Protein 8AZB (pdb70)

CATH classification: 3.10.105.10

Sequence (501 aa):
EKVLYVNNENEPTSFDPPIGFNNVSWQPLNNIMEGLTRLGKDHEPEPAMAEKWSSVSKKDNKTYTFTIRENAKWTNGDPVTAGDFEYAWKRMLDPKKGASSAFLGYFIEGGEAYNSGKGKKDDVKVTAKDDRTLEVTLEAPQKYFLSVVSNPAYFPVNEKVDKDNPKWFAESSDTFVGNGPFKLTEWKHDDSITMEEKSDTYWDKKDTVKLDKVKWAMVSDRRNTDYQMFQSGELDTAYVPAELSDQLLDQDNVNIVDQAGLYFYRFNVNMEPFQNENIRKAFAMAVDQEEIVKYVTKNNEKPAHAFVSPGFTQPDGKDFREAGGDLIKPNESKAKQLLEKGMKEENYNKLPAITLTYSTKPEHKKIAEAIQQKLKNNSSLGVDVKLANMEWNVFLEDQKALKFQFSQSSSFLPDYADPISSFLEAFQTGNSMNRTGWANKEEYDQLIKQAKNEADEKTRFSLMHQAEELLINEAPIIPVYFYNQVHLQNEQVKGIVRRHPVGYIDLKWADKN

Radius of gyration: 23.97 Å; Cα contacts (8 Å, |Δi|>4): 1134; chains: 1; bounding box: 58×62×58 Å

InterPro domains:
  IPR000914 Solute-binding protein family 5 domain [PF00496] (86-465)
  IPR023765 Solute-binding protein family 5, conserved site [PS01040] (92-114)
  IPR030678 Peptide/nickel binding protein, MppA-type [PIRSF002741] (2-537)
  IPR039424 Solute-binding protein family 5 [PTHR30290] (1-540)

B-factor: mean 18.81, std 9.26, range [7.1, 93.64]

Secondary structure (DSSP, 8-state):
--EEEEE--S--S--STTT--SHHHHHHHHHH---SEEE-TTS-EEESSEEEEEE-TTS-EEEEEEPTT-B-TTSPBP-HHHHHHHHHHHH-TTT--TTGGGGGGBTTHHHHHHTSS-GGGSSEEEEETTEEEEEBSS--TTHHHHTTSGGG----HHHHHH-TTGGGSGGG----SSEEEEEEETTTEEEEEE-TT-TTGGG---SEEEEE----HHHHHHHHHHTS-SEEPPPSTTHHHHTTSTTEEEEEEEEEEEEEE-TTSTTTTSHHHHHHHHHH--HHHHIIIII-S-PEEPSSSSPS--B-TTS-BHHHHH--SS---HHHHHHHHHHHHHHHT-SSPPPEEEEEES-HHHHHHHHHHHHHHHHHH---EEEEEE-HHHHHHHHHTT--SEEEEEE--SSSSTHHHHGGGSTT-TTT-S----HHHHHHHHHHHT---HHHHHHHHHHHHHHHHHH-SEEEEEEEEEEEEE-TTEE--B--SSS--B-TT-EE-

Solvent-accessible surface area: 21642 Å² total; per-residue (Å²): 163,72,11,0,78,11,25,13,55,78,48,5,92,17,1,5,1,3,52,8,74,53,88,32,0,1,45,0,0,8,0,1,0,1,1,0,1,14,12,0,131,98,65,84,32,78,63,1,1,0,74,119,64,71,63,43,208,85,77,65,30,9,46,0,27,1,38,141,95,2,84,0,23,68,36,32,85,6,23,0,21,13,0,40,44,3,0,16,32,0,0,43,51,195,60,63,10,69,0,6,60,1,0,63,34,0,50,14,0,97,44,23,34,78,57,92,27,102,108,119,76,1,83,0,53,29,124,83,100,87,30,0,56,0,22,0,85,40,69,25,149,32,0,28,16,4,0,15,24,0,1,0,4,0,1,6,53,130,17,11,135,125,47,87,138,2,23,36,81,16,142,53,17,17,2,4,1,1,1,92,6,51,91,23,48,71,98,98,34,0,12,0,66,73,2,119,37,6,72,26,78,116,44,1,108,0,55,37,0,70,9,22,22,36,77,78,95,88,53,2,31,93,27,32,119,71,50,103,4,3,8,4,77,8,5,75,127,61,3,117,139,16,26,119,7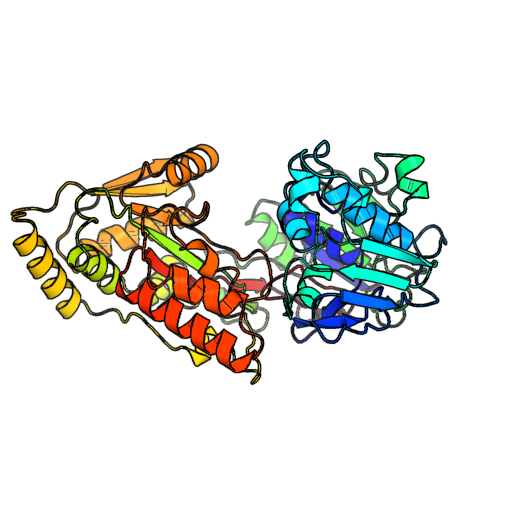6,158,46,23,45,70,51,46,51,1,0,0,1,1,0,4,1,8,17,117,67,98,0,0,70,10,77,21,0,14,47,0,0,4,21,3,1,34,2,77,69,7,17,100,150,38,27,75,34,84,17,101,36,0,13,0,0,0,0,15,17,5,76,22,68,94,53,109,41,0,18,120,41,29,32,106,45,22,65,47,62,86,72,93,0,94,108,11,12,126,120,0,34,175,101,56,141,36,155,162,18,39,91,4,44,0,6,11,4,86,74,108,71,23,102,66,0,0,68,24,0,54,104,45,0,91,106,1,19,52,10,102,8,145,42,33,78,50,87,118,102,67,2,43,98,36,7,100,44,78,131,23,24,0,2,3,2,49,14,98,16,58,16,34,6,1,2,6,0,0,39,2,2,42,74,71,47,89,59,3,35,0,28,9,67,20,182,110,0,36,85,20,0,131,78,1,87,114,53,99,74,37,84,60,17,12,50,18,0,44,81,0,1,92,29,0,7,66,43,4,0,1,0,1,0,7,8,41,31,27,8,29,2,24,36,86,85,8,106,38,24,14,21,6,22,21,35,42,16,3,0,10,44,0,36,36,100

Foldseek 3Di:
DFEAEAALQWFQPFLLQLARLDFSRFQVSLFFAFFQWAQDQLRHTDGFQFPDWDADPQQFKIKTFGDPQQAKLVRHHQFLVLQLVLLLVSLALVVPRPNQVLSLQFQQSVCNNVVRGDSVRRAWDRPDRGITMTGGPAHDVQVSQSRRGSSRTGDDVVLCVVPVRLRVFLVSPMHRHQWHWDHDDHGAKTKTAGRPSHPPSVLFAGGMYIYGNNNPLVVQVVCVVVVVHQKHDDPPVCLVPPVPDPQKDKFFAKKFKWKFAQCPDPPNVQLLLLLLLQQLDDLVCCCVPQVSNPFAWAQFQTDFAAAAPVRDTLDVVLDRQHHRDLVSSQVSNVVSCVVVVNPAGDAAEEEEEDDVSGVRSVVVSQVSCCVRHVHHHHYYYYHDVVLVVCLLVLVHRMYIDMDHFPGRDSLSRLVLCDQPRSNNSRNDHDPVLNVLSVCLSNPPDRVVSSVSSSVSRSVPVSSNSMRTRGGDMDMMRGNPQKDDWRDHNHHHIDNRNIHGD

Structure (mmCIF, N/CA/C/O backbone):
data_8AZB
#
_entry.id   8AZB
#
_cell.length_a   54.530
_cell.length_b   91.080
_cell.length_c   106.740
_cell.angle_alpha   90.000
_cell.angle_beta   90.000
_cell.angle_gamma   90.000
#
_symmetry.space_group_name_H-M   'P 21 21 21'
#
loop_
_entity.id
_entity.type
_entity.pdbx_description
1 polymer 'Dipeptide-binding protein DppE'
2 water water
#
loop_
_atom_site.group_PDB
_atom_site.id
_atom_site.type_symbol
_atom_site.label_atom_id
_atom_site.label_alt_id
_atom_site.label_comp_id
_atom_site.label_asym_id
_atom_site.label_entity_id
_atom_site.label_seq_id
_atom_site.pdbx_PDB_ins_code
_atom_site.Cartn_x
_atom_site.Cartn_y
_atom_site.Cartn_z
_atom_site.occupancy
_atom_site.B_iso_or_equiv
_atom_site.auth_seq_id
_atom_site.auth_comp_id
_atom_site.auth_asym_id
_atom_site.auth_atom_id
_atom_site.pdbx_PDB_model_num
ATOM 1 N N . GLU A 1 21 ? -15.425 22.575 -21.642 1.000 36.144 21 GLU A N 1
ATOM 2 C CA . GLU A 1 21 ? -15.191 21.664 -20.487 1.000 37.300 21 GLU A CA 1
ATOM 3 C C . GLU A 1 21 ? -13.995 20.756 -20.787 1.000 32.222 21 GLU A C 1
ATOM 4 O O . GLU A 1 21 ? -13.980 20.071 -21.805 1.000 35.411 21 GLU A O 1
ATOM 16 N N . LYS A 1 22 ? -12.985 20.780 -19.903 1.000 27.678 22 LYS A N 1
ATOM 17 C CA . LYS A 1 22 ? -11.769 19.988 -20.035 1.000 24.995 22 LYS A CA 1
ATOM 18 C C . LYS A 1 22 ? -11.964 18.725 -19.209 1.000 22.051 22 LYS A C 1
ATOM 19 O O . LYS A 1 22 ? -12.036 18.784 -17.975 1.000 20.692 22 LYS A O 1
ATOM 38 N N . VAL A 1 23 ? -12.087 17.625 -19.940 1.000 19.563 23 VAL A N 1
ATOM 39 C CA . VAL A 1 23 ? -12.324 16.321 -19.354 1.000 20.991 23 VAL A CA 1
ATOM 40 C C . VAL A 1 23 ? -11.142 15.449 -19.747 1.000 20.415 23 VAL A C 1
ATOM 41 O O . VAL A 1 23 ? -10.865 15.271 -20.945 1.000 21.852 23 VAL A O 1
ATOM 54 N N . LEU A 1 24 ? -10.460 14.866 -18.736 1.000 16.376 24 LEU A N 1
ATOM 55 C CA . LEU A 1 24 ? -9.421 13.881 -18.983 1.000 18.110 24 LEU A CA 1
ATOM 56 C C . LEU A 1 24 ? -10.008 12.482 -18.940 1.000 15.673 24 LEU A C 1
ATOM 57 O O . LEU A 1 24 ? -10.672 12.132 -17.967 1.000 16.542 24 LEU A O 1
ATOM 73 N N . TYR A 1 25 ? -9.824 11.702 -20.023 1.000 15.303 25 TYR A N 1
ATOM 74 C CA . TYR A 1 25 ? -10.348 10.371 -20.162 1.000 16.509 25 TYR A CA 1
ATOM 75 C C . TYR A 1 25 ? -9.228 9.352 -19.989 1.000 17.355 25 TYR A C 1
ATOM 76 O O . TYR A 1 25 ? -8.295 9.236 -20.798 1.000 15.529 25 TYR A O 1
ATOM 94 N N . VAL A 1 26 ? -9.336 8.580 -18.907 1.000 16.225 26 VAL A N 1
ATOM 95 C CA . VAL A 1 26 ? -8.358 7.552 -18.573 1.000 15.047 26 VAL A CA 1
ATOM 96 C C . VAL A 1 26 ? -9.072 6.225 -18.376 1.000 15.890 26 VAL A C 1
ATOM 97 O O . VAL A 1 26 ? -10.304 6.171 -18.331 1.000 16.816 26 VAL A O 1
ATOM 110 N N . ASN A 1 27 ? -8.264 5.157 -18.262 1.000 16.660 27 ASN A N 1
ATOM 111 C CA . ASN A 1 27 ? -8.784 3.805 -18.095 1.000 18.284 27 ASN A CA 1
ATOM 112 C C . ASN A 1 27 ? -8.253 3.222 -16.784 1.000 17.554 27 ASN A C 1
ATOM 113 O O . ASN A 1 27 ? -7.067 3.007 -16.670 1.000 19.536 27 ASN A O 1
ATOM 124 N N . ASN A 1 28 ? -9.156 2.924 -15.837 1.000 17.403 28 ASN A N 1
ATOM 125 C CA . ASN A 1 28 ? -8.805 2.246 -14.597 1.000 17.972 28 ASN A CA 1
ATOM 126 C C . ASN A 1 28 ? -8.727 0.721 -14.750 1.000 19.834 28 ASN A C 1
ATOM 127 O O . ASN A 1 28 ? -8.255 0.051 -13.831 1.000 19.900 28 ASN A O 1
ATOM 138 N N . GLU A 1 29 ? -9.274 0.228 -15.892 1.000 23.049 29 GLU A N 1
ATOM 139 C CA . GLU A 1 29 ? -9.222 -1.173 -16.343 1.000 25.200 29 GLU A CA 1
ATOM 140 C C . GLU A 1 29 ? -10.267 -2.037 -15.630 1.000 24.755 29 GLU A C 1
ATOM 141 O O . GLU A 1 29 ? -10.914 -2.887 -16.262 1.000 24.987 29 GLU A O 1
ATOM 153 N N . ASN A 1 30 ? -10.434 -1.854 -14.316 1.000 20.545 30 ASN A N 1
ATOM 154 C CA . ASN A 1 30 ? -11.300 -2.683 -13.507 1.000 20.055 30 ASN A CA 1
ATOM 155 C C . ASN A 1 30 ? -11.876 -1.867 -12.360 1.000 18.197 30 ASN A C 1
ATOM 156 O O . ASN A 1 30 ? -11.459 -0.703 -12.141 1.000 17.935 30 ASN A O 1
ATOM 167 N N . GLU A 1 31 ? -12.869 -2.463 -11.690 1.000 17.720 31 GLU A N 1
ATOM 168 C CA . GLU A 1 31 ? -13.543 -1.898 -10.536 1.000 18.057 31 GLU A CA 1
ATOM 169 C C . GLU A 1 31 ? -12.578 -1.763 -9.355 1.000 16.702 31 GLU A C 1
ATOM 170 O O . GLU A 1 31 ? -11.890 -2.698 -8.995 1.000 17.453 31 GLU A O 1
ATOM 182 N N . PRO A 1 32 ? -12.512 -0.582 -8.686 1.000 15.452 32 PRO A N 1
ATOM 183 C CA . PRO A 1 32 ? -11.724 -0.459 -7.456 1.000 17.032 32 PRO A CA 1
ATOM 184 C C . PRO A 1 32 ? -12.152 -1.522 -6.458 1.000 15.897 32 PRO A C 1
ATOM 185 O O . PRO A 1 32 ? -13.355 -1.741 -6.308 1.000 19.344 32 PRO A O 1
ATOM 196 N N . THR A 1 33 ? -11.189 -2.165 -5.807 1.000 14.537 33 THR A N 1
ATOM 197 C CA . THR A 1 33 ? -11.461 -3.095 -4.748 1.000 14.785 33 THR A CA 1
ATOM 198 C C . THR A 1 33 ? -12.233 -2.419 -3.636 1.000 14.095 33 THR A C 1
ATOM 199 O O . THR A 1 33 ? -13.205 -2.950 -3.088 1.000 16.595 33 THR A O 1
ATOM 210 N N . SER A 1 34 ? -11.742 -1.240 -3.230 1.000 14.468 34 SER A N 1
ATOM 211 C CA . SER A 1 34 ? -12.330 -0.525 -2.105 1.000 15.396 34 SER A CA 1
ATOM 212 C C . SER A 1 34 ? -11.840 0.920 -2.092 1.000 13.845 34 SER A C 1
ATOM 213 O O . SER A 1 34 ? -10.666 1.154 -2.402 1.000 13.340 34 SER A O 1
ATOM 221 N N . PHE A 1 35 ? -12.724 1.861 -1.735 1.000 13.522 35 PHE A N 1
ATOM 222 C CA . PHE A 1 35 ? -12.320 3.251 -1.455 1.000 12.399 35 PHE A CA 1
ATOM 223 C C . PHE A 1 35 ? -12.232 3.512 0.034 1.000 12.011 35 PHE A C 1
ATOM 224 O O . PHE A 1 35 ? -12.026 4.661 0.416 1.000 13.216 35 PHE A O 1
ATOM 241 N N . ASP A 1 36 ? -12.386 2.514 0.897 1.000 12.305 36 ASP A N 1
ATOM 242 C CA . ASP A 1 36 ? -12.055 2.643 2.308 1.000 12.215 36 ASP A CA 1
ATOM 243 C C . ASP A 1 36 ? -10.526 2.741 2.346 1.000 12.775 36 ASP A C 1
ATOM 244 O O . ASP A 1 36 ? -9.848 1.782 1.929 1.000 12.661 36 ASP A O 1
ATOM 253 N N . PRO A 1 37 ? -9.883 3.896 2.706 1.000 12.410 37 PRO A N 1
ATOM 254 C CA . PRO A 1 37 ? -8.490 4.148 2.274 1.000 12.111 37 PRO A CA 1
ATOM 255 C C . PRO A 1 37 ? -7.482 3.024 2.582 1.000 12.320 37 PRO A C 1
ATOM 256 O O . PRO A 1 37 ? -6.674 2.720 1.737 1.000 13.727 37 PRO A O 1
ATOM 267 N N . PRO A 1 38 ? -7.437 2.427 3.778 1.000 12.478 38 PRO A N 1
ATOM 268 C CA . PRO A 1 38 ? -6.431 1.391 4.031 1.000 14.309 38 PRO A CA 1
ATOM 269 C C . PRO A 1 38 ? -6.667 0.031 3.387 1.000 13.587 38 PRO A C 1
ATOM 270 O O . PRO A 1 38 ? -5.768 -0.831 3.450 1.000 14.184 38 PRO A O 1
ATOM 281 N N . ILE A 1 39 ? -7.829 -0.170 2.754 1.000 13.532 39 ILE A N 1
ATOM 282 C CA . ILE A 1 39 ? -8.224 -1.520 2.362 1.000 13.321 39 ILE A CA 1
ATOM 283 C C . ILE A 1 39 ? -7.730 -1.935 0.982 1.000 14.149 39 ILE A C 1
ATOM 284 O O . ILE A 1 39 ? -7.289 -3.062 0.826 1.000 16.042 39 ILE A O 1
ATOM 300 N N . GLY A 1 40 ? -7.793 -1.074 -0.012 1.000 13.192 40 GLY A N 1
ATOM 301 C CA . GLY A 1 40 ? -7.570 -1.515 -1.377 1.000 15.375 40 GLY A CA 1
ATOM 302 C C . GLY A 1 40 ? -6.134 -1.993 -1.599 1.000 15.954 40 GLY A C 1
ATOM 303 O O . GLY A 1 40 ? -5.871 -3.044 -2.201 1.000 16.066 40 GLY A O 1
ATOM 307 N N . PHE A 1 41 ? -5.148 -1.141 -1.257 1.000 14.332 41 PHE A N 1
ATOM 308 C CA . PHE A 1 41 ? -3.734 -1.544 -1.251 1.000 14.741 41 PHE A CA 1
ATOM 309 C C . PHE A 1 41 ? -3.334 -2.036 -2.644 1.000 15.423 41 PHE A C 1
ATOM 310 O O . PHE A 1 41 ? -2.596 -3.020 -2.767 1.000 16.276 41 PHE A O 1
ATOM 327 N N . ASN A 1 42 ? -3.768 -1.346 -3.692 1.000 14.560 42 ASN A N 1
ATOM 328 C CA . ASN A 1 42 ? -3.496 -1.742 -5.069 1.000 14.358 42 ASN A CA 1
ATOM 329 C C . ASN A 1 42 ? -3.808 -0.590 -6.013 1.000 14.898 42 ASN A C 1
ATOM 330 O O . ASN A 1 42 ? -4.394 0.442 -5.629 1.000 13.294 42 ASN A O 1
ATOM 341 N N . ASN A 1 43 ? -3.353 -0.694 -7.245 1.000 14.310 43 ASN A N 1
ATOM 342 C CA . ASN A 1 43 ? -3.518 0.356 -8.211 1.000 14.475 43 ASN A CA 1
ATOM 343 C C . ASN A 1 43 ? -4.970 0.626 -8.555 1.000 14.742 43 ASN A C 1
ATOM 344 O O . ASN A 1 43 ? -5.392 1.772 -8.713 1.000 14.746 43 ASN A O 1
ATOM 355 N N . VAL A 1 44 ? -5.769 -0.448 -8.734 1.000 14.943 44 VAL A N 1
ATOM 356 C CA . VAL A 1 44 ? -7.133 -0.317 -9.174 1.000 14.989 44 VAL A CA 1
ATOM 357 C C . VAL A 1 44 ? -7.944 0.521 -8.161 1.000 13.617 44 VAL A C 1
ATOM 358 O O . VAL A 1 44 ? -8.823 1.274 -8.573 1.000 14.331 44 VAL A O 1
ATOM 371 N N . SER A 1 45 ? -7.582 0.452 -6.853 1.000 13.022 45 SER A N 1
ATOM 372 C CA . SER A 1 45 ? -8.221 1.245 -5.803 1.000 12.214 45 SER A CA 1
ATOM 373 C C . SER A 1 45 ? -7.566 2.626 -5.647 1.000 12.207 45 SER A C 1
ATOM 374 O O . SER A 1 45 ? -8.247 3.641 -5.578 1.000 12.662 45 SER A O 1
ATOM 382 N N . TRP A 1 46 ? -6.246 2.666 -5.629 1.000 12.038 46 TRP A N 1
ATOM 383 C CA . TRP A 1 46 ? -5.532 3.806 -5.079 1.000 11.105 46 TRP A CA 1
ATOM 384 C C . TRP A 1 46 ? -5.180 4.821 -6.143 1.000 11.530 46 TRP A C 1
ATOM 385 O O . TRP A 1 46 ? -4.926 5.992 -5.796 1.000 11.909 46 TRP A O 1
ATOM 406 N N . GLN A 1 47 ? -5.106 4.468 -7.420 1.000 12.414 47 GLN A N 1
ATOM 407 C CA . GLN A 1 47 ? -4.902 5.452 -8.467 1.000 12.522 47 GLN A CA 1
ATOM 408 C C . GLN A 1 47 ? -6.051 6.476 -8.457 1.000 12.040 47 GLN A C 1
ATOM 409 O O . GLN A 1 47 ? -5.795 7.686 -8.316 1.000 12.325 47 GLN A O 1
ATOM 423 N N . PRO A 1 48 ? -7.348 6.103 -8.535 1.000 11.557 48 PRO A N 1
ATOM 424 C CA . PRO A 1 48 ? -8.398 7.094 -8.400 1.000 11.697 48 PRO A CA 1
ATOM 425 C C . PRO A 1 48 ? -8.490 7.670 -7.002 1.000 11.277 48 PRO A C 1
ATOM 426 O O . PRO A 1 48 ? -8.761 8.869 -6.816 1.000 11.860 48 PRO A O 1
ATOM 437 N N . LEU A 1 49 ? -8.309 6.857 -5.954 1.000 11.082 49 LEU A N 1
ATOM 438 C CA . LEU A 1 49 ? -8.507 7.354 -4.601 1.000 10.712 49 LEU A CA 1
ATOM 439 C C . LEU A 1 49 ? -7.548 8.515 -4.294 1.000 10.528 49 LEU A C 1
ATOM 440 O O . LEU A 1 49 ? -7.886 9.476 -3.569 1.000 10.103 49 LEU A O 1
ATOM 456 N N . ASN A 1 50 ? -6.325 8.442 -4.835 1.000 10.105 50 ASN A N 1
ATOM 457 C CA . ASN A 1 50 ? -5.331 9.468 -4.638 1.000 10.077 50 ASN A CA 1
ATOM 458 C C . ASN A 1 50 ? -5.787 10.829 -5.144 1.000 10.973 50 ASN A C 1
ATOM 459 O O . ASN A 1 50 ? -5.165 11.835 -4.796 1.000 9.900 50 ASN A O 1
ATOM 470 N N . ASN A 1 51 ? -6.807 10.906 -6.000 1.000 10.764 51 ASN A N 1
ATOM 471 C CA . ASN A 1 51 ? -7.248 12.152 -6.592 1.000 10.032 51 ASN A CA 1
ATOM 472 C C . ASN A 1 51 ? -8.553 12.651 -5.982 1.000 9.838 51 ASN A C 1
ATOM 473 O O . ASN A 1 51 ? -8.910 13.807 -6.323 1.000 10.716 51 ASN A O 1
ATOM 484 N N . ILE A 1 52 ? -9.166 11.907 -5.055 1.000 10.024 52 ILE A N 1
ATOM 485 C CA . ILE A 1 52 ? -10.364 12.358 -4.351 1.000 10.206 52 ILE A CA 1
ATOM 486 C C . ILE A 1 52 ? -10.127 12.509 -2.858 1.000 9.906 52 ILE A C 1
ATOM 487 O O . ILE A 1 52 ? -10.953 12.987 -2.098 1.000 10.809 52 ILE A O 1
ATOM 503 N N . MET A 1 53 ? -8.931 12.067 -2.381 1.000 10.395 53 MET A N 1
ATOM 504 C CA . MET A 1 53 ? -8.515 12.172 -0.996 1.000 9.734 53 MET A CA 1
ATOM 505 C C . MET A 1 53 ? -7.112 12.800 -0.968 1.000 9.285 53 MET A C 1
ATOM 506 O O . MET A 1 53 ? -6.470 12.956 -2.001 1.000 10.316 53 MET A O 1
ATOM 520 N N . GLU A 1 54 ? -6.719 13.188 0.249 1.000 9.026 54 GLU A N 1
ATOM 521 C CA . GLU A 1 54 ? -5.428 13.889 0.426 1.000 9.777 54 GLU A CA 1
ATOM 522 C C . GLU A 1 54 ? -4.916 13.644 1.836 1.000 9.284 54 GLU A C 1
ATOM 523 O O . GLU A 1 54 ? -5.628 13.739 2.815 1.000 9.739 54 GLU A O 1
ATOM 535 N N . GLY A 1 55 ? -3.591 13.343 1.918 1.000 9.024 55 GLY A N 1
ATOM 536 C CA . GLY A 1 55 ? -2.920 13.148 3.193 1.000 9.045 55 GLY A CA 1
ATOM 537 C C . GLY A 1 55 ? -2.248 14.429 3.726 1.000 8.337 55 GLY A C 1
ATOM 538 O O . GLY A 1 55 ? -2.407 15.503 3.143 1.000 8.851 55 GLY A O 1
ATOM 542 N N . LEU A 1 56 ? -1.442 14.250 4.772 1.000 8.250 56 LEU A N 1
ATOM 543 C CA . LEU A 1 56 ? -0.679 15.366 5.303 1.000 8.395 56 LEU A CA 1
ATOM 544 C C . LEU A 1 56 ? 0.251 15.990 4.273 1.000 8.508 56 LEU A C 1
ATOM 545 O O . LEU A 1 56 ? 0.454 17.211 4.234 1.000 8.525 56 LEU A O 1
ATOM 561 N N . THR A 1 57 ? 0.865 15.127 3.447 1.000 7.100 57 THR A N 1
ATOM 562 C CA . THR A 1 57 ? 1.684 15.559 2.317 1.000 7.623 57 THR A CA 1
ATOM 563 C C . THR A 1 57 ? 1.177 14.914 1.034 1.000 7.569 57 THR A C 1
ATOM 564 O O . THR A 1 57 ? 0.358 13.993 1.099 1.000 7.855 57 THR A O 1
ATOM 575 N N . ARG A 1 58 ? 1.625 15.438 -0.088 1.000 8.256 58 ARG A N 1
ATOM 576 C CA . ARG A 1 58 ? 1.406 14.878 -1.390 1.000 7.968 58 ARG A CA 1
ATOM 577 C C . ARG A 1 58 ? 2.739 14.930 -2.133 1.000 9.201 58 ARG A C 1
ATOM 578 O O . ARG A 1 58 ? 3.463 15.919 -2.011 1.000 9.743 58 ARG A O 1
ATOM 599 N N . LEU A 1 59 ? 3.069 13.894 -2.890 1.000 8.894 59 LEU A N 1
ATOM 600 C CA . LEU A 1 59 ? 4.290 13.933 -3.667 1.000 10.880 59 LEU A CA 1
ATOM 601 C C . LEU A 1 59 ? 4.115 14.930 -4.804 1.000 11.287 59 LEU A C 1
ATOM 602 O O . LEU A 1 59 ? 3.113 14.841 -5.537 1.000 12.226 59 LEU A O 1
ATOM 618 N N . GLY A 1 60 ? 5.097 15.838 -4.975 1.000 11.758 60 GLY A N 1
ATOM 619 C CA . GLY A 1 60 ? 5.001 16.873 -6.011 1.000 12.466 60 GLY A CA 1
ATOM 620 C C . GLY A 1 60 ? 5.556 16.421 -7.361 1.000 15.026 60 GLY A C 1
ATOM 621 O O . GLY A 1 60 ? 5.809 15.258 -7.621 1.000 13.178 60 GLY A O 1
ATOM 625 N N . LYS A 1 61 ? 5.707 17.386 -8.252 1.000 15.476 61 LYS A N 1
ATOM 626 C CA . LYS A 1 61 ? 6.124 17.112 -9.622 1.000 17.832 61 LYS A CA 1
ATOM 627 C C . LYS A 1 61 ? 7.550 16.554 -9.660 1.000 17.729 61 LYS A C 1
ATOM 628 O O . LYS A 1 61 ? 7.834 15.799 -10.587 1.000 19.619 61 LYS A O 1
ATOM 647 N N . ASP A 1 62 ? 8.378 16.812 -8.630 1.000 15.988 62 ASP A N 1
ATOM 648 C CA . ASP A 1 62 ? 9.719 16.258 -8.502 1.000 16.261 62 ASP A CA 1
ATOM 649 C C . ASP A 1 62 ? 9.743 15.020 -7.578 1.000 15.948 62 ASP A C 1
ATOM 650 O O . ASP A 1 62 ? 10.796 14.529 -7.232 1.000 16.580 62 ASP A O 1
ATOM 659 N N . HIS A 1 63 ? 8.563 14.535 -7.137 1.000 13.987 63 HIS A N 1
ATOM 660 C CA . HIS A 1 63 ? 8.345 13.352 -6.325 1.000 13.473 63 HIS A CA 1
ATOM 661 C C . HIS A 1 63 ? 8.691 13.542 -4.858 1.000 12.872 63 HIS A C 1
ATOM 662 O O . HIS A 1 63 ? 8.680 12.543 -4.159 1.000 15.589 63 HIS A O 1
ATOM 677 N N . GLU A 1 64 ? 9.052 14.737 -4.427 1.000 13.871 64 GLU A N 1
ATOM 678 C CA . GLU A 1 64 ? 9.352 15.006 -3.036 1.000 13.835 64 GLU A CA 1
ATOM 679 C C . GLU A 1 64 ? 8.048 15.348 -2.348 1.000 12.489 64 GLU A C 1
ATOM 680 O O . GLU A 1 64 ? 7.162 15.997 -2.928 1.000 12.408 64 GLU A O 1
ATOM 692 N N . PRO A 1 65 ? 7.884 14.958 -1.079 1.000 11.070 65 PRO A N 1
ATOM 693 C CA . PRO A 1 65 ? 6.673 15.323 -0.358 1.000 11.696 65 PRO A CA 1
ATOM 694 C C . PRO A 1 65 ? 6.606 16.825 -0.159 1.000 11.642 65 PRO A C 1
ATOM 695 O O . PRO A 1 65 ? 7.605 17.465 0.163 1.000 13.757 65 PRO A O 1
ATOM 706 N N . GLU A 1 66 ? 5.413 17.362 -0.350 1.000 10.578 66 GLU A N 1
ATOM 707 C CA . GLU A 1 66 ? 5.108 18.757 -0.172 1.000 11.250 66 GLU A CA 1
ATOM 708 C C . GLU A 1 66 ? 3.908 18.915 0.741 1.000 10.937 66 GLU A C 1
ATOM 709 O O . GLU A 1 66 ? 3.037 18.038 0.856 1.000 9.670 66 GLU A O 1
ATOM 721 N N . PRO A 1 67 ? 3.739 20.077 1.378 1.000 11.226 67 PRO A N 1
ATOM 722 C CA . PRO A 1 67 ? 2.582 20.314 2.243 1.000 12.094 67 PRO A CA 1
ATOM 723 C C . PRO A 1 67 ? 1.269 20.097 1.491 1.000 11.370 67 PRO A C 1
ATOM 724 O O . PRO A 1 67 ? 1.074 20.585 0.398 1.000 12.146 67 PRO A O 1
ATOM 735 N N . ALA A 1 68 ? 0.352 19.363 2.107 1.000 10.209 68 ALA A N 1
ATOM 736 C CA . ALA A 1 68 ? -0.956 19.025 1.552 1.000 9.429 68 ALA A CA 1
ATOM 737 C C . ALA A 1 68 ? -1.996 19.348 2.626 1.000 10.647 68 ALA A C 1
ATOM 738 O O . ALA A 1 68 ? -2.264 20.538 2.890 1.000 11.005 68 ALA A O 1
ATOM 745 N N . MET A 1 69 ? -2.528 18.425 3.377 1.000 9.050 69 MET A N 1
ATOM 746 C CA . MET A 1 69 ? -3.367 18.755 4.503 1.000 9.666 69 MET A CA 1
ATOM 747 C C . MET A 1 69 ? -2.559 19.433 5.595 1.000 10.509 69 MET A C 1
ATOM 748 O O . MET A 1 69 ? -3.129 20.232 6.369 1.000 12.098 69 MET A O 1
ATOM 762 N N . ALA A 1 70 ? -1.301 19.074 5.776 1.000 9.927 70 ALA A N 1
ATOM 763 C CA . ALA A 1 70 ? -0.394 19.793 6.687 1.000 10.215 70 ALA A CA 1
ATOM 764 C C . ALA A 1 70 ? 0.228 20.969 5.958 1.000 11.303 70 ALA A C 1
ATOM 765 O O . ALA A 1 70 ? 0.834 20.785 4.938 1.000 12.214 70 ALA A O 1
ATOM 772 N N . GLU A 1 71 ? 0.063 22.172 6.520 1.000 11.051 71 GLU A N 1
ATOM 773 C CA . GLU A 1 71 ? 0.753 23.376 6.095 1.000 12.465 71 GLU A CA 1
ATOM 774 C C . GLU A 1 71 ? 2.259 23.277 6.330 1.000 11.298 71 GLU A C 1
ATOM 775 O O . GLU A 1 71 ? 3.058 23.752 5.538 1.000 12.766 71 GLU A O 1
ATOM 787 N N . LYS A 1 72 ? 2.625 22.683 7.459 1.000 10.855 72 LYS A N 1
ATOM 788 C CA . LYS A 1 72 ? 4.019 22.641 7.912 1.000 11.300 72 LYS A CA 1
ATOM 789 C C . LYS A 1 72 ? 4.175 21.589 9.009 1.000 10.991 72 LYS A C 1
ATOM 790 O O . LYS A 1 72 ? 3.155 21.082 9.543 1.000 11.706 72 LYS A O 1
ATOM 809 N N . TRP A 1 73 ? 5.425 21.285 9.370 1.000 10.785 73 TRP A N 1
ATOM 810 C CA . TRP A 1 73 ? 5.739 20.308 10.392 1.000 11.868 73 TRP A CA 1
ATOM 811 C C . TRP A 1 73 ? 7.065 20.704 11.042 1.000 12.751 73 TRP A C 1
ATOM 812 O O . TRP A 1 73 ? 7.917 21.235 10.355 1.000 15.639 73 TRP A O 1
ATOM 833 N N . SER A 1 74 ? 7.196 20.295 12.294 1.000 12.221 74 SER A N 1
ATOM 834 C CA A SER A 1 74 ? 8.471 20.372 12.983 0.500 13.627 74 SER A CA 1
ATOM 835 C CA B SER A 1 74 ? 8.420 20.397 13.077 0.500 13.583 74 SER A CA 1
ATOM 836 C C . SER A 1 74 ? 8.801 18.987 13.503 1.000 14.257 74 SER A C 1
ATOM 837 O O . SER A 1 74 ? 7.918 18.193 13.777 1.000 14.648 74 SER A O 1
ATOM 851 N N . VAL A 1 75 ? 10.090 18.674 13.594 1.000 13.801 75 VAL A N 1
ATOM 852 C CA . VAL A 1 75 ? 10.596 17.401 14.053 1.000 14.280 75 VAL A CA 1
ATOM 853 C C . VAL A 1 75 ? 11.460 17.615 15.304 1.000 14.967 75 VAL A C 1
ATOM 854 O O . VAL A 1 75 ? 12.273 18.521 15.362 1.000 16.646 75 VAL A O 1
ATOM 867 N N . SER A 1 76 ? 11.281 16.774 16.313 1.000 13.920 76 SER A N 1
ATOM 868 C CA . SER A 1 76 ? 11.992 16.847 17.596 1.000 13.519 76 SER A CA 1
ATOM 869 C C . SER A 1 76 ? 13.469 16.571 17.378 1.000 14.355 76 SER A C 1
ATOM 870 O O . SER A 1 76 ? 13.899 15.976 16.374 1.000 14.404 76 SER A O 1
ATOM 878 N N . LYS A 1 77 ? 14.251 16.930 18.427 1.000 16.275 77 LYS A N 1
ATOM 879 C CA A LYS A 1 77 ? 15.706 16.790 18.347 0.500 17.825 77 LYS A CA 1
ATOM 880 C CA B LYS A 1 77 ? 15.704 16.768 18.480 0.500 17.646 77 LYS A CA 1
ATOM 881 C C . LYS A 1 77 ? 16.132 15.339 18.129 1.000 14.996 77 LYS A C 1
ATOM 882 O O . LYS A 1 77 ? 17.117 15.085 17.457 1.000 18.556 77 LYS A O 1
ATOM 918 N N . ASP A 1 78 ? 15.417 14.353 18.704 1.000 14.624 78 ASP A N 1
ATOM 919 C CA . ASP A 1 78 ? 15.692 12.944 18.488 1.000 14.296 78 ASP A CA 1
ATOM 920 C C . ASP A 1 78 ? 15.153 12.364 17.182 1.000 14.304 78 ASP A C 1
ATOM 921 O O . ASP A 1 78 ? 15.310 11.172 16.941 1.000 15.471 78 ASP A O 1
ATOM 930 N N . ASN A 1 79 ? 14.537 13.231 16.378 1.000 12.988 79 ASN A N 1
ATOM 931 C CA . ASN A 1 79 ? 14.076 12.831 15.043 1.000 13.261 79 ASN A CA 1
ATOM 932 C C . ASN A 1 79 ? 12.929 11.809 15.087 1.000 13.169 79 ASN A C 1
ATOM 933 O O . ASN A 1 79 ? 12.632 11.205 14.061 1.000 14.934 79 ASN A O 1
ATOM 944 N N . LYS A 1 80 ? 12.251 11.631 16.215 1.000 12.402 80 LYS A N 1
ATOM 945 C CA . LYS A 1 80 ? 11.170 10.659 16.329 1.000 12.923 80 LYS A CA 1
ATOM 946 C C . LYS A 1 80 ? 9.805 11.342 16.321 1.000 11.758 80 LYS A C 1
ATOM 947 O O . LYS A 1 80 ? 8.839 10.669 16.006 1.000 11.926 80 LYS A O 1
ATOM 966 N N . THR A 1 81 ? 9.664 12.563 16.794 1.000 11.350 81 THR A N 1
ATOM 967 C CA . THR A 1 81 ? 8.351 13.156 17.050 1.000 10.980 81 THR A CA 1
ATOM 968 C C . THR A 1 81 ? 8.092 14.301 16.107 1.000 11.958 81 THR A C 1
ATOM 969 O O . THR A 1 81 ? 8.787 15.294 16.077 1.000 12.857 81 THR A O 1
ATOM 980 N N . TYR A 1 82 ? 7.077 14.155 15.290 1.000 11.405 82 TYR A N 1
ATOM 981 C CA . TYR A 1 82 ? 6.627 15.112 14.295 1.000 11.298 82 TYR A CA 1
ATOM 982 C C . TYR A 1 82 ? 5.422 15.858 14.843 1.000 11.451 82 TYR A C 1
ATOM 983 O O . TYR A 1 82 ? 4.491 15.223 15.345 1.000 12.598 82 TYR A O 1
ATOM 1001 N N . THR A 1 83 ? 5.388 17.187 14.687 1.000 10.862 83 THR A N 1
ATOM 1002 C CA . THR A 1 83 ? 4.228 18.007 15.007 1.000 10.577 83 THR A CA 1
ATOM 1003 C C . THR A 1 83 ? 3.747 18.643 13.720 1.000 10.237 83 THR A C 1
ATOM 1004 O O . THR A 1 83 ? 4.451 19.496 13.199 1.000 11.401 83 THR A O 1
ATOM 1015 N N . PHE A 1 84 ? 2.621 18.164 13.167 1.000 9.817 84 PHE A N 1
ATOM 1016 C CA . PHE A 1 84 ? 2.038 18.679 11.951 1.000 9.681 84 PHE A CA 1
ATOM 1017 C C . PHE A 1 84 ? 1.044 19.758 12.299 1.000 10.850 84 PHE A C 1
ATOM 1018 O O . PHE A 1 84 ? 0.191 19.493 13.150 1.000 11.328 84 PHE A O 1
ATOM 1035 N N . THR A 1 85 ? 1.071 20.880 11.570 1.000 10.824 85 THR A N 1
ATOM 1036 C CA . THR A 1 85 ? 0.023 21.894 11.657 1.000 11.243 85 THR A CA 1
ATOM 1037 C C . THR A 1 85 ? -0.888 21.704 10.457 1.000 11.791 85 THR A C 1
ATOM 1038 O O . THR A 1 85 ? -0.439 21.809 9.330 1.000 11.661 85 THR A O 1
ATOM 1049 N N . ILE A 1 86 ? -2.190 21.448 10.706 1.000 11.735 86 ILE A N 1
ATOM 1050 C CA . ILE A 1 86 ? -3.172 21.310 9.641 1.000 11.662 86 ILE A CA 1
ATOM 1051 C C . ILE A 1 86 ? -3.516 22.661 9.044 1.000 12.829 86 ILE A C 1
ATOM 1052 O O . ILE A 1 86 ? -3.710 23.629 9.800 1.000 13.276 86 ILE A O 1
ATOM 1068 N N . ARG A 1 87 ? -3.591 22.759 7.729 1.000 13.066 87 ARG A N 1
ATOM 1069 C CA . ARG A 1 87 ? -4.005 23.933 7.002 1.000 15.108 87 ARG A CA 1
ATOM 1070 C C . ARG A 1 87 ? -5.319 24.482 7.563 1.000 15.808 87 ARG A C 1
ATOM 1071 O O . ARG A 1 87 ? -6.295 23.769 7.684 1.000 14.747 87 ARG A O 1
ATOM 1092 N N . GLU A 1 88 ? -5.377 25.791 7.756 1.000 16.790 88 GLU A N 1
ATOM 1093 C CA . GLU A 1 88 ? -6.485 26.432 8.416 1.000 17.290 88 GLU A CA 1
ATOM 1094 C C . GLU A 1 88 ? -7.813 26.299 7.657 1.000 16.415 88 GLU A C 1
ATOM 1095 O O . GLU A 1 88 ? -8.860 26.145 8.282 1.000 19.282 88 GLU A O 1
ATOM 1107 N N . ASN A 1 89 ? -7.743 26.236 6.342 1.000 14.275 89 ASN A N 1
ATOM 1108 C CA . ASN A 1 89 ? -8.952 26.225 5.542 1.000 15.560 89 ASN A CA 1
ATOM 1109 C C . ASN A 1 89 ? -9.149 24.903 4.804 1.000 15.700 89 ASN A C 1
ATOM 1110 O O . ASN A 1 89 ? -9.822 24.875 3.775 1.000 17.492 89 ASN A O 1
ATOM 1121 N N . ALA A 1 90 ? -8.516 23.825 5.287 1.000 12.826 90 ALA A N 1
ATOM 1122 C CA . ALA A 1 90 ? -8.767 22.501 4.696 1.000 13.235 90 ALA A CA 1
ATOM 1123 C C . ALA A 1 90 ? -10.148 21.979 5.063 1.000 12.511 90 ALA A C 1
ATOM 1124 O O . ALA A 1 90 ? -10.496 21.970 6.231 1.000 14.887 90 ALA A O 1
ATOM 1131 N N . LYS A 1 91 ? -10.929 21.572 4.040 1.000 12.699 91 LYS A N 1
ATOM 1132 C CA . LYS A 1 91 ? -12.297 21.119 4.222 1.000 13.449 91 LYS A CA 1
ATOM 1133 C C . LYS A 1 91 ? -12.561 19.797 3.519 1.000 11.302 91 LYS A C 1
ATOM 1134 O O . LYS A 1 91 ? -11.963 19.471 2.488 1.000 12.230 91 LYS A O 1
ATOM 1153 N N . TRP A 1 92 ? -13.578 19.120 4.050 1.000 12.263 92 TRP A N 1
ATOM 1154 C CA . TRP A 1 92 ? -14.205 17.968 3.422 1.000 12.941 92 TRP A CA 1
ATOM 1155 C C . TRP A 1 92 ? -15.266 18.450 2.432 1.000 13.619 92 TRP A C 1
ATOM 1156 O O . TRP A 1 92 ? -15.740 19.583 2.557 1.000 14.166 92 TRP A O 1
ATOM 1177 N N . THR A 1 93 ? -15.723 17.561 1.530 1.000 12.815 93 THR A N 1
ATOM 1178 C CA . THR A 1 93 ? -16.716 17.939 0.522 1.000 14.344 93 THR A CA 1
ATOM 1179 C C . THR A 1 93 ? -18.068 18.274 1.158 1.000 17.583 93 THR A C 1
ATOM 1180 O O . THR A 1 93 ? -18.844 18.977 0.506 1.000 18.244 93 THR A O 1
ATOM 1191 N N . ASN A 1 94 ? -18.318 17.868 2.390 1.000 13.777 94 ASN A N 1
ATOM 1192 C CA . ASN A 1 94 ? -19.575 18.205 3.057 1.000 15.796 94 ASN A CA 1
ATOM 1193 C C . ASN A 1 94 ? -19.455 19.508 3.833 1.000 17.761 94 ASN A C 1
ATOM 1194 O O . ASN A 1 94 ? -20.416 19.860 4.547 1.000 20.707 94 ASN A O 1
ATOM 1205 N N . GLY A 1 95 ? -18.348 20.256 3.699 1.000 16.962 95 GLY A N 1
ATOM 1206 C CA . GLY A 1 95 ? -18.145 21.559 4.351 1.000 16.286 95 GLY A CA 1
ATOM 1207 C C . GLY A 1 95 ? -17.473 21.467 5.722 1.000 16.481 95 GLY A C 1
ATOM 1208 O O . GLY A 1 95 ? -17.039 22.474 6.312 1.000 18.470 95 GLY A O 1
ATOM 1212 N N . ASP A 1 96 ? -17.337 20.264 6.267 1.000 15.979 96 ASP A N 1
ATOM 1213 C CA . ASP A 1 96 ? -16.713 20.096 7.561 1.000 15.959 96 ASP A CA 1
ATOM 1214 C C . ASP A 1 96 ? -15.207 20.384 7.487 1.000 17.281 96 ASP A C 1
ATOM 1215 O O . ASP A 1 96 ? -14.565 20.143 6.469 1.000 14.735 96 ASP A O 1
ATOM 1224 N N . PRO A 1 97 ? -14.567 20.973 8.515 1.000 15.209 97 PRO A N 1
ATOM 1225 C CA . PRO A 1 97 ? -13.117 21.181 8.460 1.000 15.514 97 PRO A CA 1
ATOM 1226 C C . PRO A 1 97 ? -12.398 19.839 8.525 1.000 14.314 97 PRO A C 1
ATOM 1227 O O . PRO A 1 97 ? -12.880 18.909 9.148 1.000 14.467 97 PRO A O 1
ATOM 1238 N N . VAL A 1 98 ? -11.227 19.749 7.891 1.000 12.378 98 VAL A N 1
ATOM 1239 C CA . VAL A 1 98 ? -10.355 18.600 8.085 1.000 13.886 98 VAL A CA 1
ATOM 1240 C C . VAL A 1 98 ? -9.520 18.849 9.335 1.000 12.617 98 VAL A C 1
ATOM 1241 O O . VAL A 1 98 ? -8.895 19.881 9.470 1.000 17.036 98 VAL A O 1
ATOM 1254 N N . THR A 1 99 ? -9.646 17.962 10.303 1.000 13.380 99 THR A N 1
ATOM 1255 C CA . THR A 1 99 ? -9.039 18.187 11.602 1.000 13.559 99 THR A CA 1
ATOM 1256 C C . THR A 1 99 ? -7.931 17.192 11.898 1.000 12.904 99 THR A C 1
ATOM 1257 O O . THR A 1 99 ? -7.872 16.090 11.317 1.000 12.481 99 THR A O 1
ATOM 1268 N N . ALA A 1 100 ? -7.110 17.508 12.894 1.000 12.298 100 ALA A N 1
ATOM 1269 C CA . ALA A 1 100 ? -6.118 16.539 13.349 1.000 11.829 100 ALA A CA 1
ATOM 1270 C C . ALA A 1 100 ? -6.796 15.292 13.887 1.000 12.404 100 ALA A C 1
ATOM 1271 O O . ALA A 1 100 ? -6.265 14.174 13.751 1.000 13.368 100 ALA A O 1
ATOM 1278 N N . GLY A 1 101 ? -7.965 15.422 14.490 1.000 13.211 101 GLY A N 1
ATOM 1279 C CA . GLY A 1 101 ? -8.707 14.261 14.957 1.000 13.100 101 GLY A CA 1
ATOM 1280 C C . GLY A 1 101 ? -9.087 13.315 13.850 1.000 11.952 101 GLY A C 1
ATOM 1281 O O . GLY A 1 101 ? -9.184 12.107 14.110 1.000 13.369 101 GLY A O 1
ATOM 1285 N N . ASP A 1 102 ? -9.361 13.831 12.644 1.000 12.781 102 ASP A N 1
ATOM 1286 C CA . ASP A 1 102 ? -9.711 12.938 11.543 1.000 11.860 102 ASP A CA 1
ATOM 1287 C C . ASP A 1 102 ? -8.519 12.044 11.171 1.000 12.687 102 ASP A C 1
ATOM 1288 O O . ASP A 1 102 ? -8.677 10.890 10.715 1.000 13.074 102 ASP A O 1
ATOM 1297 N N . PHE A 1 103 ? -7.292 12.565 11.358 1.000 11.750 103 PHE A N 1
ATOM 1298 C CA . PHE A 1 103 ? -6.080 11.798 11.117 1.000 11.325 103 PHE A CA 1
ATOM 1299 C C . PHE A 1 103 ? -5.832 10.799 12.231 1.000 11.783 103 PHE A C 1
ATOM 1300 O O . PHE A 1 103 ? -5.530 9.623 11.936 1.000 11.920 103 PHE A O 1
ATOM 1317 N N . GLU A 1 104 ? -5.893 11.225 13.514 1.000 12.042 104 GLU A N 1
ATOM 1318 C CA . GLU A 1 104 ? -5.781 10.286 14.638 1.000 12.804 104 GLU A CA 1
ATOM 1319 C C . GLU A 1 104 ? -6.775 9.141 14.451 1.000 12.380 104 GLU A C 1
ATOM 1320 O O . GLU A 1 104 ? -6.410 7.953 14.602 1.000 12.767 104 GLU A O 1
ATOM 1332 N N . TYR A 1 105 ? -8.030 9.467 14.139 1.000 12.868 105 TYR A N 1
ATOM 1333 C CA . TYR A 1 105 ? -9.069 8.462 13.971 1.000 12.058 105 TYR A CA 1
ATOM 1334 C C . TYR A 1 105 ? -8.668 7.477 12.883 1.000 12.881 105 TYR A C 1
ATOM 1335 O O . TYR A 1 105 ? -8.724 6.264 13.040 1.000 12.321 105 TYR A O 1
ATOM 1353 N N . ALA A 1 106 ? -8.305 7.997 11.727 1.000 11.347 106 ALA A N 1
ATOM 1354 C CA . ALA A 1 106 ? -8.015 7.203 10.568 1.000 10.586 106 ALA A CA 1
ATOM 1355 C C . ALA A 1 106 ? -6.836 6.268 10.815 1.000 11.089 106 ALA A C 1
ATOM 1356 O O . ALA A 1 106 ? -6.872 5.116 10.384 1.000 10.999 106 ALA A O 1
ATOM 1363 N N . TRP A 1 107 ? -5.741 6.768 11.403 1.000 11.074 107 TRP A N 1
ATOM 1364 C CA . TRP A 1 107 ? -4.557 5.971 11.524 1.000 10.145 107 TRP A CA 1
ATOM 1365 C C . TRP A 1 107 ? -4.779 4.861 12.541 1.000 11.051 107 TRP A C 1
ATOM 1366 O O . TRP A 1 107 ? -4.332 3.736 12.352 1.000 12.256 107 TRP A O 1
ATOM 1387 N N . LYS A 1 108 ? -5.508 5.129 13.627 1.000 12.423 108 LYS A N 1
ATOM 1388 C CA . LYS A 1 108 ? -5.839 4.071 14.588 1.000 12.424 108 LYS A CA 1
ATOM 1389 C C . LYS A 1 108 ? -6.798 3.094 13.970 1.000 13.219 108 LYS A C 1
ATOM 1390 O O . LYS A 1 108 ? -6.624 1.893 14.228 1.000 14.799 108 LYS A O 1
ATOM 1409 N N . ARG A 1 109 ? -7.688 3.530 13.089 1.000 13.518 109 ARG A N 1
ATOM 1410 C CA . ARG A 1 109 ? -8.593 2.622 12.412 1.000 14.405 109 ARG A CA 1
ATOM 1411 C C . ARG A 1 109 ? -7.816 1.702 11.465 1.000 14.995 109 ARG A C 1
ATOM 1412 O O . ARG A 1 109 ? -8.114 0.524 11.305 1.000 15.271 109 ARG A O 1
ATOM 1433 N N . MET A 1 110 ? -6.806 2.229 10.772 1.000 13.448 110 MET A N 1
ATOM 1434 C CA . MET A 1 110 ? -6.027 1.500 9.799 1.000 13.823 110 MET A CA 1
ATOM 1435 C C . MET A 1 110 ? -5.292 0.364 10.521 1.000 12.970 110 MET A C 1
ATOM 1436 O O . MET A 1 110 ? -5.130 -0.697 9.946 1.000 13.557 110 MET A O 1
ATOM 1450 N N . LEU A 1 111 ? -4.842 0.607 11.764 1.000 12.253 111 LEU A N 1
ATOM 1451 C CA . LEU A 1 111 ? -4.093 -0.346 12.560 1.000 11.981 111 LEU A CA 1
ATOM 1452 C C . LEU A 1 111 ? -4.991 -1.302 13.337 1.000 12.927 111 LEU A C 1
ATOM 1453 O O . LEU A 1 111 ? -4.441 -2.242 13.888 1.000 13.769 111 LEU A O 1
ATOM 1469 N N . ASP A 1 112 ? -6.290 -1.029 13.395 1.000 13.537 112 ASP A N 1
ATOM 1470 C CA . ASP A 1 112 ? -7.180 -1.856 14.231 1.000 15.943 112 ASP A CA 1
ATOM 1471 C C . ASP A 1 112 ? -7.035 -3.337 13.931 1.000 15.332 112 ASP A C 1
ATOM 1472 O O . ASP A 1 112 ? -7.250 -3.756 12.784 1.000 16.775 112 ASP A O 1
ATOM 1481 N N . PRO A 1 113 ? -6.701 -4.143 14.982 1.000 17.317 113 PRO A N 1
ATOM 1482 C CA . PRO A 1 113 ? -6.480 -5.584 14.839 1.000 20.535 113 PRO A CA 1
ATOM 1483 C C . PRO A 1 113 ? -7.677 -6.275 14.197 1.000 22.433 113 PRO A C 1
ATOM 1484 O O . PRO A 1 113 ? -7.472 -7.229 13.457 1.000 29.064 113 PRO A O 1
ATOM 1495 N N . LYS A 1 114 ? -8.903 -5.772 14.442 1.000 21.016 114 LYS A N 1
ATOM 1496 C CA . LYS A 1 114 ? -10.144 -6.395 13.963 1.000 22.581 114 LYS A CA 1
ATOM 1497 C C . LYS A 1 114 ? -10.471 -6.057 12.511 1.000 24.089 114 LYS A C 1
ATOM 1498 O O . LYS A 1 114 ? -11.245 -6.743 11.868 1.000 28.063 114 LYS A O 1
ATOM 1517 N N . LYS A 1 115 ? -9.851 -5.025 11.921 1.000 20.316 115 LYS A N 1
ATOM 1518 C CA . LYS A 1 115 ? -10.226 -4.575 10.601 1.000 22.257 115 LYS A CA 1
ATOM 1519 C C . LYS A 1 115 ? -9.466 -5.342 9.521 1.000 21.726 115 LYS A C 1
ATOM 1520 O O . LYS A 1 115 ? -9.944 -5.427 8.390 1.000 29.565 115 LYS A O 1
ATOM 1539 N N . GLY A 1 116 ? -8.299 -5.879 9.847 1.000 22.238 116 GLY A N 1
ATOM 1540 C CA . GLY A 1 116 ? -7.580 -6.696 8.882 1.000 24.050 116 GLY A CA 1
ATOM 1541 C C . GLY A 1 116 ? -7.214 -5.929 7.606 1.000 21.746 116 GLY A C 1
ATOM 1542 O O . GLY A 1 116 ? -7.164 -6.513 6.514 1.000 23.268 116 GLY A O 1
ATOM 1546 N N . ALA A 1 117 ? -6.834 -4.635 7.740 1.000 18.846 117 ALA A N 1
ATOM 1547 C CA . ALA A 1 117 ? -6.371 -3.902 6.565 1.000 17.708 117 ALA A CA 1
ATOM 1548 C C . ALA A 1 117 ? -5.039 -4.452 6.069 1.000 15.655 117 ALA A C 1
ATOM 1549 O O . ALA A 1 117 ? -4.079 -4.613 6.831 1.000 17.866 117 ALA A O 1
ATOM 1556 N N . SER A 1 118 ? -4.959 -4.677 4.742 1.000 16.547 118 SER A N 1
ATOM 1557 C CA . SER A 1 118 ? -3.741 -5.217 4.146 1.000 17.253 118 SER A CA 1
ATOM 1558 C C . SER A 1 118 ? -2.559 -4.241 4.207 1.000 16.179 118 SER A C 1
ATOM 1559 O O . SER A 1 118 ? -1.409 -4.624 4.150 1.000 17.185 118 SER A O 1
ATOM 1567 N N . SER A 1 119 ? -2.861 -2.927 4.357 1.000 14.453 119 SER A N 1
ATOM 1568 C CA . SER A 1 119 ? -1.841 -1.886 4.441 1.000 13.943 119 SER A CA 1
ATOM 1569 C C . SER A 1 119 ? -1.428 -1.576 5.884 1.000 13.373 119 SER A C 1
ATOM 1570 O O . SER A 1 119 ? -0.598 -0.685 6.086 1.000 13.999 119 SER A O 1
ATOM 1578 N N . ALA A 1 120 ? -1.934 -2.287 6.895 1.000 14.332 120 ALA A N 1
ATOM 1579 C CA . ALA A 1 120 ? -1.702 -1.931 8.295 1.000 14.594 120 ALA A CA 1
ATOM 1580 C C . ALA A 1 120 ? -0.213 -1.915 8.627 1.000 12.872 120 ALA A C 1
ATOM 1581 O O . ALA A 1 120 ? 0.220 -1.131 9.490 1.000 13.745 120 ALA A O 1
ATOM 1588 N N . PHE A 1 121 ? 0.600 -2.782 7.993 1.000 12.973 121 PHE A N 1
ATOM 1589 C CA . PHE A 1 121 ? 2.023 -2.818 8.246 1.000 12.550 121 PHE A CA 1
ATOM 1590 C C . PHE A 1 121 ? 2.669 -1.443 8.050 1.000 11.974 121 PHE A C 1
ATOM 1591 O O . PHE A 1 121 ? 3.684 -1.120 8.650 1.000 13.725 121 PHE A O 1
ATOM 1608 N N . LEU A 1 122 ? 2.106 -0.590 7.145 1.000 12.485 122 LEU A N 1
ATOM 1609 C CA . LEU A 1 122 ? 2.719 0.722 6.968 1.000 11.585 122 LEU A CA 1
ATOM 1610 C C . LEU A 1 122 ? 2.520 1.599 8.205 1.000 11.458 122 LEU A C 1
ATOM 1611 O O . LEU A 1 122 ? 3.305 2.513 8.456 1.000 12.156 122 LEU A O 1
ATOM 1627 N N . GLY A 1 123 ? 1.472 1.313 8.968 1.000 11.487 123 GLY A N 1
ATOM 1628 C CA . GLY A 1 123 ? 1.214 1.944 10.262 1.000 10.271 123 GLY A CA 1
ATOM 1629 C C . GLY A 1 123 ? 2.186 1.546 11.364 1.000 10.674 123 GLY A C 1
ATOM 1630 O O . GLY A 1 123 ? 2.225 2.198 12.412 1.000 11.656 123 GLY A O 1
ATOM 1634 N N . TYR A 1 124 ? 2.944 0.470 11.152 1.000 10.762 124 TYR A N 1
ATOM 1635 C CA . TYR A 1 124 ? 3.882 0.010 12.170 1.000 11.741 124 TYR A CA 1
ATOM 1636 C C . TYR A 1 124 ? 4.984 1.042 12.416 1.000 12.552 124 TYR A C 1
ATOM 1637 O O . TYR A 1 124 ? 5.672 0.993 13.442 1.000 13.214 124 TYR A O 1
ATOM 1655 N N . PHE A 1 125 ? 5.197 1.985 11.495 1.000 11.122 125 PHE A N 1
ATOM 1656 C CA . PHE A 1 125 ? 6.205 3.006 11.737 1.000 11.581 125 PHE A CA 1
ATOM 1657 C C . PHE A 1 125 ? 5.842 3.852 12.952 1.000 11.008 125 PHE A C 1
ATOM 1658 O O . PHE A 1 125 ? 6.728 4.425 13.580 1.000 11.213 125 PHE A O 1
ATOM 1675 N N . ILE A 1 126 ? 4.560 4.012 13.253 1.000 10.269 126 ILE A N 1
ATOM 1676 C CA . ILE A 1 126 ? 4.120 4.776 14.411 1.000 10.518 126 ILE A CA 1
ATOM 1677 C C . ILE A 1 126 ? 4.430 3.965 15.670 1.000 11.156 126 ILE A C 1
ATOM 1678 O O . ILE A 1 126 ? 4.090 2.790 15.767 1.000 11.025 126 ILE A O 1
ATOM 1694 N N . GLU A 1 127 ? 4.993 4.619 16.701 1.000 10.148 127 GLU A N 1
ATOM 1695 C CA . GLU A 1 127 ? 5.281 3.934 17.940 1.000 11.247 127 GLU A CA 1
ATOM 1696 C C . GLU A 1 127 ? 4.001 3.363 18.527 1.000 11.064 127 GLU A C 1
ATOM 1697 O O . GLU A 1 127 ? 2.991 4.036 18.630 1.000 10.795 127 GLU A O 1
ATOM 1709 N N . GLY A 1 128 ? 4.049 2.067 18.920 1.000 11.246 128 GLY A N 1
ATOM 1710 C CA . GLY A 1 128 ? 2.912 1.363 19.428 1.000 10.846 128 GLY A CA 1
ATOM 1711 C C . GLY A 1 128 ? 2.015 0.729 18.400 1.000 12.592 128 GLY A C 1
ATOM 1712 O O . GLY A 1 128 ? 1.069 0.026 18.758 1.000 12.802 128 GLY A O 1
ATOM 1716 N N . GLY A 1 129 ? 2.197 1.043 17.115 1.000 12.320 129 GLY A N 1
ATOM 1717 C CA . GLY A 1 129 ? 1.269 0.604 16.097 1.000 12.691 129 GLY A CA 1
ATOM 1718 C C . GLY A 1 129 ? 1.271 -0.912 15.868 1.000 11.421 129 GLY A C 1
ATOM 1719 O O . GLY A 1 129 ? 0.195 -1.497 15.749 1.000 13.059 129 GLY A O 1
ATOM 1723 N N . GLU A 1 130 ? 2.445 -1.504 15.749 1.000 12.411 130 GLU A N 1
ATOM 1724 C CA . GLU A 1 130 ? 2.561 -2.950 15.536 1.000 13.621 130 GLU A CA 1
ATOM 1725 C C . GLU A 1 130 ? 1.972 -3.711 16.733 1.000 14.556 130 GLU A C 1
ATOM 1726 O O . GLU A 1 130 ? 1.210 -4.655 16.536 1.000 14.297 130 GLU A O 1
ATOM 1738 N N . ALA A 1 131 ? 2.209 -3.206 17.952 1.000 13.357 131 ALA A N 1
ATOM 1739 C CA . ALA A 1 131 ? 1.688 -3.894 19.141 1.000 15.183 131 ALA A CA 1
ATOM 1740 C C . ALA A 1 131 ? 0.170 -3.817 19.155 1.000 14.210 131 ALA A C 1
ATOM 1741 O O . ALA A 1 131 ? -0.506 -4.810 19.471 1.000 15.609 131 ALA A O 1
ATOM 1748 N N . TYR A 1 132 ? -0.416 -2.671 18.873 1.000 13.074 132 TYR A N 1
ATOM 1749 C CA . TYR A 1 132 ? -1.854 -2.546 18.782 1.000 13.327 132 TYR A CA 1
ATOM 1750 C C . TYR A 1 132 ? -2.423 -3.467 17.714 1.000 14.151 132 TYR A C 1
ATOM 1751 O O . TYR A 1 132 ? -3.389 -4.210 17.941 1.000 14.657 132 TYR A O 1
ATOM 1769 N N . ASN A 1 133 ? -1.816 -3.460 16.526 1.000 13.741 133 ASN A N 1
ATOM 1770 C CA . ASN A 1 133 ? -2.268 -4.285 15.419 1.000 14.433 133 ASN A CA 1
ATOM 1771 C C . ASN A 1 133 ? -2.167 -5.780 15.706 1.000 15.859 133 ASN A C 1
ATOM 1772 O O . ASN A 1 133 ? -2.953 -6.544 15.141 1.000 15.663 133 ASN A O 1
ATOM 1783 N N . SER A 1 134 ? -1.230 -6.167 16.558 1.000 17.020 134 SER A N 1
ATOM 1784 C CA . SER A 1 134 ? -1.035 -7.579 16.904 1.000 17.284 134 SER A CA 1
ATOM 1785 C C . SER A 1 134 ? -2.066 -8.078 17.907 1.000 20.627 134 SER A C 1
ATOM 1786 O O . SER A 1 134 ? -2.167 -9.289 18.115 1.000 21.610 134 SER A O 1
ATOM 1794 N N . GLY A 1 135 ? -2.796 -7.199 18.548 1.000 17.882 135 GLY A N 1
ATOM 1795 C CA . GLY A 1 135 ? -3.742 -7.572 19.595 1.000 21.382 135 GLY A CA 1
ATOM 1796 C C . GLY A 1 135 ? -3.087 -7.463 20.964 1.000 22.096 135 GLY A C 1
ATOM 1797 O O . GLY A 1 135 ? -3.792 -7.656 21.947 1.000 36.895 135 GLY A O 1
ATOM 1801 N N . LYS A 1 136 ? -1.773 -7.206 21.041 1.000 23.346 136 LYS A N 1
ATOM 1802 C CA . LYS A 1 136 ? -0.984 -7.172 22.275 1.000 24.658 136 LYS A CA 1
ATOM 1803 C C . LYS A 1 136 ? -1.146 -5.834 23.006 1.000 28.469 136 LYS A C 1
ATOM 1804 O O . LYS A 1 136 ? -1.425 -5.827 24.212 1.000 32.844 136 LYS A O 1
ATOM 1810 N N . GLY A 1 137 ? -1.080 -4.702 22.279 1.000 18.460 137 GLY A N 1
ATOM 1811 C CA . GLY A 1 137 ? -0.913 -3.384 22.872 1.000 18.984 137 GLY A CA 1
ATOM 1812 C C . GLY A 1 137 ? -2.207 -2.587 22.811 1.000 15.853 137 GLY A C 1
ATOM 1813 O O . GLY A 1 137 ? -3.131 -2.918 22.085 1.000 18.765 137 GLY A O 1
ATOM 1817 N N . LYS A 1 138 ? -2.266 -1.488 23.558 1.000 15.947 138 LYS A N 1
ATOM 1818 C CA . LYS A 1 138 ? -3.464 -0.677 23.621 1.000 16.850 138 LYS A CA 1
ATOM 1819 C C . LYS A 1 138 ? -3.522 0.367 22.497 1.000 15.279 138 LYS A C 1
ATOM 1820 O O . LYS A 1 138 ? -2.470 0.902 22.117 1.000 16.219 138 LYS A O 1
ATOM 1832 N N . LYS A 1 139 ? -4.727 0.638 22.025 1.000 16.778 139 LYS A N 1
ATOM 1833 C CA . LYS A 1 139 ? -5.024 1.682 21.054 1.000 17.045 139 LYS A CA 1
ATOM 1834 C C . LYS A 1 139 ? -4.441 3.017 21.528 1.000 17.974 139 LYS A C 1
ATOM 1835 O O . LYS A 1 139 ? -3.880 3.762 20.719 1.000 17.244 139 LYS A O 1
ATOM 1854 N N . ASP A 1 140 ? -4.572 3.312 22.833 1.000 19.148 140 ASP A N 1
ATOM 1855 C CA . ASP A 1 140 ? -4.212 4.618 23.359 1.000 22.407 140 ASP A CA 1
ATOM 1856 C C . ASP A 1 140 ? -2.706 4.803 23.371 1.000 20.546 140 ASP A C 1
ATOM 1857 O O . ASP A 1 140 ? -2.235 5.924 23.543 1.000 21.347 140 ASP A O 1
ATOM 1866 N N . ASP A 1 141 ? -1.952 3.706 23.291 1.000 17.521 141 ASP A N 1
ATOM 1867 C CA . ASP A 1 141 ? -0.498 3.740 23.298 1.000 16.951 141 ASP A CA 1
ATOM 1868 C C . ASP A 1 141 ? 0.057 3.853 21.872 1.000 13.563 141 ASP A C 1
ATOM 1869 O O . ASP A 1 141 ? 1.268 3.900 21.723 1.000 15.774 141 ASP A O 1
ATOM 1878 N N . VAL A 1 142 ? -0.793 3.935 20.861 1.000 13.703 142 VAL A N 1
ATOM 1879 C CA . VAL A 1 142 ? -0.310 4.267 19.527 1.000 13.216 142 VAL A CA 1
ATOM 1880 C C . VAL A 1 142 ? -0.095 5.784 19.476 1.000 13.056 142 VAL A C 1
ATOM 1881 O O . VAL A 1 142 ? -1.038 6.556 19.708 1.000 13.477 142 VAL A O 1
ATOM 1894 N N . LYS A 1 143 ? 1.128 6.228 19.114 1.000 12.044 143 LYS A N 1
ATOM 1895 C CA . LYS A 1 143 ? 1.535 7.621 19.316 1.000 12.927 143 LYS A CA 1
ATOM 1896 C C . LYS A 1 143 ? 1.188 8.440 18.076 1.000 13.116 143 LYS A C 1
ATOM 1897 O O . LYS A 1 143 ? 2.051 8.945 17.360 1.000 12.575 143 LYS A O 1
ATOM 1916 N N . VAL A 1 144 ? -0.113 8.549 17.800 1.000 11.965 144 VAL A N 1
ATOM 1917 C CA . VAL A 1 144 ? -0.672 9.602 16.959 1.000 12.165 144 VAL A CA 1
ATOM 1918 C C . VAL A 1 144 ? -1.775 10.283 17.794 1.000 13.521 144 VAL A C 1
ATOM 1919 O O . VAL A 1 144 ? -2.670 9.604 18.329 1.000 13.780 144 VAL A O 1
ATOM 1932 N N . THR A 1 145 ? -1.634 11.578 18.037 1.000 12.472 145 THR A N 1
ATOM 1933 C CA . THR A 1 145 ? -2.492 12.323 18.933 1.000 14.205 145 THR A CA 1
ATOM 1934 C C . THR A 1 145 ? -2.853 13.674 18.339 1.000 12.334 145 THR A C 1
ATOM 1935 O O . THR A 1 145 ? -1.964 14.442 18.017 1.000 13.591 145 THR A O 1
ATOM 1946 N N . ALA A 1 146 ? -4.144 13.983 18.304 1.000 13.593 146 ALA A N 1
ATOM 1947 C CA . ALA A 1 146 ? -4.640 15.315 17.989 1.000 12.966 146 ALA A CA 1
ATOM 1948 C C . ALA A 1 146 ? -4.552 16.171 19.235 1.000 16.022 146 ALA A C 1
ATOM 1949 O O . ALA A 1 146 ? -5.390 16.038 20.121 1.000 19.550 146 ALA A O 1
ATOM 1956 N N . LYS A 1 147 ? -3.547 17.025 19.321 1.000 15.023 147 LYS A N 1
ATOM 1957 C CA . LYS A 1 147 ? -3.373 17.927 20.451 1.000 17.394 147 LYS A CA 1
ATOM 1958 C C . LYS A 1 147 ? -4.450 19.005 20.462 1.000 18.624 147 LYS A C 1
ATOM 1959 O O . LYS A 1 147 ? -4.897 19.391 21.551 1.000 22.186 147 LYS A O 1
ATOM 1978 N N . ASP A 1 148 ? -4.852 19.504 19.296 1.000 16.514 148 ASP A N 1
ATOM 1979 C CA . ASP A 1 148 ? -6.049 20.319 19.104 1.000 16.890 148 ASP A CA 1
ATOM 1980 C C . ASP A 1 148 ? -6.512 20.111 17.660 1.000 17.536 148 ASP A C 1
ATOM 1981 O O . ASP A 1 148 ? -5.909 19.286 16.951 1.000 16.298 148 ASP A O 1
ATOM 1990 N N . ASP A 1 149 ? -7.540 20.795 17.152 1.000 16.141 149 ASP A N 1
ATOM 1991 C CA . ASP A 1 149 ? -8.054 20.538 15.815 1.000 17.795 149 ASP A CA 1
ATOM 1992 C C . ASP A 1 149 ? -7.000 20.819 14.753 1.000 15.275 149 ASP A C 1
ATOM 1993 O O . ASP A 1 149 ? -7.140 20.294 13.635 1.000 15.034 149 ASP A O 1
ATOM 2002 N N . ARG A 1 150 ? -5.985 21.651 15.030 1.000 14.331 150 ARG A N 1
ATOM 2003 C CA . ARG A 1 150 ? -4.971 22.008 14.028 1.000 16.271 150 ARG A CA 1
ATOM 2004 C C . ARG A 1 150 ? -3.601 21.361 14.232 1.000 14.152 150 ARG A C 1
ATOM 2005 O O . ARG A 1 150 ? -2.700 21.666 13.469 1.000 15.387 150 ARG A O 1
ATOM 2026 N N . THR A 1 151 ? -3.432 20.522 15.263 1.000 12.362 151 THR A N 1
ATOM 2027 C CA . THR A 1 151 ? -2.120 20.030 15.635 1.000 13.705 151 THR A CA 1
ATOM 2028 C C . THR A 1 151 ? -2.141 18.520 15.816 1.000 13.752 151 THR A C 1
ATOM 2029 O O . THR A 1 151 ? -2.799 17.986 16.705 1.000 14.147 151 THR A O 1
ATOM 2040 N N . LEU A 1 152 ? -1.364 17.806 14.998 1.000 11.663 152 LEU A N 1
ATOM 2041 C CA . LEU A 1 152 ? -1.202 16.363 15.077 1.000 10.574 152 LEU A CA 1
ATOM 2042 C C . LEU A 1 152 ? 0.220 16.001 15.451 1.000 10.865 152 LEU A C 1
ATOM 2043 O O . LEU A 1 152 ? 1.176 16.334 14.758 1.000 11.558 152 LEU A O 1
ATOM 2059 N N . GLU A 1 153 ? 0.371 15.348 16.590 1.000 10.814 153 GLU A N 1
ATOM 2060 C CA . GLU A 1 153 ? 1.660 14.880 17.062 1.000 11.467 153 GLU A CA 1
ATOM 2061 C C . GLU A 1 153 ? 1.795 13.376 16.825 1.000 11.535 153 GLU A C 1
ATOM 2062 O O . GLU A 1 153 ? 0.941 12.571 17.214 1.000 11.629 153 GLU A O 1
ATOM 2074 N N . VAL A 1 154 ? 2.906 12.957 16.232 1.000 10.366 154 VAL A N 1
ATOM 2075 C CA . VAL A 1 154 ? 3.179 11.591 15.849 1.000 10.911 154 VAL A CA 1
ATOM 2076 C C . VAL A 1 154 ? 4.574 11.221 16.314 1.000 9.822 154 VAL A C 1
ATOM 2077 O O . VAL A 1 154 ? 5.520 11.922 15.941 1.000 10.839 154 VAL A O 1
ATOM 2090 N N . THR A 1 155 ? 4.723 10.151 17.070 1.000 10.088 155 THR A N 1
ATOM 2091 C CA . THR A 1 155 ? 6.032 9.631 17.435 1.000 9.987 155 THR A CA 1
ATOM 2092 C C . THR A 1 155 ? 6.295 8.309 16.738 1.000 10.529 155 THR A C 1
ATOM 2093 O O . THR A 1 155 ? 5.458 7.415 16.790 1.000 11.182 155 THR A O 1
ATOM 2104 N N . LEU A 1 156 ? 7.458 8.201 16.065 1.000 10.364 156 LEU A N 1
ATOM 2105 C CA . LEU A 1 156 ? 7.853 6.985 15.369 1.000 10.531 156 LEU A CA 1
ATOM 2106 C C . LEU A 1 156 ? 8.579 6.007 16.279 1.000 11.018 156 LEU A C 1
ATOM 2107 O O . LEU A 1 156 ? 9.197 6.453 17.238 1.000 12.027 156 LEU A O 1
ATOM 2123 N N . GLU A 1 157 ? 8.551 4.725 15.905 1.000 12.379 157 GLU A N 1
ATOM 2124 C CA . GLU A 1 157 ? 9.384 3.741 16.566 1.000 11.856 157 GLU A CA 1
ATOM 2125 C C . GLU A 1 157 ? 10.854 4.087 16.437 1.000 13.635 157 GLU A C 1
ATOM 2126 O O . GLU A 1 157 ? 11.624 3.915 17.391 1.000 15.719 157 GLU A O 1
ATOM 2138 N N . ALA A 1 158 ? 11.260 4.588 15.259 1.000 13.366 158 ALA A N 1
ATOM 2139 C CA . ALA A 1 158 ? 12.648 4.917 15.015 1.000 12.967 158 ALA A CA 1
ATOM 2140 C C . ALA A 1 158 ? 12.696 6.029 13.992 1.000 12.587 158 ALA A C 1
ATOM 2141 O O . ALA A 1 158 ? 11.770 6.177 13.171 1.000 13.887 158 ALA A O 1
ATOM 2148 N N . PRO A 1 159 ? 13.722 6.859 13.972 1.000 13.199 159 PRO A N 1
ATOM 2149 C CA . PRO A 1 159 ? 13.800 7.940 12.988 1.000 12.382 159 PRO A CA 1
ATOM 2150 C C . PRO A 1 159 ? 13.818 7.382 11.571 1.000 12.127 159 PRO A C 1
ATOM 2151 O O . PRO A 1 159 ? 14.473 6.387 11.276 1.000 14.185 159 PRO A O 1
ATOM 2162 N N . GLN A 1 160 ? 12.999 7.996 10.729 1.000 11.527 160 GLN A N 1
ATOM 2163 C CA . GLN A 1 160 ? 12.901 7.654 9.310 1.000 11.039 160 GLN A CA 1
ATOM 2164 C C . GLN A 1 160 ? 12.682 8.939 8.525 1.000 11.930 160 GLN A C 1
ATOM 2165 O O . GLN A 1 160 ? 11.570 9.495 8.561 1.000 12.275 160 GLN A O 1
ATOM 2179 N N . LYS A 1 161 ? 13.685 9.440 7.792 1.000 12.919 161 LYS A N 1
ATOM 2180 C CA . LYS A 1 161 ? 13.526 10.739 7.149 1.000 14.831 161 LYS A CA 1
ATOM 2181 C C . LYS A 1 161 ? 12.451 10.695 6.047 1.000 13.954 161 LYS A C 1
ATOM 2182 O O . LYS A 1 161 ? 11.717 11.680 5.846 1.000 17.143 161 LYS A O 1
ATOM 2201 N N . TYR A 1 162 ? 12.194 9.518 5.510 1.000 10.597 162 TYR A N 1
ATOM 2202 C CA . TYR A 1 162 ? 11.213 9.270 4.461 1.000 10.479 162 TYR A CA 1
ATOM 2203 C C . TYR A 1 162 ? 9.799 9.100 4.996 1.000 11.046 162 TYR A C 1
ATOM 2204 O O . TYR A 1 162 ? 8.868 8.830 4.234 1.000 9.678 162 TYR A O 1
ATOM 2222 N N . PHE A 1 163 ? 9.613 9.288 6.302 1.000 9.692 163 PHE A N 1
ATOM 2223 C CA . PHE A 1 163 ? 8.234 9.324 6.813 1.000 8.390 163 PHE A CA 1
ATOM 2224 C C . PHE A 1 163 ? 7.385 10.367 6.115 1.000 9.148 163 PHE A C 1
ATOM 2225 O O . PHE A 1 163 ? 6.167 10.132 6.003 1.000 9.138 163 PHE A O 1
ATOM 2242 N N . LEU A 1 164 ? 7.946 11.478 5.706 1.000 9.240 164 LEU A N 1
ATOM 2243 C CA . LEU A 1 164 ? 7.157 12.501 5.040 1.000 9.148 164 LEU A CA 1
ATOM 2244 C C . LEU A 1 164 ? 6.606 12.001 3.702 1.000 9.017 164 LEU A C 1
ATOM 2245 O O . LEU A 1 164 ? 5.568 12.499 3.250 1.000 9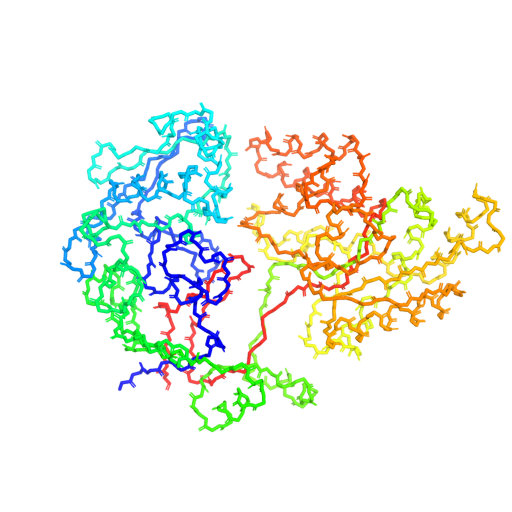.834 164 LEU A O 1
ATOM 2261 N N . SER A 1 165 ? 7.269 11.047 3.045 1.000 8.378 165 SER A N 1
ATOM 2262 C CA . SER A 1 165 ? 6.674 10.377 1.879 1.000 9.038 165 SER A CA 1
ATOM 2263 C C . SER A 1 165 ? 5.632 9.356 2.286 1.000 9.127 165 SER A C 1
ATOM 2264 O O . SER A 1 165 ? 4.591 9.221 1.625 1.000 9.519 165 SER A O 1
ATOM 2272 N N . VAL A 1 166 ? 5.859 8.609 3.357 1.000 7.888 166 VAL A N 1
ATOM 2273 C CA . VAL A 1 166 ? 4.917 7.602 3.842 1.000 8.814 166 VAL A CA 1
ATOM 2274 C C . VAL A 1 166 ? 3.548 8.230 4.082 1.000 8.929 166 VAL A C 1
ATOM 2275 O O . VAL A 1 166 ? 2.504 7.612 3.780 1.000 9.048 166 VAL A O 1
ATOM 2288 N N . VAL A 1 167 ? 3.483 9.435 4.679 1.000 8.240 167 VAL A N 1
ATOM 2289 C CA . VAL A 1 167 ? 2.173 10.023 5.015 1.000 9.466 167 VAL A CA 1
ATOM 2290 C C . VAL A 1 167 ? 1.472 10.574 3.769 1.000 9.135 167 VAL A C 1
ATOM 2291 O O . VAL A 1 167 ? 0.325 11.051 3.911 1.000 10.734 167 VAL A O 1
ATOM 2304 N N . SER A 1 168 ? 2.017 10.455 2.575 1.000 8.223 168 SER A N 1
ATOM 2305 C CA . SER A 1 168 ? 1.298 10.688 1.314 1.000 8.651 168 SER A CA 1
ATOM 2306 C C . SER A 1 168 ? 0.615 9.423 0.799 1.000 9.392 168 SER A C 1
ATOM 2307 O O . SER A 1 168 ? -0.145 9.503 -0.180 1.000 8.799 168 SER A O 1
ATOM 2315 N N . ASN A 1 169 ? 0.890 8.267 1.409 1.000 9.027 169 ASN A N 1
ATOM 2316 C CA . ASN A 1 169 ? 0.286 7.005 0.991 1.000 9.452 169 ASN A CA 1
ATOM 2317 C C . ASN A 1 169 ? -1.172 6.925 1.409 1.000 9.743 169 ASN A C 1
ATOM 2318 O O . ASN A 1 169 ? -1.545 7.391 2.481 1.000 10.108 169 ASN A O 1
ATOM 2329 N N . PRO A 1 170 ? -2.058 6.273 0.598 1.000 9.702 170 PRO A N 1
ATOM 2330 C CA . PRO A 1 170 ? -3.488 6.300 0.948 1.000 9.892 170 PRO A CA 1
ATOM 2331 C C . PRO A 1 170 ? -3.818 5.666 2.291 1.000 10.301 170 PRO A C 1
ATOM 2332 O O . PRO A 1 170 ? -4.810 6.006 2.896 1.000 11.310 170 PRO A O 1
ATOM 2343 N N . ALA A 1 171 ? -3.013 4.706 2.768 1.000 10.935 171 ALA A N 1
ATOM 2344 C CA . ALA A 1 171 ? -3.248 4.118 4.076 1.000 10.836 171 ALA A CA 1
ATOM 2345 C C . ALA A 1 171 ? -3.319 5.176 5.188 1.000 10.749 171 ALA A C 1
ATOM 2346 O O . ALA A 1 171 ? -3.912 4.990 6.235 1.000 11.398 171 ALA A O 1
ATOM 2353 N N . TYR A 1 172 ? -2.589 6.280 4.979 1.000 9.035 172 TYR A N 1
ATOM 2354 C CA . TYR A 1 172 ? -2.455 7.397 5.907 1.000 9.071 172 TYR A CA 1
ATOM 2355 C C . TYR A 1 172 ? -3.440 8.522 5.572 1.000 9.158 172 TYR A C 1
ATOM 2356 O O . TYR A 1 172 ? -3.387 9.579 6.186 1.000 9.017 172 TYR A O 1
ATOM 2374 N N . PHE A 1 173 ? -4.387 8.282 4.649 1.000 9.850 173 PHE A N 1
ATOM 2375 C CA . PHE A 1 173 ? -5.375 9.332 4.402 1.000 9.775 173 PHE A CA 1
ATOM 2376 C C . PHE A 1 173 ? -6.280 9.454 5.608 1.000 10.091 173 PHE A C 1
ATOM 2377 O O . PHE A 1 173 ? -6.538 8.522 6.360 1.000 10.235 173 PHE A O 1
ATOM 2394 N N . PRO A 1 174 ? -6.791 10.678 5.889 1.000 9.815 174 PRO A N 1
ATOM 2395 C CA . PRO A 1 174 ? -7.761 10.882 6.955 1.000 10.714 174 PRO A CA 1
ATOM 2396 C C . PRO A 1 174 ? -9.131 10.302 6.552 1.000 10.41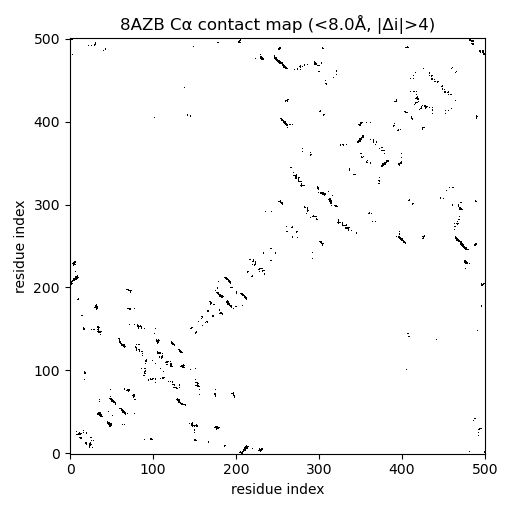0 174 PRO A C 1
ATOM 2397 O O . PRO A 1 174 ? -9.384 10.081 5.376 1.000 11.463 174 PRO A O 1
ATOM 2408 N N . VAL A 1 175 ? -9.933 10.171 7.582 1.000 11.710 175 VAL A N 1
ATOM 2409 C CA . VAL A 1 175 ? -11.321 9.752 7.399 1.000 12.360 175 VAL A CA 1
ATOM 2410 C C . VAL A 1 175 ? -12.152 10.696 8.256 1.000 13.283 175 VAL A C 1
ATOM 2411 O O . VAL A 1 175 ? -11.801 11.019 9.398 1.000 13.446 175 VAL A O 1
ATOM 2424 N N . ASN A 1 176 ? -13.300 11.174 7.708 1.000 13.013 176 ASN A N 1
ATOM 2425 C CA . ASN A 1 176 ? -14.133 12.095 8.452 1.000 13.558 176 ASN A CA 1
ATOM 2426 C C . ASN A 1 176 ? -14.839 11.262 9.511 1.000 14.971 176 ASN A C 1
ATOM 2427 O O . ASN A 1 176 ? -15.666 10.396 9.205 1.000 13.664 176 ASN A O 1
ATOM 2438 N N . GLU A 1 177 ? -14.489 11.454 10.777 1.000 13.328 177 GLU A N 1
ATOM 2439 C CA . GLU A 1 177 ? -14.913 10.551 11.833 1.000 15.383 177 GLU A CA 1
ATOM 2440 C C . GLU A 1 177 ? -16.435 10.591 12.004 1.000 15.130 177 GLU A C 1
ATOM 2441 O O . GLU A 1 177 ? -17.049 9.551 12.138 1.000 15.221 177 GLU A O 1
ATOM 2453 N N . LYS A 1 178 ? -17.010 11.782 11.985 1.000 15.622 178 LYS A N 1
ATOM 2454 C CA . LYS A 1 178 ? -18.474 11.903 12.091 1.000 16.585 178 LYS A CA 1
ATOM 2455 C C . LYS A 1 178 ? -19.156 11.128 10.958 1.000 16.307 178 LYS A C 1
ATOM 2456 O O . LYS A 1 178 ? -20.115 10.404 11.208 1.000 17.347 178 LYS A O 1
ATOM 2475 N N . VAL A 1 179 ? -18.663 11.222 9.746 1.000 14.289 179 VAL A N 1
ATOM 2476 C CA . VAL A 1 179 ? -19.266 10.563 8.597 1.000 14.530 179 VAL A CA 1
ATOM 2477 C C . VAL A 1 179 ? -19.143 9.062 8.759 1.000 13.896 179 VAL A C 1
ATOM 2478 O O . VAL A 1 179 ? -20.092 8.297 8.480 1.000 16.574 179 VAL A O 1
ATOM 2491 N N . ASP A 1 180 ? -17.998 8.556 9.230 1.000 13.921 180 ASP A N 1
ATOM 2492 C CA . ASP A 1 180 ? -17.749 7.146 9.393 1.000 15.172 180 ASP A CA 1
ATOM 2493 C C . ASP A 1 180 ? -18.631 6.537 10.484 1.000 15.839 180 ASP A C 1
ATOM 2494 O O . ASP A 1 180 ? -19.034 5.377 10.315 1.000 17.933 180 ASP A O 1
ATOM 2503 N N . LYS A 1 181 ? -18.851 7.269 11.583 1.000 16.345 181 LYS A N 1
ATOM 2504 C CA . LYS A 1 181 ? -19.730 6.704 12.608 1.000 18.475 181 LYS A CA 1
ATOM 2505 C C . LYS A 1 181 ? -21.195 6.737 12.160 1.000 18.809 181 LYS A C 1
ATOM 2506 O O . LYS A 1 181 ? -21.929 5.789 12.478 1.000 19.483 181 LYS A O 1
ATOM 2525 N N . ASP A 1 182 ? -21.597 7.759 11.412 1.000 16.653 182 ASP A N 1
ATOM 2526 C CA . ASP A 1 182 ? -22.970 7.819 10.884 1.000 17.351 182 ASP A CA 1
ATOM 2527 C C . ASP A 1 182 ? -23.224 6.730 9.841 1.000 19.064 182 ASP A C 1
ATOM 2528 O O . ASP A 1 182 ? -24.263 6.087 9.837 1.000 18.339 182 ASP A O 1
ATOM 2537 N N . ASN A 1 183 ? -22.293 6.463 8.943 1.000 16.031 183 ASN A N 1
ATOM 2538 C CA . ASN A 1 183 ? -22.463 5.510 7.873 1.000 14.622 183 ASN A CA 1
ATOM 2539 C C . ASN A 1 183 ? -21.124 4.804 7.684 1.000 15.469 183 ASN A C 1
ATOM 2540 O O . ASN A 1 183 ? -20.251 5.298 6.950 1.000 14.471 183 ASN A O 1
ATOM 2551 N N . PRO A 1 184 ? -20.923 3.671 8.352 1.000 16.479 184 PRO A N 1
ATOM 2552 C CA . PRO A 1 184 ? -19.666 2.936 8.231 1.000 15.663 184 PRO A CA 1
ATOM 2553 C C . PRO A 1 184 ? -19.327 2.396 6.839 1.000 15.156 184 PRO A C 1
ATOM 2554 O O . PRO A 1 184 ? -18.228 1.865 6.646 1.000 16.277 184 PRO A O 1
ATOM 2565 N N . LYS A 1 185 ? -20.251 2.546 5.880 1.000 14.558 185 LYS A N 1
ATOM 2566 C CA . LYS A 1 185 ? -20.018 2.199 4.483 1.000 16.088 185 LYS A CA 1
ATOM 2567 C C . LYS A 1 185 ? -20.103 3.411 3.570 1.000 14.389 185 LYS A C 1
ATOM 2568 O O . LYS A 1 185 ? -20.290 3.269 2.369 1.000 15.747 185 LYS A O 1
ATOM 2587 N N . TRP A 1 186 ? -19.773 4.592 4.094 1.000 13.475 186 TRP A N 1
ATOM 2588 C CA . TRP A 1 186 ? -19.787 5.843 3.324 1.000 12.030 186 TRP A CA 1
ATOM 2589 C C . TRP A 1 186 ? -18.955 5.728 2.037 1.000 13.312 186 TRP A C 1
ATOM 2590 O O . TRP A 1 186 ? -19.239 6.359 1.014 1.000 13.940 186 TRP A O 1
ATOM 2611 N N . PHE A 1 187 ? -17.861 4.941 2.086 1.000 12.437 187 PHE A N 1
ATOM 2612 C CA . PHE A 1 187 ? -16.929 4.928 0.962 1.000 14.009 187 PHE A CA 1
ATOM 2613 C C . PHE A 1 187 ? -17.387 4.018 -0.178 1.000 15.160 187 PHE A C 1
ATOM 2614 O O . PHE A 1 187 ? -16.737 4.017 -1.232 1.000 16.781 187 PHE A O 1
ATOM 2631 N N . ALA A 1 188 ? -18.547 3.350 -0.040 1.000 16.214 188 ALA A N 1
ATOM 2632 C CA . ALA A 1 188 ? -18.925 2.296 -0.988 1.000 17.272 188 ALA A CA 1
ATOM 2633 C C . ALA A 1 188 ? -19.672 2.833 -2.208 1.000 15.428 188 ALA A C 1
ATOM 2634 O O . ALA A 1 188 ? -19.837 2.105 -3.194 1.000 18.290 188 ALA A O 1
ATOM 2641 N N . GLU A 1 189 ? -20.071 4.098 -2.184 1.000 14.324 189 GLU A N 1
ATOM 2642 C CA . GLU A 1 189 ? -20.901 4.704 -3.218 1.000 14.847 189 GLU A CA 1
ATOM 2643 C C . GLU A 1 189 ? -20.543 6.170 -3.377 1.000 14.248 189 GLU A C 1
ATOM 2644 O O . GLU A 1 189 ? -20.179 6.827 -2.402 1.000 15.194 189 GLU A O 1
ATOM 2656 N N . SER A 1 190 ? -20.725 6.716 -4.573 1.000 13.827 190 SER A N 1
ATOM 2657 C CA A SER A 1 190 ? -20.457 8.128 -4.815 0.500 13.506 190 SER A CA 1
ATOM 2658 C CA B SER A 1 190 ? -20.462 8.125 -4.814 0.500 14.050 190 SER A CA 1
ATOM 2659 C C . SER A 1 190 ? -21.369 9.001 -3.951 1.000 15.180 190 SER A C 1
ATOM 2660 O O . SER A 1 190 ? -20.928 10.001 -3.391 1.000 16.330 190 SER A O 1
ATOM 2674 N N . ASP A 1 191 ? -22.653 8.615 -3.814 1.000 15.522 191 ASP A N 1
ATOM 2675 C CA . ASP A 1 191 ? -23.605 9.484 -3.160 1.000 18.692 191 ASP A CA 1
ATOM 2676 C C . ASP A 1 191 ? -23.363 9.630 -1.662 1.000 16.409 191 ASP A C 1
ATOM 2677 O O . ASP A 1 191 ? -23.847 10.570 -1.062 1.000 19.092 191 ASP A O 1
ATOM 2686 N N . THR A 1 192 ? -22.563 8.768 -1.050 1.000 15.260 192 THR A N 1
ATOM 2687 C CA . THR A 1 192 ? -22.288 8.884 0.379 1.000 15.791 192 THR A CA 1
ATOM 2688 C C . THR A 1 192 ? -20.810 9.259 0.665 1.000 13.603 192 THR A C 1
ATOM 2689 O O . THR A 1 192 ? -20.455 9.429 1.832 1.000 13.857 192 THR A O 1
ATOM 2700 N N . PHE A 1 193 ? -20.005 9.405 -0.394 1.000 13.619 193 PHE A N 1
ATOM 2701 C CA . PHE A 1 193 ? -18.547 9.576 -0.241 1.000 12.843 193 PHE A CA 1
ATOM 2702 C C . PHE A 1 193 ? -18.343 11.001 0.265 1.000 14.886 193 PHE A C 1
ATOM 2703 O O . PHE A 1 193 ? -18.890 11.964 -0.262 1.000 15.488 193 PHE A O 1
ATOM 2720 N N . VAL A 1 194 ? -17.411 11.137 1.210 1.000 12.220 194 VAL A N 1
ATOM 2721 C CA . VAL A 1 194 ? -16.967 12.431 1.707 1.000 12.921 194 VAL A CA 1
ATOM 2722 C C . VAL A 1 194 ? -15.432 12.474 1.636 1.000 10.897 194 VAL A C 1
ATOM 2723 O O . VAL A 1 194 ? -14.760 11.715 2.342 1.000 12.583 194 VAL A O 1
ATOM 2736 N N . GLY A 1 195 ? -14.933 13.329 0.765 1.000 11.579 195 GLY A N 1
ATOM 2737 C CA . GLY A 1 195 ? -13.502 13.326 0.452 1.000 10.968 195 GLY A CA 1
ATOM 2738 C C . GLY A 1 195 ? -12.917 14.728 0.626 1.000 10.636 195 GLY A C 1
ATOM 2739 O O . GLY A 1 195 ? -13.589 15.728 0.909 1.000 12.047 195 GLY A O 1
ATOM 2743 N N . ASN A 1 196 ? -11.589 14.827 0.524 1.000 10.097 196 ASN A N 1
ATOM 2744 C CA . ASN A 1 196 ? -10.836 16.032 0.842 1.000 10.225 196 ASN A CA 1
ATOM 2745 C C . ASN A 1 196 ? -9.775 16.309 -0.206 1.000 10.145 196 ASN A C 1
ATOM 2746 O O . ASN A 1 196 ? -8.941 17.199 0.021 1.000 10.529 196 ASN A O 1
ATOM 2757 N N . GLY A 1 197 ? -9.766 15.633 -1.376 1.000 9.790 197 GLY A N 1
ATOM 2758 C CA . GLY A 1 197 ? -8.769 15.833 -2.370 1.000 10.403 197 GLY A CA 1
ATOM 2759 C C . GLY A 1 197 ? -9.171 16.756 -3.511 1.000 10.991 197 GLY A C 1
ATOM 2760 O O . GLY A 1 197 ? -10.181 17.493 -3.454 1.000 11.730 197 GLY A O 1
ATOM 2764 N N . PRO A 1 198 ? -8.324 16.891 -4.529 1.000 10.363 198 PRO A N 1
ATOM 2765 C CA . PRO A 1 198 ? -8.469 17.904 -5.570 1.000 11.283 198 PRO A CA 1
ATOM 2766 C C . PRO A 1 198 ? -9.735 17.758 -6.395 1.000 11.769 198 PRO A C 1
ATOM 2767 O O . PRO A 1 198 ? -10.288 18.758 -6.913 1.000 12.361 198 PRO A O 1
ATOM 2778 N N . PHE A 1 199 ? -10.193 16.544 -6.543 1.000 11.291 199 PHE A N 1
ATOM 2779 C CA . PHE A 1 199 ? -11.435 16.240 -7.242 1.000 11.396 199 PHE A CA 1
ATOM 2780 C C . PHE A 1 199 ? -12.438 15.670 -6.250 1.000 11.858 199 PHE A C 1
ATOM 2781 O O . PHE A 1 199 ? -12.081 15.101 -5.223 1.000 12.550 199 PHE A O 1
ATOM 2798 N N . LYS A 1 200 ? -13.725 15.738 -6.632 1.000 13.517 200 LYS A N 1
ATOM 2799 C CA . LYS A 1 200 ? -14.839 15.189 -5.866 1.000 13.422 200 LYS A CA 1
ATOM 2800 C C . LYS A 1 200 ? -15.466 14.052 -6.704 1.000 13.867 200 LYS A C 1
ATOM 2801 O O . LYS A 1 200 ? -15.650 14.167 -7.915 1.000 14.605 200 LYS A O 1
ATOM 2820 N N . LEU A 1 201 ? -15.696 12.909 -6.058 1.000 14.282 201 LEU A N 1
ATOM 2821 C CA . LEU A 1 201 ? -16.349 11.773 -6.664 1.000 13.335 201 LEU A CA 1
ATOM 2822 C C . LEU A 1 201 ? -17.815 12.131 -6.933 1.000 15.292 201 LEU A C 1
ATOM 2823 O O . LEU A 1 201 ? -18.526 12.437 -5.980 1.000 16.900 201 LEU A O 1
ATOM 2839 N N . THR A 1 202 ? -18.194 12.147 -8.204 1.000 14.464 202 THR A N 1
ATOM 2840 C CA . THR A 1 202 ? -19.567 12.526 -8.536 1.000 16.946 202 THR A CA 1
ATOM 2841 C C . THR A 1 202 ? -20.369 11.368 -9.123 1.000 17.704 202 THR A C 1
ATOM 2842 O O . THR A 1 202 ? -21.587 11.435 -9.086 1.000 19.211 202 THR A O 1
ATOM 2853 N N . GLU A 1 203 ? -19.761 10.359 -9.731 1.000 17.304 203 GLU A N 1
ATOM 2854 C CA . GLU A 1 203 ? -20.498 9.189 -10.200 1.000 17.199 203 GLU A CA 1
ATOM 2855 C C . GLU A 1 203 ? -19.597 7.978 -10.075 1.000 17.874 203 GLU A C 1
ATOM 2856 O O . GLU A 1 203 ? -18.389 8.059 -10.325 1.000 16.592 203 GLU A O 1
ATOM 2868 N N . TRP A 1 204 ? -20.168 6.824 -9.698 1.000 15.992 204 TRP A N 1
ATOM 2869 C CA . TRP A 1 204 ? -19.473 5.566 -9.638 1.000 15.575 204 TRP A CA 1
ATOM 2870 C C . TRP A 1 204 ? -20.481 4.495 -10.045 1.000 16.856 204 TRP A C 1
ATOM 2871 O O . TRP A 1 204 ? -21.288 4.093 -9.228 1.000 17.805 204 TRP A O 1
ATOM 2892 N N . LYS A 1 205 ? -20.413 4.106 -11.322 1.000 17.793 205 LYS A N 1
ATOM 2893 C CA . LYS A 1 205 ? -21.225 3.019 -11.874 1.000 18.590 205 LYS A CA 1
ATOM 2894 C C . LYS A 1 205 ? -20.361 1.776 -11.772 1.000 19.082 205 LYS A C 1
ATOM 2895 O O . LYS A 1 205 ? -19.415 1.645 -12.560 1.000 18.201 205 LYS A O 1
ATOM 2904 N N . HIS A 1 206 ? -20.600 0.934 -10.759 1.000 18.040 206 HIS A N 1
ATOM 2905 C CA . HIS A 1 206 ? -19.759 -0.198 -10.443 1.000 20.543 206 HIS A CA 1
ATOM 2906 C C . HIS A 1 206 ? -19.552 -1.068 -11.688 1.000 22.658 206 HIS A C 1
ATOM 2907 O O . HIS A 1 206 ? -20.514 -1.419 -12.387 1.000 23.902 206 HIS A O 1
ATOM 2922 N N . ASP A 1 207 ? -18.288 -1.353 -11.974 1.000 20.739 207 ASP A N 1
ATOM 2923 C CA . ASP A 1 207 ? -17.822 -2.193 -13.059 1.000 20.259 207 ASP A CA 1
ATOM 2924 C C . ASP A 1 207 ? -17.890 -1.475 -14.396 1.000 20.985 207 ASP A C 1
ATOM 2925 O O . ASP A 1 207 ? -17.421 -2.036 -15.395 1.000 25.087 207 ASP A O 1
ATOM 2934 N N . ASP A 1 208 ? -18.400 -0.246 -14.426 1.000 21.603 208 ASP A N 1
ATOM 2935 C CA . ASP A 1 208 ? -18.517 0.512 -15.660 1.000 23.084 208 ASP A CA 1
ATOM 2936 C C . ASP A 1 208 ? -17.570 1.716 -15.682 1.000 21.523 208 ASP A C 1
ATOM 2937 O O . ASP A 1 208 ? -16.692 1.785 -16.544 1.000 22.609 208 ASP A O 1
ATOM 2946 N N . SER A 1 209 ? -17.779 2.704 -14.789 1.000 18.589 209 SER A N 1
ATOM 2947 C CA . SER A 1 209 ? -17.057 3.967 -14.877 1.000 18.646 209 SER A CA 1
ATOM 2948 C C . SER A 1 209 ? -17.086 4.690 -13.542 1.000 16.812 209 SER A C 1
ATOM 2949 O O . SER A 1 209 ? -17.939 4.449 -12.689 1.000 18.828 209 SER A O 1
ATOM 2957 N N . ILE A 1 210 ? -16.124 5.613 -13.403 1.000 15.671 210 ILE A N 1
ATOM 2958 C CA . ILE A 1 210 ? -16.083 6.617 -12.355 1.000 16.410 210 ILE A CA 1
ATOM 2959 C C . ILE A 1 210 ? -15.975 7.996 -12.966 1.000 13.800 210 ILE A C 1
ATOM 2960 O O . ILE A 1 210 ? -15.211 8.190 -13.926 1.000 17.030 210 ILE A O 1
ATOM 2976 N N . THR A 1 211 ? -16.647 8.965 -12.369 1.000 14.886 211 THR A N 1
ATOM 2977 C CA . THR A 1 211 ? -16.492 10.343 -12.764 1.000 15.424 211 THR A CA 1
ATOM 2978 C C . THR A 1 211 ? -16.113 11.159 -11.533 1.000 15.497 211 THR A C 1
ATOM 2979 O O . THR A 1 211 ? -16.685 10.992 -10.453 1.000 14.828 211 THR A O 1
ATOM 2990 N N . MET A 1 212 ? -15.094 12.029 -11.677 1.000 15.244 212 MET A N 1
ATOM 2991 C CA . MET A 1 212 ? -14.799 12.975 -10.616 1.000 17.184 212 MET A CA 1
ATOM 2992 C C . MET A 1 212 ? -14.679 14.353 -11.254 1.000 16.242 212 MET A C 1
ATOM 2993 O O . MET A 1 212 ? -14.335 14.474 -12.427 1.000 20.125 212 MET A O 1
ATOM 3007 N N . GLU A 1 213 ? -15.035 15.359 -10.458 1.000 15.437 213 GLU A N 1
ATOM 3008 C CA A GLU A 1 213 ? -15.096 16.741 -10.914 0.500 16.962 213 GLU A CA 1
ATOM 3009 C CA B GLU A 1 213 ? -15.083 16.738 -10.923 0.500 16.713 213 GLU A CA 1
ATOM 3010 C C . GLU A 1 213 ? -14.260 17.634 -9.996 1.000 16.432 213 GLU A C 1
ATOM 3011 O O . GLU A 1 213 ? -14.154 17.364 -8.812 1.000 16.429 213 GLU A O 1
ATOM 3033 N N . LYS A 1 214 ? -13.744 18.743 -10.544 1.000 15.221 214 LYS A N 1
ATOM 3034 C CA . LYS A 1 214 ? -12.982 19.686 -9.724 1.000 14.027 214 LYS A CA 1
ATOM 3035 C C . LYS A 1 214 ? -13.777 19.969 -8.466 1.000 14.867 214 LYS A C 1
ATOM 3036 O O . LYS A 1 214 ? -14.945 20.309 -8.528 1.000 15.190 214 LYS A O 1
ATOM 3055 N N . SER A 1 215 ? -13.156 19.869 -7.280 1.000 12.346 215 SER A N 1
ATOM 3056 C CA . SER A 1 215 ? -13.826 20.050 -6.021 1.000 13.214 215 SER A CA 1
ATOM 3057 C C . SER A 1 215 ? -13.835 21.510 -5.567 1.000 12.981 215 SER A C 1
ATOM 3058 O O . SER A 1 215 ? -12.802 22.180 -5.387 1.000 15.396 215 SER A O 1
ATOM 3066 N N . ASP A 1 216 ? -15.041 22.031 -5.303 1.000 14.635 216 ASP A N 1
ATOM 3067 C CA . ASP A 1 216 ? -15.201 23.412 -4.911 1.000 15.771 216 ASP A CA 1
ATOM 3068 C C . ASP A 1 216 ? -14.744 23.709 -3.498 1.000 14.932 216 ASP A C 1
ATOM 3069 O O . ASP A 1 216 ? -14.434 24.858 -3.142 1.000 17.793 216 ASP A O 1
ATOM 3078 N N . THR A 1 217 ? -14.654 22.699 -2.602 1.000 13.443 217 THR A N 1
ATOM 3079 C CA . THR A 1 217 ? -14.266 22.855 -1.186 1.000 13.952 217 THR A CA 1
ATOM 3080 C C . THR A 1 217 ? -12.722 22.741 -1.013 1.000 12.935 217 THR A C 1
ATOM 3081 O O . THR A 1 217 ? -12.264 22.991 0.120 1.000 21.340 217 THR A O 1
ATOM 3092 N N . TYR A 1 218 ? -12.039 22.453 -2.114 1.000 13.582 218 TYR A N 1
ATOM 3093 C CA . TYR A 1 218 ? -10.624 22.108 -2.032 1.000 13.350 218 TYR A CA 1
ATOM 3094 C C . TYR A 1 218 ? -9.828 23.402 -1.824 1.000 14.110 218 TYR A C 1
ATOM 3095 O O . TYR A 1 218 ? -9.950 24.379 -2.555 1.000 14.330 218 TYR A O 1
ATOM 3113 N N . TRP A 1 219 ? -8.911 23.407 -0.864 1.000 12.766 219 TRP A N 1
ATOM 3114 C CA . TRP A 1 219 ? -8.073 24.549 -0.516 1.000 14.689 219 TRP A CA 1
ATOM 3115 C C . TRP A 1 219 ? -7.263 25.061 -1.693 1.000 15.873 219 TRP A C 1
ATOM 3116 O O . TRP A 1 219 ? -6.904 26.245 -1.735 1.000 17.581 219 TRP A O 1
ATOM 3137 N N . ASP A 1 220 ? -6.843 24.181 -2.610 1.000 13.054 220 ASP A N 1
ATOM 3138 C CA . ASP A 1 220 ? -6.011 24.561 -3.734 1.000 12.674 220 ASP A CA 1
ATOM 3139 C C . ASP A 1 220 ? -6.752 24.423 -5.058 1.000 13.512 220 ASP A C 1
ATOM 3140 O O . ASP A 1 220 ? -6.120 24.156 -6.079 1.000 13.394 220 ASP A O 1
ATOM 3149 N N . LYS A 1 221 ? -8.064 24.725 -5.043 1.000 13.198 221 LYS A N 1
ATOM 3150 C CA A LYS A 1 221 ? -8.838 24.544 -6.263 0.500 14.043 221 LYS A CA 1
ATOM 3151 C CA B LYS A 1 221 ? -8.907 24.633 -6.234 0.500 14.730 221 LYS A CA 1
ATOM 3152 C C . LYS A 1 221 ? -8.347 25.422 -7.420 1.000 13.581 221 LYS A C 1
ATOM 3153 O O . LYS A 1 221 ? -8.480 25.019 -8.561 1.000 13.932 221 LYS A O 1
ATOM 3189 N N . ASP A 1 222 ? -7.709 26.548 -7.142 1.000 13.742 222 ASP A N 1
ATOM 3190 C CA . ASP A 1 222 ? -7.284 27.405 -8.233 1.000 14.889 222 ASP A CA 1
ATOM 3191 C C . ASP A 1 222 ? -6.162 26.782 -9.045 1.000 15.293 222 ASP A C 1
ATOM 3192 O O . ASP A 1 222 ? -5.941 27.175 -10.181 1.000 17.610 222 ASP A O 1
ATOM 3201 N N . THR A 1 223 ? -5.428 25.822 -8.477 1.000 14.799 223 THR A N 1
ATOM 3202 C CA . THR A 1 223 ? -4.376 25.126 -9.200 1.000 16.186 223 THR A CA 1
ATOM 3203 C C . THR A 1 223 ? -4.954 24.071 -10.137 1.000 14.954 223 THR A C 1
ATOM 3204 O O . THR A 1 223 ? -4.283 23.660 -11.078 1.000 17.098 223 THR A O 1
ATOM 3215 N N . VAL A 1 224 ? -6.170 23.592 -9.849 1.000 13.234 224 VAL A N 1
ATOM 3216 C CA . VAL A 1 224 ? -6.745 22.467 -10.576 1.000 15.807 224 VAL A CA 1
ATOM 3217 C C . VAL A 1 224 ? -7.412 22.998 -11.843 1.000 14.950 224 VAL A C 1
ATOM 3218 O O . VAL A 1 224 ? -8.389 23.752 -11.758 1.000 18.102 224 VAL A O 1
ATOM 3231 N N . LYS A 1 225 ? -6.905 22.547 -12.990 1.000 17.702 225 LYS A N 1
ATOM 3232 C CA . LYS A 1 225 ? -7.295 23.136 -14.268 1.000 18.865 225 LYS A CA 1
ATOM 3233 C C . LYS A 1 225 ? -8.234 22.210 -15.027 1.000 19.427 225 LYS A C 1
ATOM 3234 O O . LYS A 1 225 ? -8.940 22.718 -15.907 1.000 21.016 225 LYS A O 1
ATOM 3253 N N . LEU A 1 226 ? -8.294 20.912 -14.702 1.000 17.372 226 LEU A N 1
ATOM 3254 C CA . LEU A 1 226 ? -9.240 19.992 -15.315 1.000 17.816 226 LEU A CA 1
ATOM 3255 C C . LEU A 1 226 ? -10.584 20.161 -14.653 1.000 20.230 226 LEU A C 1
ATOM 3256 O O . LEU A 1 226 ? -10.696 20.320 -13.438 1.000 21.031 226 LEU A O 1
ATOM 3272 N N . ASP A 1 227 ? -11.641 20.091 -15.474 1.000 18.031 227 ASP A N 1
ATOM 3273 C CA . ASP A 1 227 ? -12.992 20.145 -14.946 1.000 18.306 227 ASP A CA 1
ATOM 3274 C C . ASP A 1 227 ? -13.444 18.798 -14.432 1.000 15.941 227 ASP A C 1
ATOM 3275 O O . ASP A 1 227 ? -14.224 18.735 -13.488 1.000 16.964 227 ASP A O 1
ATOM 3284 N N . LYS A 1 228 ? -13.069 17.733 -15.149 1.000 16.075 228 LYS A N 1
ATOM 3285 C CA . LYS A 1 228 ? -13.503 16.394 -14.809 1.000 16.701 228 LYS A CA 1
ATOM 3286 C C . LYS A 1 228 ? -12.442 15.395 -15.244 1.000 15.090 228 LYS A C 1
ATOM 3287 O O . LYS A 1 228 ? -11.638 15.703 -16.137 1.000 15.714 228 LYS A O 1
ATOM 3306 N N . VAL A 1 229 ? -12.402 14.285 -14.499 1.000 15.449 229 VAL A N 1
ATOM 3307 C CA . VAL A 1 229 ? -11.673 13.115 -14.926 1.000 14.977 229 VAL A CA 1
ATOM 3308 C C . VAL A 1 229 ? -12.683 11.978 -14.968 1.000 13.649 229 VAL A C 1
ATOM 3309 O O . VAL A 1 229 ? -13.410 11.703 -14.010 1.000 15.191 229 VAL A O 1
ATOM 3322 N N . LYS A 1 230 ? -12.702 11.304 -16.130 1.000 15.708 230 LYS A N 1
ATOM 3323 C CA . LYS A 1 230 ? -13.505 10.117 -16.310 1.000 15.313 230 LYS A CA 1
ATOM 3324 C C . LYS A 1 230 ? -12.637 8.875 -16.453 1.000 15.409 230 LYS A C 1
ATOM 3325 O O . LYS A 1 230 ? -11.649 8.903 -17.170 1.000 16.680 230 LYS A O 1
ATOM 3344 N N . TRP A 1 231 ? -13.000 7.832 -15.688 1.000 15.035 231 TRP A N 1
ATOM 3345 C CA . TRP A 1 231 ? -12.235 6.593 -15.566 1.000 15.324 231 TRP A CA 1
ATOM 3346 C C . TRP A 1 231 ? -13.037 5.425 -16.116 1.000 16.697 231 TRP A C 1
ATOM 3347 O O . TRP A 1 231 ? -14.069 5.053 -15.546 1.000 18.099 231 TRP A O 1
ATOM 3368 N N . ALA A 1 232 ? -12.549 4.851 -17.225 1.000 16.949 232 ALA A N 1
ATOM 3369 C CA . ALA A 1 232 ? -13.212 3.663 -17.780 1.000 17.861 232 ALA A CA 1
ATOM 3370 C C . ALA A 1 232 ? -12.771 2.435 -17.012 1.000 19.350 232 ALA A C 1
ATOM 3371 O O . ALA A 1 232 ? -11.890 2.504 -16.186 1.000 18.440 232 ALA A O 1
ATOM 3378 N N . MET A 1 233 ? -13.363 1.264 -17.336 1.000 21.182 233 MET A N 1
ATOM 3379 C CA . MET A 1 233 ? -13.054 0.007 -16.683 1.000 21.931 233 MET A CA 1
ATOM 3380 C C . MET A 1 233 ? -12.946 -1.065 -17.771 1.000 25.179 233 MET A C 1
ATOM 3381 O O . MET A 1 233 ? -13.728 -2.008 -17.819 1.000 29.042 233 MET A O 1
ATOM 3395 N N . VAL A 1 234 ? -12.000 -0.864 -18.694 1.000 25.026 234 VAL A N 1
ATOM 3396 C CA . VAL A 1 234 ? -11.873 -1.750 -19.850 1.000 26.133 234 VAL A CA 1
ATOM 3397 C C . VAL A 1 234 ? -10.617 -2.588 -19.679 1.000 27.759 234 VAL A C 1
ATOM 3398 O O . VAL A 1 234 ? -9.509 -2.069 -19.762 1.000 28.036 234 VAL A O 1
ATOM 3411 N N . SER A 1 235 ? -10.779 -3.907 -19.490 1.000 30.121 235 SER A N 1
ATOM 3412 C CA . SER A 1 235 ? -9.612 -4.745 -19.265 1.000 33.129 235 SER A CA 1
ATOM 3413 C C . SER A 1 235 ? -9.047 -5.291 -20.581 1.000 33.073 235 SER A C 1
ATOM 3414 O O . SER A 1 235 ? -7.919 -5.765 -20.570 1.000 37.794 235 SER A O 1
ATOM 3422 N N . ASP A 1 236 ? -9.808 -5.158 -21.680 1.000 36.580 236 ASP A N 1
ATOM 3423 C CA . ASP A 1 236 ? -9.369 -5.648 -22.979 1.000 42.494 236 ASP A CA 1
ATOM 3424 C C . ASP A 1 236 ? -8.382 -4.656 -23.594 1.000 39.534 236 ASP A C 1
ATOM 3425 O O . ASP A 1 236 ? -8.785 -3.607 -24.102 1.000 38.514 236 ASP A O 1
ATOM 3434 N N A ARG A 1 237 ? -7.096 -5.022 -23.558 0.500 39.841 237 ARG A N 1
ATOM 3435 N N B ARG A 1 237 ? -7.095 -5.019 -23.572 0.500 40.104 237 ARG A N 1
ATOM 3436 C CA A ARG A 1 237 ? -6.015 -4.177 -24.045 0.500 43.056 237 ARG A CA 1
ATOM 3437 C CA B ARG A 1 237 ? -6.038 -4.126 -24.019 0.500 43.578 237 ARG A CA 1
ATOM 3438 C C A ARG A 1 237 ? -6.242 -3.789 -25.505 0.500 44.986 237 ARG A C 1
ATOM 3439 C C B ARG A 1 237 ? -6.205 -3.808 -25.509 0.500 45.349 237 ARG A C 1
ATOM 3440 O O A ARG A 1 237 ? -5.779 -2.744 -25.960 0.500 42.556 237 ARG A O 1
ATOM 3441 O O B ARG A 1 237 ? -5.674 -2.809 -25.990 0.500 43.714 237 ARG A O 1
ATOM 3482 N N . ASN A 1 238 ? -6.985 -4.632 -26.227 1.000 46.387 238 ASN A N 1
ATOM 3483 C CA . ASN A 1 238 ? -7.299 -4.386 -27.624 1.000 46.692 238 ASN A CA 1
ATOM 3484 C C . ASN A 1 238 ? -8.299 -3.243 -27.775 1.000 42.051 238 ASN A C 1
ATOM 3485 O O . ASN A 1 238 ? -8.087 -2.365 -28.617 1.000 44.137 238 ASN A O 1
ATOM 3496 N N . THR A 1 239 ? -9.376 -3.266 -26.960 1.000 39.623 239 THR A N 1
ATOM 3497 C CA . THR A 1 239 ? -10.342 -2.173 -26.864 1.000 36.012 239 THR A CA 1
ATOM 3498 C C . THR A 1 239 ? -9.685 -0.899 -26.302 1.000 31.246 239 THR A C 1
ATOM 3499 O O . THR A 1 239 ? -10.058 0.195 -26.736 1.000 30.797 239 THR A O 1
ATOM 3510 N N . ASP A 1 240 ? -8.759 -1.054 -25.334 1.000 32.561 240 ASP A N 1
ATOM 3511 C CA . ASP A 1 240 ? -7.984 0.062 -24.785 1.000 31.101 240 ASP A CA 1
ATOM 3512 C C . ASP A 1 240 ? -7.329 0.825 -25.940 1.000 31.496 240 ASP A C 1
ATOM 3513 O O . ASP A 1 240 ? -7.472 2.032 -26.037 1.000 26.656 240 ASP A O 1
ATOM 3522 N N . TYR A 1 241 ? -6.714 0.111 -26.902 1.000 32.496 241 TYR A N 1
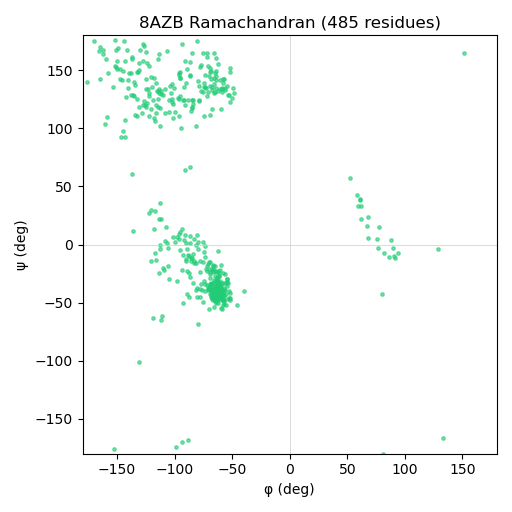ATOM 3523 C CA . TYR A 1 241 ? -6.052 0.799 -28.010 1.000 34.658 241 TYR A CA 1
ATOM 3524 C C . TYR A 1 241 ? -7.048 1.470 -28.952 1.000 34.586 241 TYR A C 1
ATOM 3525 O O . TYR A 1 241 ? -6.828 2.593 -29.385 1.000 33.163 241 TYR A O 1
ATOM 3543 N N . GLN A 1 242 ? -8.151 0.786 -29.274 1.000 37.276 242 GLN A N 1
ATOM 3544 C CA . GLN A 1 242 ? -9.155 1.336 -30.183 1.000 37.152 242 GLN A CA 1
ATOM 3545 C C . GLN A 1 242 ? -9.734 2.639 -29.637 1.000 35.029 242 GLN A C 1
ATOM 3546 O O . GLN A 1 242 ? -10.054 3.577 -30.384 1.000 32.104 242 GLN A O 1
ATOM 3560 N N . MET A 1 243 ? -9.856 2.685 -28.302 1.000 32.576 243 MET A N 1
ATOM 3561 C CA . MET A 1 243 ? -10.403 3.842 -27.628 1.000 30.247 243 MET A CA 1
ATOM 3562 C C . MET A 1 243 ? -9.406 4.991 -27.698 1.000 25.547 243 MET A C 1
ATOM 3563 O O . MET A 1 243 ? -9.807 6.139 -27.846 1.000 25.792 243 MET A O 1
ATOM 3577 N N . PHE A 1 244 ? -8.102 4.691 -27.554 1.000 23.132 244 PHE A N 1
ATOM 3578 C CA . PHE A 1 244 ? -7.109 5.726 -27.802 1.000 22.397 244 PHE A CA 1
ATOM 3579 C C . PHE A 1 244 ? -7.170 6.210 -29.265 1.000 25.924 244 PHE A C 1
ATOM 3580 O O . PHE A 1 244 ? -7.179 7.389 -29.520 1.000 26.188 244 PHE A O 1
ATOM 3597 N N . GLN A 1 245 ? -7.160 5.268 -30.218 1.000 30.560 245 GLN A N 1
ATOM 3598 C CA . GLN A 1 245 ? -7.212 5.626 -31.635 1.000 34.176 245 GLN A CA 1
ATOM 3599 C C . GLN A 1 245 ? -8.394 6.555 -31.922 1.000 36.947 245 GLN A C 1
ATOM 3600 O O . GLN A 1 245 ? -8.255 7.520 -32.672 1.000 40.219 245 GLN A O 1
ATOM 3614 N N . SER A 1 246 ? -9.538 6.266 -31.285 1.000 36.714 246 SER A N 1
ATOM 3615 C CA . SER A 1 246 ? -10.796 6.958 -31.530 1.000 38.605 246 SER A CA 1
ATOM 3616 C C . SER A 1 246 ? -10.933 8.254 -30.731 1.000 40.175 246 SER A C 1
ATOM 3617 O O . SER A 1 246 ? -11.901 8.974 -30.950 1.000 39.869 246 SER A O 1
ATOM 3625 N N . GLY A 1 247 ? -10.004 8.530 -29.786 1.000 34.405 247 GLY A N 1
ATOM 3626 C CA . GLY A 1 247 ? -10.044 9.743 -28.980 1.000 32.070 247 GLY A CA 1
ATOM 3627 C C . GLY A 1 247 ? -10.845 9.592 -27.682 1.000 28.843 247 GLY A C 1
ATOM 3628 O O . GLY A 1 247 ? -10.898 10.529 -26.892 1.000 29.013 247 GLY A O 1
ATOM 3632 N N . GLU A 1 248 ? -11.461 8.423 -27.471 1.000 30.987 248 GLU A N 1
ATOM 3633 C CA . GLU A 1 248 ? -12.253 8.153 -26.278 1.000 30.880 248 GLU A CA 1
ATOM 3634 C C . GLU A 1 248 ? -11.373 7.987 -25.024 1.000 25.727 248 GLU A C 1
ATOM 3635 O O . GLU A 1 248 ? -11.895 8.119 -23.921 1.000 28.296 248 GLU A O 1
ATOM 3647 N N . LEU A 1 249 ? -10.083 7.636 -25.197 1.000 24.824 249 LEU A N 1
ATOM 3648 C CA . LEU A 1 249 ? -9.099 7.694 -24.122 1.000 21.815 249 LEU A CA 1
ATOM 3649 C C . LEU A 1 249 ? -8.031 8.722 -24.495 1.000 23.052 249 LEU A C 1
ATOM 3650 O O . LEU A 1 249 ? -7.513 8.733 -25.621 1.000 23.147 249 LEU A O 1
ATOM 3666 N N . ASP A 1 250 ? -7.609 9.520 -23.512 1.000 18.707 250 ASP A N 1
ATOM 3667 C CA . ASP A 1 250 ? -6.519 10.462 -23.651 1.000 18.334 250 ASP A CA 1
ATOM 3668 C C . ASP A 1 250 ? -5.181 9.809 -23.305 1.000 19.453 250 ASP A C 1
ATOM 3669 O O . ASP A 1 250 ? -4.122 10.356 -23.647 1.000 18.407 250 ASP A O 1
ATOM 3678 N N . THR A 1 251 ? -5.229 8.732 -22.509 1.000 19.354 251 THR A N 1
ATOM 3679 C CA . THR A 1 251 ? -4.030 7.926 -22.204 1.000 21.417 251 THR A CA 1
ATOM 3680 C C . THR A 1 251 ? -4.359 6.453 -22.374 1.000 20.208 251 THR A C 1
ATOM 3681 O O . THR A 1 251 ? -5.479 6.028 -22.130 1.000 20.629 251 THR A O 1
ATOM 3692 N N . ALA A 1 252 ? -3.379 5.668 -22.778 1.000 21.363 252 ALA A N 1
ATOM 3693 C CA . ALA A 1 252 ? -3.619 4.272 -23.050 1.000 22.301 252 ALA A CA 1
ATOM 3694 C C . ALA A 1 252 ? -2.287 3.534 -23.052 1.000 22.502 252 ALA A C 1
ATOM 3695 O O . ALA A 1 252 ? -1.232 4.173 -23.108 1.000 23.397 252 ALA A O 1
ATOM 3702 N N . TYR A 1 253 ? -2.363 2.200 -23.024 1.000 26.929 253 TYR A N 1
ATOM 3703 C CA . TYR A 1 253 ? -1.217 1.327 -23.168 1.000 29.279 253 TYR A CA 1
ATOM 3704 C C . TYR A 1 253 ? -0.772 1.237 -24.633 1.000 28.766 253 TYR A C 1
ATOM 3705 O O . TYR A 1 253 ? -1.557 1.456 -25.546 1.000 33.145 253 TYR A O 1
ATOM 3723 N N . VAL A 1 254 ? 0.510 0.926 -24.822 1.000 30.365 254 VAL A N 1
ATOM 3724 C CA . VAL A 1 254 ? 1.051 0.672 -26.145 1.000 34.069 254 VAL A CA 1
ATOM 3725 C C . VAL A 1 254 ? 0.778 -0.795 -26.488 1.000 37.492 254 VAL A C 1
ATOM 3726 O O . VAL A 1 254 ? 1.236 -1.681 -25.770 1.000 36.411 254 VAL A O 1
ATOM 3739 N N . PRO A 1 255 ? -0.005 -1.127 -27.548 1.000 41.390 255 PRO A N 1
ATOM 3740 C CA . PRO A 1 255 ? -0.213 -2.538 -27.897 1.000 42.410 255 PRO A CA 1
ATOM 3741 C C . PRO A 1 255 ? 1.142 -3.188 -28.189 1.000 44.895 255 PRO A C 1
ATOM 3742 O O . PRO A 1 255 ? 1.992 -2.585 -28.844 1.000 46.165 255 PRO A O 1
ATOM 3753 N N . ALA A 1 256 ? 1.354 -4.389 -27.633 1.000 50.608 256 ALA A N 1
ATOM 3754 C CA . ALA A 1 256 ? 2.622 -5.106 -27.694 1.000 56.791 256 ALA A CA 1
ATOM 3755 C C . ALA A 1 256 ? 2.967 -5.463 -29.140 1.000 64.635 256 ALA A C 1
ATOM 3756 O O . ALA A 1 256 ? 4.086 -5.226 -29.598 1.000 62.932 256 ALA A O 1
ATOM 3763 N N . GLU A 1 257 ? 1.982 -6.073 -29.815 1.000 70.080 257 GLU A N 1
ATOM 3764 C CA . GLU A 1 257 ? 1.980 -6.323 -31.250 1.000 71.538 257 GLU A CA 1
ATOM 3765 C C . GLU A 1 257 ? 2.563 -5.150 -32.045 1.000 68.802 257 GLU A C 1
ATOM 3766 O O . GLU A 1 257 ? 3.275 -5.384 -33.020 1.000 68.556 257 GLU A O 1
ATOM 3778 N N . LEU A 1 258 ? 2.252 -3.901 -31.646 1.000 63.453 258 LEU A N 1
ATOM 3779 C CA . LEU A 1 258 ? 2.592 -2.715 -32.426 1.000 58.000 258 LEU A CA 1
ATOM 3780 C C . LEU A 1 258 ? 3.658 -1.862 -31.729 1.000 51.856 258 LEU A C 1
ATOM 3781 O O . LEU A 1 258 ? 3.804 -0.686 -32.060 1.000 51.091 258 LEU A O 1
ATOM 3797 N N . SER A 1 259 ? 4.436 -2.466 -30.819 1.000 51.874 259 SER A N 1
ATOM 3798 C CA . SER A 1 259 ? 5.487 -1.784 -30.073 1.000 53.440 259 SER A CA 1
ATOM 3799 C C . SER A 1 259 ? 6.521 -1.134 -31.001 1.000 51.254 259 SER A C 1
ATOM 3800 O O . SER A 1 259 ? 6.868 0.038 -30.852 1.000 45.133 259 SER A O 1
ATOM 3808 N N . ASP A 1 260 ? 7.039 -1.924 -31.950 1.000 53.568 260 ASP A N 1
ATOM 3809 C CA . ASP A 1 260 ? 8.132 -1.492 -32.809 1.000 54.167 260 ASP A CA 1
ATOM 3810 C C . ASP A 1 260 ? 7.693 -0.298 -33.664 1.000 47.205 260 ASP A C 1
ATOM 3811 O O . ASP A 1 260 ? 8.501 0.586 -33.942 1.000 42.464 260 ASP A O 1
ATOM 3820 N N . GLN A 1 261 ? 6.404 -0.220 -34.009 1.000 41.657 261 GLN A N 1
ATOM 3821 C CA . GLN A 1 261 ? 5.905 0.889 -34.813 1.000 47.386 261 GLN A CA 1
ATOM 3822 C C . GLN A 1 261 ? 5.663 2.144 -33.952 1.000 45.978 261 GLN A C 1
ATOM 3823 O O . GLN A 1 261 ? 5.951 3.262 -34.382 1.000 47.167 261 GLN A O 1
ATOM 3837 N N . LEU A 1 262 ? 5.168 1.970 -32.709 1.000 45.718 262 LEU A N 1
ATOM 3838 C CA . LEU A 1 262 ? 4.636 3.075 -31.914 1.000 40.796 262 LEU A CA 1
ATOM 3839 C C . LEU A 1 262 ? 5.650 3.622 -30.904 1.000 38.738 262 LEU A C 1
ATOM 3840 O O . LEU A 1 262 ? 5.605 4.816 -30.617 1.000 37.111 262 LEU A O 1
ATOM 3856 N N . LEU A 1 263 ? 6.551 2.776 -30.364 1.000 38.173 263 LEU A N 1
ATOM 3857 C CA . LEU A 1 263 ? 7.376 3.161 -29.216 1.000 40.488 263 LEU A CA 1
ATOM 3858 C C . LEU A 1 263 ? 8.216 4.411 -29.483 1.000 41.676 263 LEU A C 1
ATOM 3859 O O . LEU A 1 263 ? 8.612 5.081 -28.532 1.000 42.108 263 LEU A O 1
ATOM 3875 N N . ASP A 1 264 ? 8.521 4.701 -30.753 1.000 43.500 264 ASP A N 1
ATOM 3876 C CA . ASP A 1 264 ? 9.388 5.818 -31.102 1.000 48.338 264 ASP A CA 1
ATOM 3877 C C . ASP A 1 264 ? 8.617 7.138 -31.226 1.000 47.862 264 ASP A C 1
ATOM 3878 O O . ASP A 1 264 ? 9.248 8.193 -31.290 1.000 45.879 264 ASP A O 1
ATOM 3887 N N . GLN A 1 265 ? 7.272 7.093 -31.292 1.000 40.779 265 GLN A N 1
ATOM 3888 C CA . GLN A 1 265 ? 6.462 8.278 -31.568 1.000 40.389 265 GLN A CA 1
ATOM 3889 C C . GLN A 1 265 ? 6.597 9.324 -30.455 1.000 41.192 265 GLN A C 1
ATOM 3890 O O . GLN A 1 265 ? 6.931 9.011 -29.310 1.000 35.694 265 GLN A O 1
ATOM 3904 N N . ASP A 1 266 ? 6.239 10.577 -30.778 1.000 40.034 266 ASP A N 1
ATOM 3905 C CA . ASP A 1 266 ? 6.370 11.680 -29.831 1.000 39.924 266 ASP A CA 1
ATOM 3906 C C . ASP A 1 266 ? 5.276 11.621 -28.757 1.000 33.951 266 ASP A C 1
ATOM 3907 O O . ASP A 1 266 ? 5.374 12.298 -27.734 1.000 41.766 266 ASP A O 1
ATOM 3916 N N . ASN A 1 267 ? 4.232 10.825 -28.978 1.000 28.829 267 ASN A N 1
ATOM 3917 C CA . ASN A 1 267 ? 3.113 10.793 -28.049 1.000 27.284 267 ASN A CA 1
ATOM 3918 C C . ASN A 1 267 ? 3.243 9.657 -27.017 1.000 26.653 267 ASN A C 1
ATOM 3919 O O . ASN A 1 267 ? 2.256 9.333 -26.358 1.000 24.934 267 ASN A O 1
ATOM 3930 N N . VAL A 1 268 ? 4.401 8.998 -26.936 1.000 24.066 268 VAL A N 1
ATOM 3931 C CA . VAL A 1 268 ? 4.643 7.965 -25.931 1.000 23.868 268 VAL A CA 1
ATOM 3932 C C . VAL A 1 268 ? 5.387 8.577 -24.746 1.000 23.233 268 VAL A C 1
ATOM 3933 O O . VAL A 1 268 ? 6.400 9.229 -24.903 1.000 24.302 268 VAL A O 1
ATOM 3946 N N . ASN A 1 269 ? 4.828 8.386 -23.549 1.000 19.865 269 ASN A N 1
ATOM 3947 C CA . ASN A 1 269 ? 5.407 8.799 -22.282 1.000 19.425 269 ASN A CA 1
ATOM 3948 C C . ASN A 1 269 ? 6.027 7.587 -21.578 1.000 16.105 269 ASN A C 1
ATOM 3949 O O . ASN A 1 269 ? 5.339 6.608 -21.410 1.000 16.886 269 ASN A O 1
ATOM 3960 N N . ILE A 1 270 ? 7.307 7.675 -21.213 1.000 16.868 270 ILE A N 1
ATOM 3961 C CA . ILE A 1 270 ? 7.983 6.589 -20.486 1.000 16.567 270 ILE A CA 1
ATOM 3962 C C . ILE A 1 270 ? 8.617 7.182 -19.231 1.000 17.803 270 ILE A C 1
ATOM 3963 O O . ILE A 1 270 ? 9.497 8.047 -19.320 1.000 18.488 270 ILE A O 1
ATOM 3979 N N . VAL A 1 271 ? 8.254 6.636 -18.046 1.000 16.709 271 VAL A N 1
ATOM 3980 C CA . VAL A 1 271 ? 8.897 7.018 -16.793 1.000 15.175 271 VAL A CA 1
ATOM 3981 C C . VAL A 1 271 ? 9.191 5.799 -15.931 1.000 13.548 271 VAL A C 1
ATOM 3982 O O . VAL A 1 271 ? 8.578 4.765 -16.137 1.000 14.500 271 VAL A O 1
ATOM 3995 N N . ASP A 1 272 ? 10.095 5.980 -14.975 1.000 14.496 272 ASP A N 1
ATOM 3996 C CA . ASP A 1 272 ? 10.473 4.918 -14.064 1.000 14.043 272 ASP A CA 1
ATOM 3997 C C . ASP A 1 272 ? 9.276 4.522 -13.202 1.000 13.934 272 ASP A C 1
ATOM 3998 O O . ASP A 1 272 ? 8.434 5.332 -12.798 1.000 13.033 272 ASP A O 1
ATOM 4007 N N . GLN A 1 273 ? 9.234 3.238 -12.862 1.000 11.833 273 GLN A N 1
ATOM 4008 C CA . GLN A 1 273 ? 8.464 2.718 -11.745 1.000 13.345 273 GLN A CA 1
ATOM 4009 C C . GLN A 1 273 ? 9.369 1.890 -10.870 1.000 12.789 273 GLN A C 1
ATOM 4010 O O . GLN A 1 273 ? 10.001 0.963 -11.371 1.000 13.875 273 GLN A O 1
ATOM 4024 N N . ALA A 1 274 ? 9.539 2.250 -9.605 1.000 11.229 274 ALA A N 1
ATOM 4025 C CA . ALA A 1 274 ? 10.466 1.472 -8.798 1.000 9.957 274 ALA A CA 1
ATOM 4026 C C . ALA A 1 274 ? 9.919 0.072 -8.623 1.000 10.771 274 ALA A C 1
ATOM 4027 O O . ALA A 1 274 ? 8.734 -0.169 -8.401 1.000 11.385 274 ALA A O 1
ATOM 4034 N N . GLY A 1 275 ? 10.806 -0.870 -8.906 1.000 9.516 275 GLY A N 1
ATOM 4035 C CA . GLY A 1 275 ? 10.466 -2.280 -8.862 1.000 10.744 275 GLY A CA 1
ATOM 4036 C C . GLY A 1 275 ? 11.321 -3.068 -9.826 1.000 10.514 275 GLY A C 1
ATOM 4037 O O . GLY A 1 275 ? 12.009 -2.518 -10.688 1.000 9.646 275 GLY A O 1
ATOM 4041 N N . LEU A 1 276 ? 11.296 -4.376 -9.615 1.000 9.406 276 LEU A N 1
ATOM 4042 C CA . LEU A 1 276 ? 12.232 -5.294 -10.269 1.000 10.306 276 LEU A CA 1
ATOM 4043 C C . LEU A 1 276 ? 11.522 -6.584 -10.673 1.000 9.370 276 LEU A C 1
ATOM 4044 O O . LEU A 1 276 ? 10.810 -7.152 -9.853 1.000 9.231 276 LEU A O 1
ATOM 4060 N N . TYR A 1 277 ? 11.776 -7.040 -11.905 1.000 8.558 277 TYR A N 1
ATOM 4061 C CA . TYR A 1 277 ? 11.508 -8.407 -12.371 1.000 8.830 277 TYR A CA 1
ATOM 4062 C C . TYR A 1 277 ? 12.803 -9.187 -12.223 1.000 8.151 277 TYR A C 1
ATOM 4063 O O . TYR A 1 277 ? 13.848 -8.725 -12.653 1.000 7.943 277 TYR A O 1
ATOM 4081 N N . PHE A 1 278 ? 12.748 -10.314 -11.513 1.000 8.901 278 PHE A N 1
ATOM 4082 C CA . PHE A 1 278 ? 13.919 -11.095 -11.206 1.000 9.437 278 PHE A CA 1
ATOM 4083 C C . PHE A 1 278 ? 13.558 -12.561 -11.032 1.000 8.855 278 PHE A C 1
ATOM 4084 O O . PHE A 1 278 ? 12.412 -12.946 -11.117 1.000 10.414 278 PHE A O 1
ATOM 4101 N N . TYR A 1 279 ? 14.612 -13.350 -10.827 1.000 8.857 279 TYR A N 1
ATOM 4102 C CA . TYR A 1 279 ? 14.463 -14.768 -10.454 1.000 9.819 279 TYR A CA 1
ATOM 4103 C C . TYR A 1 279 ? 15.099 -14.971 -9.075 1.000 10.595 279 TYR A C 1
ATOM 4104 O O . TYR A 1 279 ? 16.129 -14.395 -8.776 1.000 10.176 279 TYR A O 1
ATOM 4122 N N . ARG A 1 280 ? 14.455 -15.834 -8.280 1.000 9.599 280 ARG A N 1
ATOM 4123 C CA . ARG A 1 280 ? 14.978 -16.282 -6.994 1.000 10.036 280 ARG A CA 1
ATOM 4124 C C . ARG A 1 280 ? 15.530 -17.695 -7.127 1.000 10.744 280 ARG A C 1
ATOM 4125 O O . ARG A 1 280 ? 14.848 -18.567 -7.677 1.000 11.360 280 ARG A O 1
ATOM 4146 N N . PHE A 1 281 ? 16.690 -17.934 -6.533 1.000 10.851 281 PHE A N 1
ATOM 4147 C CA . PHE A 1 281 ? 17.130 -19.294 -6.224 1.000 11.523 281 PHE A CA 1
ATOM 4148 C C . PHE A 1 281 ? 16.674 -19.690 -4.831 1.000 13.211 281 PHE A C 1
ATOM 4149 O O . PHE A 1 281 ? 16.440 -18.844 -3.986 1.000 13.443 281 PHE A O 1
ATOM 4166 N N . ASN A 1 282 ? 16.589 -20.996 -4.569 1.000 13.481 282 ASN A N 1
ATOM 4167 C CA . ASN A 1 282 ? 16.489 -21.518 -3.223 1.000 14.772 282 ASN A CA 1
ATOM 4168 C C . ASN A 1 282 ? 17.887 -22.003 -2.894 1.000 14.109 282 ASN A C 1
ATOM 4169 O O . ASN A 1 282 ? 18.347 -23.010 -3.468 1.000 14.763 282 ASN A O 1
ATOM 4180 N N . VAL A 1 283 ? 18.596 -21.307 -2.004 1.000 12.722 283 VAL A N 1
ATOM 4181 C CA . VAL A 1 283 ? 19.993 -21.580 -1.733 1.000 14.569 283 VAL A CA 1
ATOM 4182 C C . VAL A 1 283 ? 20.144 -22.875 -0.909 1.000 13.539 283 VAL A C 1
ATOM 4183 O O . VAL A 1 283 ? 21.319 -23.227 -0.681 1.000 17.338 283 VAL A O 1
ATOM 4196 N N . ASN A 1 284 ? 19.061 -23.541 -0.547 1.000 13.782 284 ASN A N 1
ATOM 4197 C CA . ASN A 1 284 ? 19.132 -24.809 0.192 1.000 18.778 284 ASN A CA 1
ATOM 4198 C C . ASN A 1 284 ? 18.734 -25.987 -0.683 1.000 22.702 284 ASN A C 1
ATOM 4199 O O . ASN A 1 284 ? 18.628 -27.108 -0.184 1.000 28.386 284 ASN A O 1
ATOM 4210 N N . MET A 1 285 ? 18.450 -25.754 -1.967 1.000 17.694 285 MET A N 1
ATOM 4211 C CA . MET A 1 285 ? 18.090 -26.832 -2.862 1.000 19.024 285 MET A CA 1
ATOM 4212 C C . MET A 1 285 ? 19.194 -26.957 -3.902 1.000 18.489 285 MET A C 1
ATOM 4213 O O . MET A 1 285 ? 19.632 -26.028 -4.581 1.000 18.795 285 MET A O 1
ATOM 4227 N N . GLU A 1 286 ? 19.673 -28.198 -4.092 1.000 18.177 286 GLU A N 1
ATOM 4228 C CA . GLU A 1 286 ? 20.690 -28.457 -5.071 1.000 17.560 286 GLU A CA 1
ATOM 4229 C C . GLU A 1 286 ? 20.192 -28.074 -6.465 1.000 14.503 286 GLU A C 1
ATOM 4230 O O . GLU A 1 286 ? 19.008 -28.258 -6.809 1.000 16.203 286 GLU A O 1
ATOM 4242 N N . PRO A 1 287 ? 21.060 -27.505 -7.311 1.000 14.500 287 PRO A N 1
ATOM 4243 C CA . PRO A 1 287 ? 22.475 -27.232 -7.089 1.000 14.169 287 PRO A CA 1
ATOM 4244 C C . PRO A 1 287 ? 22.818 -25.839 -6.565 1.000 14.088 287 PRO A C 1
ATOM 4245 O O . PRO A 1 287 ? 23.959 -25.407 -6.653 1.000 13.493 287 PRO A O 1
ATOM 4256 N N . PHE A 1 288 ? 21.788 -25.107 -6.092 1.000 14.382 288 PHE A N 1
ATOM 4257 C CA . PHE A 1 288 ? 21.962 -23.687 -5.773 1.000 13.179 288 PHE A CA 1
ATOM 4258 C C . PHE A 1 288 ? 22.461 -23.401 -4.367 1.000 13.219 288 PHE A C 1
ATOM 4259 O O . PHE A 1 288 ? 22.584 -22.241 -3.971 1.000 13.228 288 PHE A O 1
ATOM 4276 N N . GLN A 1 289 ? 22.841 -24.447 -3.623 1.000 13.970 289 GLN A N 1
ATOM 4277 C CA . GLN A 1 289 ? 23.619 -24.251 -2.401 1.000 15.025 289 GLN A CA 1
ATOM 4278 C C . GLN A 1 289 ? 25.049 -23.816 -2.719 1.000 14.055 289 GLN A C 1
ATOM 4279 O O . GLN A 1 289 ? 25.746 -23.328 -1.840 1.000 15.740 289 GLN A O 1
ATOM 4293 N N . ASN A 1 290 ? 25.501 -24.001 -3.976 1.000 12.888 290 ASN A N 1
ATOM 4294 C CA . ASN A 1 290 ? 26.807 -23.654 -4.406 1.000 12.044 290 ASN A CA 1
ATOM 4295 C C . ASN A 1 290 ? 26.821 -22.231 -4.948 1.000 12.999 290 ASN A C 1
ATOM 4296 O O . ASN A 1 290 ? 26.165 -21.899 -5.953 1.000 13.039 290 ASN A O 1
ATOM 4307 N N . GLU A 1 291 ? 27.614 -21.371 -4.332 1.000 12.204 291 GLU A N 1
ATOM 4308 C CA . GLU A 1 291 ? 27.689 -19.961 -4.701 1.000 13.186 291 GLU A CA 1
ATOM 4309 C C . GLU A 1 291 ? 28.201 -19.788 -6.135 1.000 13.130 291 GLU A C 1
ATOM 4310 O O . GLU A 1 291 ? 27.707 -18.961 -6.911 1.000 14.122 291 GLU A O 1
ATOM 4322 N N . ASN A 1 292 ? 29.208 -20.553 -6.553 1.000 12.896 292 ASN A N 1
ATOM 4323 C CA . ASN A 1 292 ? 29.731 -20.451 -7.911 1.000 13.359 292 ASN A CA 1
ATOM 4324 C C . ASN A 1 292 ? 28.693 -20.871 -8.957 1.000 12.995 292 ASN A C 1
ATOM 4325 O O . ASN A 1 292 ? 28.595 -20.197 -9.973 1.000 13.100 292 ASN A O 1
ATOM 4336 N N . ILE A 1 293 ? 27.873 -21.850 -8.661 1.000 12.805 293 ILE A N 1
ATOM 4337 C CA . ILE A 1 293 ? 26.837 -22.234 -9.599 1.000 12.252 293 ILE A CA 1
ATOM 4338 C C . ILE A 1 293 ? 25.790 -21.105 -9.685 1.000 12.749 293 ILE A C 1
ATOM 4339 O O . ILE A 1 293 ? 25.385 -20.735 -10.805 1.000 12.190 293 ILE A O 1
ATOM 4355 N N . ARG A 1 294 ? 25.347 -20.535 -8.563 1.000 11.825 294 ARG A N 1
ATOM 4356 C CA . ARG A 1 294 ? 24.419 -19.410 -8.640 1.000 10.764 294 ARG A CA 1
ATOM 4357 C C . ARG A 1 294 ? 25.032 -18.262 -9.433 1.000 11.373 294 ARG A C 1
ATOM 4358 O O . ARG A 1 294 ? 24.349 -17.635 -10.270 1.000 11.254 294 ARG A O 1
ATOM 4379 N N . LYS A 1 295 ? 26.279 -17.906 -9.145 1.000 10.151 295 LYS A N 1
ATOM 4380 C CA . LYS A 1 295 ? 26.924 -16.809 -9.823 1.000 10.388 295 LYS A CA 1
ATOM 4381 C C . LYS A 1 295 ? 27.007 -17.047 -11.320 1.000 11.445 295 LYS A C 1
ATOM 4382 O O . LYS A 1 295 ? 26.819 -16.114 -12.126 1.000 12.034 295 LYS A O 1
ATOM 4401 N N . ALA A 1 296 ? 27.248 -18.313 -11.727 1.000 11.776 296 ALA A N 1
ATOM 4402 C CA . ALA A 1 296 ? 27.331 -18.632 -13.146 1.000 11.855 296 ALA A CA 1
ATOM 4403 C C . ALA A 1 296 ? 25.993 -18.377 -13.841 1.000 11.585 296 ALA A C 1
ATOM 4404 O O . ALA A 1 296 ? 25.956 -17.788 -14.940 1.000 11.322 296 ALA A O 1
ATOM 4411 N N . PHE A 1 297 ? 24.915 -18.854 -13.236 1.000 11.108 297 PHE A N 1
ATOM 4412 C CA . PHE A 1 297 ? 23.578 -18.633 -13.793 1.000 11.704 297 PHE A CA 1
ATOM 4413 C C . PHE A 1 297 ? 23.296 -17.128 -13.912 1.000 12.074 297 PHE A C 1
ATOM 4414 O O . PHE A 1 297 ? 22.827 -16.625 -14.944 1.000 11.990 297 PHE A O 1
ATOM 4431 N N . ALA A 1 298 ? 23.618 -16.371 -12.855 1.000 10.672 298 ALA A N 1
ATOM 4432 C CA . ALA A 1 298 ? 23.354 -14.929 -12.821 1.000 11.460 298 ALA A CA 1
ATOM 4433 C C . ALA A 1 298 ? 24.147 -14.229 -13.894 1.000 13.657 298 ALA A C 1
ATOM 4434 O O . ALA A 1 298 ? 23.628 -13.290 -14.507 1.000 15.324 298 ALA A O 1
ATOM 4441 N N . MET A 1 299 ? 25.389 -14.617 -14.133 1.000 12.427 299 MET A N 1
ATOM 4442 C CA . MET A 1 299 ? 26.272 -13.945 -15.058 1.000 12.537 299 MET A CA 1
ATOM 4443 C C . MET A 1 299 ? 26.028 -14.412 -16.501 1.000 12.523 299 MET A C 1
ATOM 4444 O O . MET A 1 299 ? 26.436 -13.715 -17.436 1.000 14.068 299 MET A O 1
ATOM 4458 N N . ALA A 1 300 ? 25.344 -15.529 -16.681 1.000 11.181 300 ALA A N 1
ATOM 4459 C CA . ALA A 1 300 ? 25.021 -16.017 -18.030 1.000 12.448 300 ALA A CA 1
ATOM 4460 C C . ALA A 1 300 ? 23.880 -15.226 -18.634 1.000 13.241 300 ALA A C 1
ATOM 4461 O O . ALA A 1 300 ? 23.812 -15.065 -19.845 1.000 15.487 300 ALA A O 1
ATOM 4468 N N . VAL A 1 301 ? 22.941 -14.780 -17.823 1.000 11.951 301 VAL A N 1
ATOM 4469 C CA . VAL A 1 301 ? 21.782 -14.060 -18.316 1.000 11.893 301 VAL A CA 1
ATOM 4470 C C . VAL A 1 301 ? 22.232 -12.709 -18.866 1.000 11.782 301 VAL A C 1
ATOM 4471 O O . VAL A 1 301 ? 22.965 -11.939 -18.240 1.000 12.665 301 VAL A O 1
ATOM 4484 N N . ASP A 1 302 ? 21.682 -12.361 -20.048 1.000 12.268 302 ASP A N 1
ATOM 4485 C CA . ASP A 1 302 ? 21.944 -11.073 -20.678 1.000 12.632 302 ASP A CA 1
ATOM 4486 C C . ASP A 1 302 ? 20.660 -10.258 -20.673 1.000 12.678 302 ASP A C 1
ATOM 4487 O O . ASP A 1 302 ? 19.759 -10.461 -21.463 1.000 12.641 302 ASP A O 1
ATOM 4496 N N . GLN A 1 303 ? 20.563 -9.305 -19.738 1.000 11.090 303 GLN A N 1
ATOM 4497 C CA . GLN A 1 303 ? 19.332 -8.551 -19.521 1.000 10.864 303 GLN A CA 1
ATOM 4498 C C . GLN A 1 303 ? 19.048 -7.628 -20.711 1.000 11.044 303 GLN A C 1
ATOM 4499 O O . GLN A 1 303 ? 17.896 -7.421 -21.028 1.000 11.975 303 GLN A O 1
ATOM 4513 N N . GLU A 1 304 ? 20.100 -7.109 -21.331 1.000 11.797 304 GLU A N 1
ATOM 4514 C CA . GLU A 1 304 ? 19.945 -6.283 -22.535 1.000 13.186 304 GLU A CA 1
ATOM 4515 C C . GLU A 1 304 ? 19.194 -7.070 -23.623 1.000 12.821 304 GLU A C 1
ATOM 4516 O O . GLU A 1 304 ? 18.290 -6.545 -24.263 1.000 13.275 304 GLU A O 1
ATOM 4528 N N . GLU A 1 305 ? 19.543 -8.335 -23.818 1.000 12.251 305 GLU A N 1
ATOM 4529 C CA . GLU A 1 305 ? 18.866 -9.138 -24.825 1.000 14.004 305 GLU A CA 1
ATOM 4530 C C . GLU A 1 305 ? 17.413 -9.352 -24.444 1.000 13.480 305 GLU A C 1
ATOM 4531 O O . GLU A 1 305 ? 16.516 -9.413 -25.308 1.000 14.037 305 GLU A O 1
ATOM 4543 N N . ILE A 1 306 ? 17.097 -9.581 -23.151 1.000 11.899 306 ILE A N 1
ATOM 4544 C CA . ILE A 1 306 ? 15.704 -9.801 -22.762 1.000 11.571 306 ILE A CA 1
ATOM 4545 C C . ILE A 1 306 ? 14.867 -8.559 -23.072 1.000 11.927 306 ILE A C 1
ATOM 4546 O O . ILE A 1 306 ? 13.745 -8.667 -23.616 1.000 12.362 306 ILE A O 1
ATOM 4562 N N . VAL A 1 307 ? 15.353 -7.378 -22.677 1.000 11.510 307 VAL A N 1
ATOM 4563 C CA . VAL A 1 307 ? 14.527 -6.189 -22.906 1.000 12.224 307 VAL A CA 1
ATOM 4564 C C . VAL A 1 307 ? 14.432 -5.854 -24.403 1.000 13.978 307 VAL A C 1
ATOM 4565 O O . VAL A 1 307 ? 13.362 -5.446 -24.830 1.000 16.081 307 VAL A O 1
ATOM 4578 N N . LYS A 1 308 ? 15.490 -6.103 -25.172 1.000 13.164 308 LYS A N 1
ATOM 4579 C CA . LYS A 1 308 ? 15.502 -5.682 -26.582 1.000 13.968 308 LYS A CA 1
ATOM 4580 C C . LYS A 1 308 ? 14.660 -6.660 -27.402 1.000 14.439 308 LYS A C 1
ATOM 4581 O O . LYS A 1 308 ? 13.947 -6.213 -28.324 1.000 16.923 308 LYS A O 1
ATOM 4593 N N . TYR A 1 309 ? 14.698 -7.964 -27.106 1.000 13.076 309 TYR A N 1
ATOM 4594 C CA . TYR A 1 309 ?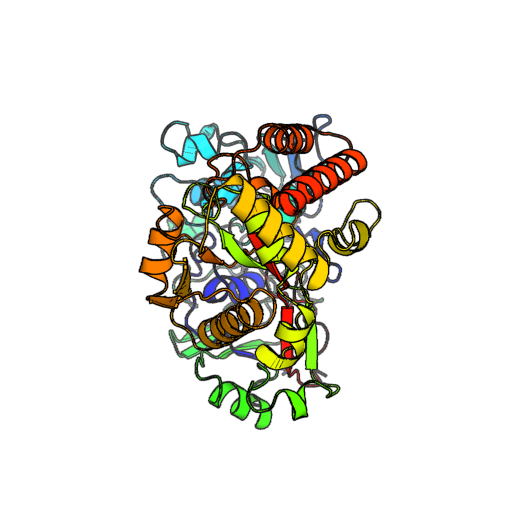 14.114 -8.928 -28.036 1.000 13.792 309 TYR A CA 1
ATOM 4595 C C . TYR A 1 309 ? 12.840 -9.572 -27.515 1.000 15.182 309 TYR A C 1
ATOM 4596 O O . TYR A 1 309 ? 12.094 -10.188 -28.278 1.000 17.266 309 TYR A O 1
ATOM 4614 N N . VAL A 1 310 ? 12.621 -9.542 -26.184 1.000 14.020 310 VAL A N 1
ATOM 4615 C CA . VAL A 1 310 ? 11.526 -10.250 -25.553 1.000 14.216 310 VAL A CA 1
ATOM 4616 C C . VAL A 1 310 ? 10.503 -9.268 -25.021 1.000 14.481 310 VAL A C 1
ATOM 4617 O O . VAL A 1 310 ? 9.349 -9.324 -25.425 1.000 17.876 310 VAL A O 1
ATOM 4630 N N . THR A 1 311 ? 10.841 -8.374 -24.074 1.000 14.416 311 THR A N 1
ATOM 4631 C CA . THR A 1 311 ? 9.808 -7.522 -23.481 1.000 16.631 311 THR A CA 1
ATOM 4632 C C . THR A 1 311 ? 9.417 -6.369 -24.393 1.000 17.901 311 THR A C 1
ATOM 4633 O O . THR A 1 311 ? 8.225 -6.084 -24.514 1.000 21.858 311 THR A O 1
ATOM 4644 N N . LYS A 1 312 ? 10.420 -5.694 -24.973 1.000 16.879 312 LYS A N 1
ATOM 4645 C CA . LYS A 1 312 ? 10.240 -4.702 -26.051 1.000 19.684 312 LYS A CA 1
ATOM 4646 C C . LYS A 1 312 ? 9.347 -3.531 -25.620 1.000 24.141 312 LYS A C 1
ATOM 4647 O O . LYS A 1 312 ? 8.643 -2.937 -26.449 1.000 26.114 312 LYS A O 1
ATOM 4666 N N . ASN A 1 313 ? 9.385 -3.126 -24.341 1.000 19.361 313 ASN A N 1
ATOM 4667 C CA . ASN A 1 313 ? 8.688 -1.933 -23.883 1.000 22.847 313 ASN A CA 1
ATOM 4668 C C . ASN A 1 313 ? 9.684 -0.963 -23.237 1.000 17.572 313 ASN A C 1
ATOM 4669 O O . ASN A 1 313 ? 9.338 -0.140 -22.374 1.000 19.323 313 ASN A O 1
ATOM 4680 N N . ASN A 1 314 ? 10.959 -1.014 -23.648 1.000 17.983 314 ASN A N 1
ATOM 4681 C CA . ASN A 1 314 ? 11.951 -0.027 -23.296 1.000 18.437 314 ASN A CA 1
ATOM 4682 C C . ASN A 1 314 ? 12.281 -0.094 -21.791 1.000 16.176 314 ASN A C 1
ATOM 4683 O O . ASN A 1 314 ? 12.873 0.873 -21.253 1.000 16.260 314 ASN A O 1
ATOM 4694 N N . GLU A 1 315 ? 12.030 -1.267 -21.170 1.000 14.947 315 GLU A N 1
ATOM 4695 C CA . GLU A 1 315 ? 12.406 -1.441 -19.775 1.000 13.695 315 GLU A CA 1
ATOM 4696 C C . GLU A 1 315 ? 13.930 -1.348 -19.671 1.000 13.272 315 GLU A C 1
ATOM 4697 O O . GLU A 1 315 ? 14.657 -1.883 -20.520 1.000 16.100 315 GLU A O 1
ATOM 4709 N N . LYS A 1 316 ? 14.453 -0.777 -18.572 1.000 11.866 316 LYS A N 1
ATOM 4710 C CA . LYS A 1 316 ? 15.883 -0.757 -18.335 1.000 13.165 316 LYS A CA 1
ATOM 4711 C C . LYS A 1 316 ? 16.358 -2.138 -17.892 1.000 12.096 316 LYS A C 1
ATOM 4712 O O . LYS A 1 316 ? 15.776 -2.761 -16.999 1.000 12.848 316 LYS A O 1
ATOM 4731 N N . PRO A 1 317 ? 17.440 -2.679 -18.493 1.000 12.041 317 PRO A N 1
ATOM 4732 C CA . PRO A 1 317 ? 17.977 -3.952 -18.059 1.000 11.651 317 PRO A CA 1
ATOM 4733 C C . PRO A 1 317 ? 18.516 -3.791 -16.655 1.000 11.728 317 PRO A C 1
ATOM 4734 O O . PRO A 1 317 ? 19.189 -2.809 -16.361 1.000 13.636 317 PRO A O 1
ATOM 4745 N N . ALA A 1 318 ? 18.345 -4.838 -15.834 1.000 10.111 318 ALA A N 1
ATOM 4746 C CA . ALA A 1 318 ? 18.755 -4.751 -14.432 1.000 10.466 318 ALA A CA 1
ATOM 4747 C C . ALA A 1 318 ? 20.069 -5.475 -14.173 1.000 10.673 318 ALA A C 1
ATOM 4748 O O . ALA A 1 318 ? 20.175 -6.673 -14.427 1.000 12.133 318 ALA A O 1
ATOM 4755 N N . HIS A 1 319 ? 21.075 -4.736 -13.646 1.000 10.827 319 HIS A N 1
ATOM 4756 C CA . HIS A 1 319 ? 22.370 -5.303 -13.290 1.000 11.618 319 HIS A CA 1
ATOM 4757 C C . HIS A 1 319 ? 22.611 -5.082 -11.803 1.000 12.855 319 HIS A C 1
ATOM 4758 O O . HIS A 1 319 ? 23.764 -5.000 -11.384 1.000 13.036 319 HIS A O 1
ATOM 4773 N N . ALA A 1 320 ? 21.514 -5.044 -11.062 1.000 11.283 320 ALA A N 1
ATOM 4774 C CA . ALA A 1 320 ? 21.542 -4.741 -9.636 1.000 11.147 320 ALA A CA 1
ATOM 4775 C C . ALA A 1 320 ? 20.157 -5.043 -9.123 1.000 10.289 320 ALA A C 1
ATOM 4776 O O . ALA A 1 320 ? 19.239 -5.317 -9.906 1.000 11.711 320 ALA A O 1
ATOM 4783 N N . PHE A 1 321 ? 19.934 -4.945 -7.806 1.000 10.754 321 PHE A N 1
ATOM 4784 C CA . PHE A 1 321 ? 18.640 -5.255 -7.197 1.000 10.017 321 PHE A CA 1
ATOM 4785 C C . PHE A 1 321 ? 17.773 -3.998 -7.082 1.000 9.468 321 PHE A C 1
ATOM 4786 O O . PHE A 1 321 ? 16.612 -3.978 -7.469 1.000 10.583 321 PHE A O 1
ATOM 4803 N N . VAL A 1 322 ? 18.335 -2.904 -6.519 1.000 9.858 322 VAL A N 1
ATOM 4804 C CA . VAL A 1 322 ? 17.538 -1.708 -6.251 1.000 9.027 322 VAL A CA 1
ATOM 4805 C C . VAL A 1 322 ? 17.351 -0.941 -7.545 1.000 9.252 322 VAL A C 1
ATOM 4806 O O . VAL A 1 322 ? 18.329 -0.572 -8.205 1.000 10.752 322 VAL A O 1
ATOM 4819 N N . SER A 1 323 ? 16.104 -0.681 -7.944 1.000 9.436 323 SER A N 1
ATOM 4820 C CA . SER A 1 323 ? 15.782 -0.033 -9.208 1.000 10.225 323 SER A CA 1
ATOM 4821 C C . SER A 1 323 ? 16.067 1.455 -9.173 1.000 9.831 323 SER A C 1
ATOM 4822 O O . SER A 1 323 ? 16.130 2.058 -8.123 1.000 9.553 323 SER A O 1
ATOM 4830 N N . PRO A 1 324 ? 16.118 2.104 -10.340 1.000 10.463 324 PRO A N 1
ATOM 4831 C CA . PRO A 1 324 ? 15.924 3.526 -10.449 1.000 11.448 324 PRO A CA 1
ATOM 4832 C C . PRO A 1 324 ? 14.628 3.924 -9.753 1.000 11.079 324 PRO A C 1
ATOM 4833 O O . PRO A 1 324 ? 13.682 3.115 -9.694 1.000 11.995 324 PRO A O 1
ATOM 4844 N N . GLY A 1 325 ? 14.639 5.122 -9.212 1.000 10.755 325 GLY A N 1
ATOM 4845 C CA . GLY A 1 325 ? 13.444 5.675 -8.587 1.000 11.698 325 GLY A CA 1
ATOM 4846 C C . GLY A 1 325 ? 13.610 6.212 -7.177 1.000 12.720 325 GLY A C 1
ATOM 4847 O O . GLY A 1 325 ? 12.619 6.657 -6.611 1.000 14.820 325 GLY A O 1
ATOM 4851 N N . PHE A 1 326 ? 14.788 6.084 -6.582 1.000 11.269 326 PHE A N 1
ATOM 4852 C CA . PHE A 1 326 ? 15.061 6.609 -5.269 1.000 10.578 326 PHE A CA 1
ATOM 4853 C C . PHE A 1 326 ? 16.101 7.721 -5.308 1.000 11.477 326 PHE A C 1
ATOM 4854 O O . PHE A 1 326 ? 17.153 7.544 -5.930 1.000 12.999 326 PHE A O 1
ATOM 4871 N N . THR A 1 327 ? 15.823 8.829 -4.645 1.000 12.983 327 THR A N 1
ATOM 4872 C CA . THR A 1 327 ? 16.749 9.947 -4.649 1.000 13.703 327 THR A CA 1
ATOM 4873 C C . THR A 1 327 ? 17.633 9.865 -3.405 1.000 14.490 327 THR A C 1
ATOM 4874 O O . THR A 1 327 ? 17.194 9.532 -2.324 1.000 16.129 327 THR A O 1
ATOM 4885 N N . GLN A 1 328 ? 18.892 10.235 -3.549 1.000 12.852 328 GLN A N 1
ATOM 4886 C CA . GLN A 1 328 ? 19.865 10.302 -2.469 1.000 13.975 328 GLN A CA 1
ATOM 4887 C C . GLN A 1 328 ? 19.922 11.703 -1.883 1.000 15.406 328 GLN A C 1
ATOM 4888 O O . GLN A 1 328 ? 19.420 12.678 -2.464 1.000 15.133 328 GLN A O 1
ATOM 4902 N N . PRO A 1 329 ? 20.665 11.858 -0.771 1.000 15.300 329 PRO A N 1
ATOM 4903 C CA . PRO A 1 329 ? 20.800 13.188 -0.177 1.000 16.375 329 PRO A CA 1
ATOM 4904 C C . PRO A 1 329 ? 21.471 14.181 -1.117 1.000 18.059 329 PRO A C 1
ATOM 4905 O O . PRO A 1 329 ? 21.202 15.382 -0.996 1.000 21.359 329 PRO A O 1
ATOM 4916 N N . ASP A 1 330 ? 22.320 13.720 -2.041 1.000 16.625 330 ASP A N 1
ATOM 4917 C CA . ASP A 1 330 ? 22.989 14.596 -3.014 1.000 18.244 330 ASP A CA 1
ATOM 4918 C C . ASP A 1 330 ? 22.126 14.830 -4.257 1.000 20.073 330 ASP A C 1
ATOM 4919 O O . ASP A 1 330 ? 22.558 15.464 -5.232 1.000 21.892 330 ASP A O 1
ATOM 4928 N N . GLY A 1 331 ? 20.917 14.277 -4.314 1.000 16.219 331 GLY A N 1
ATOM 4929 C CA . GLY A 1 331 ? 20.030 14.471 -5.456 1.000 17.195 331 GLY A CA 1
ATOM 4930 C C . GLY A 1 331 ? 20.163 13.405 -6.559 1.000 15.164 331 GLY A C 1
ATOM 4931 O O . GLY A 1 331 ? 19.315 13.394 -7.466 1.000 19.084 331 GLY A O 1
ATOM 4935 N N . LYS A 1 332 ? 21.209 12.567 -6.485 1.000 13.950 332 LYS A N 1
ATOM 4936 C CA . LYS A 1 332 ? 21.407 11.525 -7.475 1.000 14.848 332 LYS A CA 1
ATOM 4937 C C . LYS A 1 332 ? 20.358 10.436 -7.257 1.000 14.077 332 LYS A C 1
ATOM 4938 O O . LYS A 1 332 ? 19.830 10.237 -6.177 1.000 14.639 332 LYS A O 1
ATOM 4957 N N . ASP A 1 333 ? 20.185 9.657 -8.314 1.000 12.998 333 ASP A N 1
ATOM 4958 C CA . ASP A 1 333 ? 19.436 8.407 -8.225 1.000 11.452 333 ASP A CA 1
ATOM 4959 C C . ASP A 1 333 ? 20.317 7.323 -7.617 1.000 10.976 333 ASP A C 1
ATOM 4960 O O . ASP A 1 333 ? 21.491 7.143 -7.937 1.000 11.962 333 ASP A O 1
ATOM 4969 N N . PHE A 1 334 ? 19.775 6.533 -6.705 1.000 10.642 334 PHE A N 1
ATOM 4970 C CA . PHE A 1 334 ? 20.498 5.497 -5.980 1.000 9.779 334 PHE A CA 1
ATOM 4971 C C . PHE A 1 334 ? 21.125 4.477 -6.912 1.000 10.761 334 PHE A C 1
ATOM 4972 O O . PHE A 1 334 ? 22.301 4.156 -6.787 1.000 10.102 334 PHE A O 1
ATOM 4989 N N . ARG A 1 335 ? 20.374 3.972 -7.880 1.000 10.002 335 ARG A N 1
ATOM 4990 C CA . ARG A 1 335 ? 20.879 2.981 -8.811 1.000 9.415 335 ARG A CA 1
ATOM 4991 C C . ARG A 1 335 ? 21.977 3.604 -9.672 1.000 11.205 335 ARG A C 1
ATOM 4992 O O . ARG A 1 335 ? 23.057 2.985 -9.830 1.000 12.785 335 ARG A O 1
ATOM 5013 N N . GLU A 1 336 ? 21.736 4.813 -10.168 1.000 11.980 336 GLU A N 1
ATOM 5014 C CA . GLU A 1 336 ? 22.782 5.455 -11.000 1.000 14.945 336 GLU A CA 1
ATOM 5015 C C . GLU A 1 336 ? 24.059 5.639 -10.194 1.000 15.497 336 GLU A C 1
ATOM 5016 O O . GLU A 1 336 ? 25.170 5.373 -10.726 1.000 16.301 336 GLU A O 1
ATOM 5028 N N . ALA A 1 337 ? 23.931 6.038 -8.918 1.000 13.462 337 ALA A N 1
ATOM 5029 C CA . ALA A 1 337 ? 25.119 6.291 -8.122 1.000 14.472 337 ALA A CA 1
ATOM 5030 C C . ALA A 1 337 ? 25.811 4.982 -7.784 1.000 14.550 337 ALA A C 1
ATOM 5031 O O . ALA A 1 337 ? 27.045 4.933 -7.598 1.000 17.847 337 ALA A O 1
ATOM 5038 N N . GLY A 1 338 ? 25.102 3.873 -7.556 1.000 13.378 338 GLY A N 1
ATOM 5039 C CA . GLY A 1 338 ? 25.733 2.598 -7.205 1.000 13.406 338 GLY A CA 1
ATOM 5040 C C . GLY A 1 338 ? 26.403 1.917 -8.396 1.000 14.388 338 GLY A C 1
ATOM 5041 O O . GLY A 1 338 ? 27.369 1.164 -8.192 1.000 17.732 338 GLY A O 1
ATOM 5045 N N . GLY A 1 339 ? 25.864 2.121 -9.595 1.000 14.994 339 GLY A N 1
ATOM 5046 C CA . GLY A 1 339 ? 26.416 1.480 -10.778 1.000 15.114 339 GLY A CA 1
ATOM 5047 C C . GLY A 1 339 ? 25.943 0.051 -10.939 1.000 15.542 339 GLY A C 1
ATOM 5048 O O . GLY A 1 339 ? 25.240 -0.531 -10.090 1.000 15.418 339 GLY A O 1
ATOM 5052 N N . ASP A 1 340 ? 26.412 -0.607 -12.010 1.000 14.659 340 ASP A N 1
ATOM 5053 C CA . ASP A 1 340 ? 26.130 -2.020 -12.258 1.000 14.725 340 ASP A CA 1
ATOM 5054 C C . ASP A 1 340 ? 26.925 -2.913 -11.299 1.000 14.335 340 ASP A C 1
ATOM 5055 O O . ASP A 1 340 ? 28.104 -2.647 -11.027 1.000 16.760 340 ASP A O 1
ATOM 5064 N N . LEU A 1 341 ? 26.292 -3.918 -10.720 1.000 13.963 341 LEU A N 1
ATOM 5065 C CA . LEU A 1 341 ? 26.911 -4.765 -9.702 1.000 14.443 341 LEU A CA 1
ATOM 5066 C C . LEU A 1 341 ? 27.212 -6.174 -10.217 1.000 14.808 341 LEU A C 1
ATOM 5067 O O . LEU A 1 341 ? 27.988 -6.898 -9.614 1.000 18.385 341 LEU A O 1
ATOM 5083 N N . ILE A 1 342 ? 26.514 -6.591 -11.265 1.000 15.820 342 ILE A N 1
ATOM 5084 C CA . ILE A 1 342 ? 26.808 -7.856 -11.948 1.000 18.163 342 ILE A CA 1
ATOM 5085 C C . ILE A 1 342 ? 26.764 -7.563 -13.443 1.000 19.276 342 ILE A C 1
ATOM 5086 O O . ILE A 1 342 ? 25.777 -7.012 -13.902 1.000 20.627 342 ILE A O 1
ATOM 5102 N N . LYS A 1 343 ? 27.825 -7.940 -14.186 1.000 20.483 343 LYS A N 1
ATOM 5103 C CA . LYS A 1 343 ? 27.898 -7.742 -15.628 1.000 20.137 343 LYS A CA 1
ATOM 5104 C C . LYS A 1 343 ? 27.760 -9.082 -16.352 1.000 19.435 343 LYS A C 1
ATOM 5105 O O . LYS A 1 343 ? 28.417 -10.048 -16.001 1.000 18.707 343 LYS A O 1
ATOM 5111 N N . PRO A 1 344 ? 26.934 -9.194 -17.403 1.000 17.136 344 PRO A N 1
ATOM 5112 C CA . PRO A 1 344 ? 26.848 -10.426 -18.196 1.000 17.143 344 PRO A CA 1
ATOM 5113 C C . PRO A 1 344 ? 28.210 -10.773 -18.790 1.000 16.904 344 PRO A C 1
ATOM 5114 O O . PRO A 1 344 ? 28.843 -9.890 -19.333 1.000 18.944 344 PRO A O 1
ATOM 5125 N N . ASN A 1 345 ? 28.599 -12.039 -18.678 1.000 15.259 345 ASN A N 1
ATOM 5126 C CA . ASN A 1 345 ? 29.888 -12.490 -19.191 1.000 17.603 345 ASN A CA 1
ATOM 5127 C C . ASN A 1 345 ? 29.822 -14.002 -19.352 1.000 16.538 345 ASN A C 1
ATOM 5128 O O . ASN A 1 345 ? 29.982 -14.754 -18.396 1.000 15.296 345 ASN A O 1
ATOM 5139 N N . GLU A 1 346 ? 29.684 -14.459 -20.606 1.000 16.902 346 GLU A N 1
ATOM 5140 C CA . GLU A 1 346 ? 29.462 -15.870 -20.906 1.000 18.238 346 GLU A CA 1
ATOM 5141 C C . GLU A 1 346 ? 30.701 -16.699 -20.541 1.000 17.544 346 GLU A C 1
ATOM 5142 O O . GLU A 1 346 ? 30.586 -17.767 -19.929 1.000 18.138 346 GLU A O 1
ATOM 5154 N N . SER A 1 347 ? 31.870 -16.205 -20.916 1.000 18.401 347 SER A N 1
ATOM 5155 C CA . SER A 1 347 ? 33.066 -17.001 -20.697 1.000 19.026 347 SER A CA 1
ATOM 5156 C C . SER A 1 347 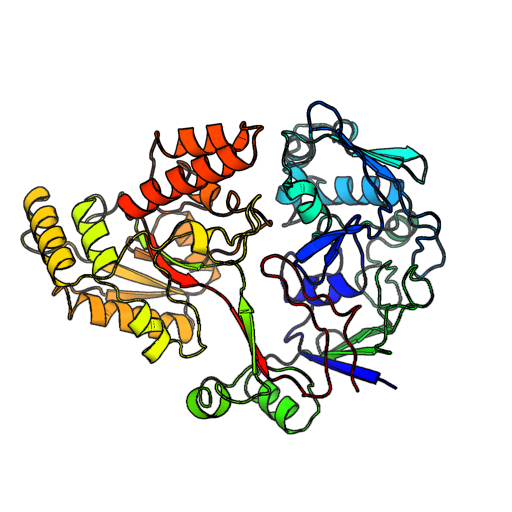? 33.379 -17.144 -19.199 1.000 18.065 347 SER A C 1
ATOM 5157 O O . SER A 1 347 ? 33.705 -18.223 -18.707 1.000 18.481 347 SER A O 1
ATOM 5165 N N . LYS A 1 348 ? 33.176 -16.058 -18.423 1.000 17.121 348 LYS A N 1
ATOM 5166 C CA . LYS A 1 348 ? 33.371 -16.122 -16.967 1.000 17.198 348 LYS A CA 1
ATOM 5167 C C . LYS A 1 348 ? 32.296 -16.983 -16.314 1.000 15.445 348 LYS A C 1
ATOM 5168 O O . LYS A 1 348 ? 32.560 -17.756 -15.395 1.000 18.054 348 LYS A O 1
ATOM 5187 N N . ALA A 1 349 ? 31.063 -16.925 -16.849 1.000 15.280 349 ALA A N 1
ATOM 5188 C CA . ALA A 1 349 ? 29.981 -17.719 -16.297 1.000 16.070 349 ALA A CA 1
ATOM 5189 C C . ALA A 1 349 ? 30.336 -19.202 -16.440 1.000 14.804 349 ALA A C 1
ATOM 5190 O O . ALA A 1 349 ? 30.098 -19.983 -15.518 1.000 15.251 349 ALA A O 1
ATOM 5197 N N . LYS A 1 350 ? 30.866 -19.610 -17.616 1.000 16.379 350 LYS A N 1
ATOM 5198 C CA . LYS A 1 350 ? 31.229 -20.995 -17.830 1.000 18.728 350 LYS A CA 1
ATOM 5199 C C . LYS A 1 350 ? 32.292 -21.482 -16.846 1.000 15.463 350 LYS A C 1
ATOM 5200 O O . LYS A 1 350 ? 32.166 -22.597 -16.356 1.000 16.564 350 LYS A O 1
ATOM 5219 N N . GLN A 1 351 ? 33.272 -20.616 -16.613 1.000 16.592 351 GLN A N 1
ATOM 5220 C CA . GLN A 1 351 ? 34.342 -20.937 -15.660 1.000 17.713 351 GLN A CA 1
ATOM 5221 C C . GLN A 1 351 ? 33.738 -21.140 -14.260 1.000 16.816 351 GLN A C 1
ATOM 5222 O O . GLN A 1 351 ? 34.068 -22.095 -13.540 1.000 19.246 351 GLN A O 1
ATOM 5236 N N . LEU A 1 352 ? 32.826 -20.239 -13.840 1.000 17.077 352 LEU A N 1
ATOM 5237 C CA . LEU A 1 352 ? 32.242 -20.356 -12.516 1.000 17.035 352 LEU A CA 1
ATOM 5238 C C . LEU A 1 352 ? 31.431 -21.644 -12.400 1.000 14.392 352 LEU A C 1
ATOM 5239 O O . LEU A 1 352 ? 31.426 -22.328 -11.374 1.000 14.744 352 LEU A O 1
ATOM 5255 N N . LEU A 1 353 ? 30.666 -22.012 -13.445 1.000 14.590 353 LEU A N 1
ATOM 5256 C CA . LEU A 1 353 ? 29.915 -23.237 -13.417 1.000 14.562 353 LEU A CA 1
ATOM 5257 C C . LEU A 1 353 ? 30.829 -24.458 -13.269 1.000 14.172 353 LEU A C 1
ATOM 5258 O O . LEU A 1 353 ? 30.542 -25.332 -12.479 1.000 15.858 353 LEU A O 1
ATOM 5274 N N . GLU A 1 354 ? 31.927 -24.447 -14.018 1.000 16.991 354 GLU A N 1
ATOM 5275 C CA . GLU A 1 354 ? 32.842 -25.573 -13.970 1.000 19.241 354 GLU A CA 1
ATOM 5276 C C . GLU A 1 354 ? 33.473 -25.697 -12.587 1.000 16.457 354 GLU A C 1
ATOM 5277 O O . GLU A 1 354 ? 33.543 -26.817 -12.058 1.000 19.344 354 GLU A O 1
ATOM 5289 N N . LYS A 1 355 ? 33.776 -24.554 -11.966 1.000 16.719 355 LYS A N 1
ATOM 5290 C CA . LYS A 1 355 ? 34.382 -24.551 -10.653 1.000 17.420 355 LYS A CA 1
ATOM 5291 C C . LYS A 1 355 ? 33.379 -25.091 -9.630 1.000 16.653 355 LYS A C 1
ATOM 5292 O O . LYS A 1 355 ? 33.709 -25.917 -8.764 1.000 18.166 355 LYS A O 1
ATOM 5311 N N . GLY A 1 356 ? 32.100 -24.615 -9.685 1.000 14.933 356 GLY A N 1
ATOM 5312 C CA . GLY A 1 356 ? 31.094 -25.059 -8.757 1.000 16.471 356 GLY A CA 1
ATOM 5313 C C . GLY A 1 356 ? 30.785 -26.538 -8.902 1.000 15.536 356 GLY A C 1
ATOM 5314 O O . GLY A 1 356 ? 30.605 -27.244 -7.928 1.000 16.674 356 GLY A O 1
ATOM 5318 N N . MET A 1 357 ? 30.687 -27.015 -10.141 1.000 16.314 357 MET A N 1
ATOM 5319 C CA . MET A 1 357 ? 30.405 -28.434 -10.327 1.000 16.535 357 MET A CA 1
ATOM 5320 C C . MET A 1 357 ? 31.544 -29.339 -9.802 1.000 16.695 357 MET A C 1
ATOM 5321 O O . MET A 1 357 ? 31.225 -30.345 -9.181 1.000 19.873 357 MET A O 1
ATOM 5335 N N . LYS A 1 358 ? 32.773 -28.853 -9.931 1.000 18.832 358 LYS A N 1
ATOM 5336 C CA . LYS A 1 358 ? 33.914 -29.594 -9.381 1.000 21.761 358 LYS A CA 1
ATOM 5337 C C . LYS A 1 358 ? 33.801 -29.615 -7.856 1.000 19.842 358 LYS A C 1
ATOM 5338 O O . LYS A 1 358 ? 33.978 -30.657 -7.189 1.000 21.397 358 LYS A O 1
ATOM 5357 N N . GLU A 1 359 ? 33.495 -28.463 -7.227 1.000 18.237 359 GLU A N 1
ATOM 5358 C CA . GLU A 1 359 ? 33.331 -28.420 -5.770 1.000 17.825 359 GLU A CA 1
ATOM 5359 C C . GLU A 1 359 ? 32.307 -29.427 -5.259 1.000 18.127 359 GLU A C 1
ATOM 5360 O O . GLU A 1 359 ? 32.409 -29.963 -4.158 1.000 20.397 359 GLU A O 1
ATOM 5372 N N . GLU A 1 360 ? 31.227 -29.661 -6.016 1.000 17.434 360 GLU A N 1
ATOM 5373 C CA . GLU A 1 360 ? 30.120 -30.461 -5.601 1.000 17.708 360 GLU A CA 1
ATOM 5374 C C . GLU A 1 360 ? 30.277 -31.909 -6.107 1.000 17.454 360 GLU A C 1
ATOM 5375 O O . GLU A 1 360 ? 29.412 -32.711 -5.801 1.000 21.142 360 GLU A O 1
ATOM 5387 N N . ASN A 1 361 ? 31.312 -32.189 -6.911 1.000 20.852 361 ASN A N 1
ATOM 5388 C CA . ASN A 1 361 ? 31.503 -33.511 -7.502 1.000 22.863 361 ASN A CA 1
ATOM 5389 C C . ASN A 1 361 ? 30.328 -33.859 -8.425 1.000 23.411 361 ASN A C 1
ATOM 5390 O O . ASN A 1 361 ? 29.919 -35.026 -8.506 1.000 24.298 361 ASN A O 1
ATOM 5401 N N . TYR A 1 362 ? 29.749 -32.846 -9.099 1.000 20.291 362 TYR A N 1
ATOM 5402 C CA . TYR A 1 362 ? 28.666 -33.071 -10.055 1.000 20.834 362 TYR A CA 1
ATOM 5403 C C . TYR A 1 362 ? 29.237 -33.454 -11.427 1.000 22.101 362 TYR A C 1
ATOM 5404 O O . TYR A 1 362 ? 29.936 -32.681 -12.059 1.000 21.727 362 TYR A O 1
ATOM 5422 N N . ASN A 1 363 ? 28.832 -34.602 -11.974 1.000 25.895 363 ASN A N 1
ATOM 5423 C CA . ASN A 1 363 ? 29.225 -34.842 -13.364 1.000 30.404 363 ASN A CA 1
ATOM 5424 C C . ASN A 1 363 ? 28.246 -34.167 -14.335 1.000 31.732 363 ASN A C 1
ATOM 5425 O O . ASN A 1 363 ? 28.615 -33.709 -15.415 1.000 37.359 363 ASN A O 1
ATOM 5436 N N . LYS A 1 364 ? 26.999 -34.132 -13.893 1.000 32.237 364 LYS A N 1
ATOM 5437 C CA . LYS A 1 364 ? 25.898 -33.413 -14.509 1.000 30.175 364 LYS A CA 1
ATOM 5438 C C . LYS A 1 364 ? 25.219 -32.640 -13.384 1.000 23.961 364 LYS A C 1
ATOM 5439 O O . LYS A 1 364 ? 25.101 -33.163 -12.256 1.000 24.727 364 LYS A O 1
ATOM 5458 N N . LEU A 1 365 ? 24.657 -31.476 -13.722 1.000 22.869 365 LEU A N 1
ATOM 5459 C CA . LEU A 1 365 ? 23.853 -30.766 -12.754 1.000 19.387 365 LEU A CA 1
ATOM 5460 C C . LEU A 1 365 ? 22.629 -31.566 -12.386 1.000 18.042 365 LEU A C 1
ATOM 5461 O O . LEU A 1 365 ? 21.963 -32.139 -13.255 1.000 18.820 365 LEU A O 1
ATOM 5477 N N . PRO A 1 366 ? 22.228 -31.554 -11.117 1.000 17.922 366 PRO A N 1
ATOM 5478 C CA . PRO A 1 366 ? 20.920 -32.036 -10.713 1.000 18.676 366 PRO A CA 1
ATOM 5479 C C . PRO A 1 366 ? 19.839 -31.350 -11.577 1.000 18.854 366 PRO A C 1
ATOM 5480 O O . PRO A 1 366 ? 19.995 -30.211 -12.055 1.000 21.005 366 PRO A O 1
ATOM 5491 N N . ALA A 1 367 ? 18.718 -32.034 -11.760 1.000 19.164 367 ALA A N 1
ATOM 5492 C CA . ALA A 1 367 ? 17.643 -31.459 -12.549 1.000 19.258 367 ALA A CA 1
ATOM 5493 C C . ALA A 1 367 ? 17.193 -30.126 -11.963 1.000 16.791 367 ALA A C 1
ATOM 5494 O O . ALA A 1 367 ? 16.996 -30.025 -10.763 1.000 16.605 367 ALA A O 1
ATOM 5501 N N . ILE A 1 368 ? 16.948 -29.192 -12.881 1.000 15.506 368 ILE A N 1
ATOM 5502 C CA . ILE A 1 368 ? 16.468 -27.873 -12.473 1.000 15.726 368 ILE A CA 1
ATOM 5503 C C . ILE A 1 368 ? 15.146 -27.585 -13.166 1.000 16.295 368 ILE A C 1
ATOM 5504 O O . ILE A 1 368 ? 15.053 -27.703 -14.400 1.000 16.978 368 ILE A O 1
ATOM 5520 N N . THR A 1 369 ? 14.189 -27.099 -12.371 1.000 15.666 369 THR A N 1
ATOM 5521 C CA . THR A 1 369 ? 12.929 -26.568 -12.830 1.000 15.580 369 THR A CA 1
ATOM 5522 C C . THR A 1 369 ? 12.871 -25.051 -12.590 1.000 13.583 369 THR A C 1
ATOM 5523 O O . THR A 1 369 ? 13.164 -24.588 -11.481 1.000 14.056 369 THR A O 1
ATOM 5534 N N . LEU A 1 370 ? 12.520 -24.308 -13.651 1.000 13.974 370 LEU A N 1
ATOM 5535 C CA . LEU A 1 370 ? 12.245 -22.888 -13.540 1.000 13.728 370 LEU A CA 1
ATOM 5536 C C . LEU A 1 370 ? 10.736 -22.736 -13.489 1.000 12.946 370 LEU A C 1
ATOM 5537 O O . LEU A 1 370 ? 10.060 -23.079 -14.455 1.000 13.367 370 LEU A O 1
ATOM 5553 N N . THR A 1 371 ? 10.196 -22.275 -12.359 1.000 11.557 371 THR A N 1
ATOM 5554 C CA . THR A 1 371 ? 8.782 -22.162 -12.156 1.000 12.766 371 THR A CA 1
ATOM 5555 C C . THR A 1 371 ? 8.349 -20.714 -12.317 1.000 12.462 371 THR A C 1
ATOM 5556 O O . THR A 1 371 ? 8.983 -19.816 -11.738 1.000 11.711 371 THR A O 1
ATOM 5567 N N . TYR A 1 372 ? 7.209 -20.484 -12.990 1.000 13.013 372 TYR A N 1
ATOM 5568 C CA . TYR A 1 372 ? 6.671 -19.136 -13.115 1.000 12.824 372 TYR A CA 1
ATOM 5569 C C . TYR A 1 372 ? 5.151 -19.177 -13.007 1.000 14.037 372 TYR A C 1
ATOM 5570 O O . TYR A 1 372 ? 4.539 -20.234 -13.084 1.000 14.121 372 TYR A O 1
ATOM 5588 N N . SER A 1 373 ? 4.519 -18.012 -12.847 1.000 14.672 373 SER A N 1
ATOM 5589 C CA . SER A 1 373 ? 3.060 -17.949 -12.792 1.000 16.371 373 SER A CA 1
ATOM 5590 C C . SER A 1 373 ? 2.474 -17.755 -14.195 1.000 14.680 373 SER A C 1
ATOM 5591 O O . SER A 1 373 ? 2.996 -17.007 -15.028 1.000 16.546 373 SER A O 1
ATOM 5599 N N . THR A 1 374 ? 1.384 -18.466 -14.464 1.000 18.246 374 THR A N 1
ATOM 5600 C CA . THR A 1 374 ? 0.819 -18.569 -15.798 1.000 18.367 374 THR A CA 1
ATOM 5601 C C . THR A 1 374 ? 0.444 -17.182 -16.288 1.000 18.008 374 THR A C 1
ATOM 5602 O O . THR A 1 374 ? -0.369 -16.502 -15.669 1.000 20.428 374 THR A O 1
ATOM 5613 N N . LYS A 1 375 ? 1.090 -16.755 -17.350 1.000 17.748 375 LYS A N 1
ATOM 5614 C CA . LYS A 1 375 ? 0.832 -15.459 -17.937 1.000 17.258 375 LYS A CA 1
ATOM 5615 C C . LYS A 1 375 ? 1.706 -15.403 -19.172 1.000 18.801 375 LYS A C 1
ATOM 5616 O O . LYS A 1 375 ? 2.848 -15.871 -19.112 1.000 18.383 375 LYS A O 1
ATOM 5628 N N . PRO A 1 376 ? 1.253 -14.855 -20.313 1.000 18.909 376 PRO A N 1
ATOM 5629 C CA . PRO A 1 376 ? 2.077 -14.859 -21.513 1.000 19.138 376 PRO A CA 1
ATOM 5630 C C . PRO A 1 376 ? 3.431 -14.171 -21.373 1.000 18.044 376 PRO A C 1
ATOM 5631 O O . PRO A 1 376 ? 4.426 -14.696 -21.857 1.000 18.095 376 PRO A O 1
ATOM 5642 N N . GLU A 1 377 ? 3.476 -13.032 -20.680 1.000 18.012 377 GLU A N 1
ATOM 5643 C CA . GLU A 1 377 ? 4.743 -12.338 -20.459 1.000 18.235 377 GLU A CA 1
ATOM 5644 C C . GLU A 1 377 ? 5.737 -13.279 -19.760 1.000 15.781 377 GLU A C 1
ATOM 5645 O O . GLU A 1 377 ? 6.927 -13.308 -20.071 1.000 16.196 377 GLU A O 1
ATOM 5657 N N . HIS A 1 378 ? 5.293 -13.938 -18.699 1.000 14.299 378 HIS A N 1
ATOM 5658 C CA . HIS A 1 378 ? 6.177 -14.751 -17.890 1.000 13.670 378 HIS A CA 1
ATOM 5659 C C . HIS A 1 378 ? 6.670 -15.943 -18.682 1.000 13.124 378 HIS A C 1
ATOM 5660 O O . HIS A 1 378 ? 7.799 -16.347 -18.518 1.000 13.819 378 HIS A O 1
ATOM 5675 N N . LYS A 1 379 ? 5.804 -16.554 -19.506 1.000 14.089 379 LYS A N 1
ATOM 5676 C CA . LYS A 1 379 ? 6.218 -17.679 -20.326 1.000 14.440 379 LYS A CA 1
ATOM 5677 C C . LYS A 1 379 ? 7.286 -17.251 -21.331 1.000 12.746 379 LYS A C 1
ATOM 5678 O O . LYS A 1 379 ? 8.287 -17.938 -21.480 1.000 13.779 379 LYS A O 1
ATOM 5697 N N . LYS A 1 380 ? 7.120 -16.092 -21.987 1.000 13.002 380 LYS A N 1
ATOM 5698 C CA . LYS A 1 380 ? 8.103 -15.663 -22.970 1.000 14.561 380 LYS A CA 1
ATOM 5699 C C . LYS A 1 380 ? 9.456 -15.413 -22.318 1.000 14.552 380 LYS A C 1
ATOM 5700 O O . LYS A 1 380 ? 10.481 -15.736 -22.887 1.000 13.563 380 LYS A O 1
ATOM 5709 N N . ILE A 1 381 ? 9.466 -14.802 -21.109 1.000 14.029 381 ILE A N 1
ATOM 5710 C CA . ILE A 1 381 ? 10.766 -14.501 -20.510 1.000 12.757 381 ILE A CA 1
ATOM 5711 C C . ILE A 1 381 ? 11.418 -15.788 -20.002 1.000 11.681 381 ILE A C 1
ATOM 5712 O O . ILE A 1 381 ? 12.609 -15.989 -20.191 1.000 12.930 381 ILE A O 1
ATOM 5728 N N . ALA A 1 382 ? 10.617 -16.669 -19.413 1.000 12.177 382 ALA A N 1
ATOM 5729 C CA . ALA A 1 382 ? 11.131 -17.945 -18.920 1.000 12.458 382 ALA A CA 1
ATOM 5730 C C . ALA A 1 382 ? 11.709 -18.739 -20.096 1.000 12.342 382 ALA A C 1
ATOM 5731 O O . ALA A 1 382 ? 12.755 -19.365 -19.925 1.000 12.353 382 ALA A O 1
ATOM 5738 N N . GLU A 1 383 ? 11.052 -18.700 -21.264 1.000 13.357 383 GLU A N 1
ATOM 5739 C CA . GLU A 1 383 ? 11.569 -19.453 -22.400 1.000 14.157 383 GLU A CA 1
ATOM 5740 C C . GLU A 1 383 ? 12.887 -18.862 -22.878 1.000 12.899 383 GLU A C 1
ATOM 5741 O O . GLU A 1 383 ? 13.842 -19.580 -23.195 1.000 13.380 383 GLU A O 1
ATOM 5753 N N . ALA A 1 384 ? 13.011 -17.518 -22.854 1.000 13.167 384 ALA A N 1
ATOM 5754 C CA . ALA A 1 384 ? 14.248 -16.863 -23.226 1.000 13.472 384 ALA A CA 1
ATOM 5755 C C . ALA A 1 384 ? 15.385 -17.192 -22.251 1.000 13.710 384 ALA A C 1
ATOM 5756 O O . ALA A 1 384 ? 16.524 -17.392 -22.668 1.000 14.205 384 ALA A O 1
ATOM 5763 N N . ILE A 1 385 ? 15.092 -17.257 -20.947 1.000 12.899 385 ILE A N 1
ATOM 5764 C CA . ILE A 1 385 ? 16.058 -17.629 -19.927 1.000 12.631 385 ILE A CA 1
ATOM 5765 C C . ILE A 1 385 ? 16.508 -19.077 -20.134 1.000 12.415 385 ILE A C 1
ATOM 5766 O O . ILE A 1 385 ? 17.716 -19.337 -20.099 1.000 13.292 385 ILE A O 1
ATOM 5782 N N . GLN A 1 386 ? 15.528 -19.980 -20.311 1.000 13.150 386 GLN A N 1
ATOM 5783 C CA . GLN A 1 386 ? 15.831 -21.370 -20.610 1.000 13.661 386 GLN A CA 1
ATOM 5784 C C . GLN A 1 386 ? 16.759 -21.488 -21.812 1.000 14.432 386 GLN A C 1
ATOM 5785 O O . GLN A 1 386 ? 17.775 -22.193 -21.734 1.000 14.872 386 GLN A O 1
ATOM 5799 N N . GLN A 1 387 ? 16.472 -20.776 -22.892 1.000 14.832 387 GLN A N 1
ATOM 5800 C CA . GLN A 1 387 ? 17.319 -20.892 -24.068 1.000 15.339 387 GLN A CA 1
ATOM 5801 C C . GLN A 1 387 ? 18.702 -20.305 -23.856 1.000 15.358 387 GLN A C 1
ATOM 5802 O O . GLN A 1 387 ? 19.730 -20.821 -24.295 1.000 14.417 387 GLN A O 1
ATOM 5816 N N . LYS A 1 388 ? 18.763 -19.179 -23.131 1.000 13.291 388 LYS A N 1
ATOM 5817 C CA . LYS A 1 388 ? 20.033 -18.548 -22.863 1.000 14.127 388 LYS A CA 1
ATOM 5818 C C . LYS A 1 388 ? 20.921 -19.478 -22.024 1.000 13.660 388 LYS A C 1
ATOM 5819 O O . LYS A 1 388 ? 22.107 -19.599 -22.298 1.000 14.962 388 LYS A O 1
ATOM 5838 N N . LEU A 1 389 ? 20.372 -20.091 -20.959 1.000 13.738 389 LEU A N 1
ATOM 5839 C CA . LEU A 1 389 ? 21.168 -20.976 -20.103 1.000 13.570 389 LEU A CA 1
ATOM 5840 C C . LEU A 1 389 ? 21.675 -22.193 -20.899 1.000 15.457 389 LEU A C 1
ATOM 5841 O O . LEU A 1 389 ? 22.789 -22.666 -20.684 1.000 16.391 389 LEU A O 1
ATOM 5857 N N . LYS A 1 390 ? 20.851 -22.675 -21.816 1.000 15.287 390 LYS A N 1
ATOM 5858 C CA . LYS A 1 390 ? 21.268 -23.776 -22.697 1.000 17.061 390 LYS A CA 1
ATOM 5859 C C . LYS A 1 390 ? 22.385 -23.311 -23.626 1.000 17.423 390 LYS A C 1
ATOM 5860 O O . LYS A 1 390 ? 23.438 -23.941 -23.685 1.000 18.242 390 LYS A O 1
ATOM 5879 N N . ASN A 1 391 ? 22.230 -22.169 -24.271 1.000 16.715 391 ASN A N 1
ATOM 5880 C CA A ASN A 1 391 ? 23.213 -21.716 -25.245 0.500 19.257 391 ASN A CA 1
ATOM 5881 C CA B ASN A 1 391 ? 23.198 -21.687 -25.244 0.500 19.217 391 ASN A CA 1
ATOM 5882 C C . ASN A 1 391 ? 24.531 -21.314 -24.585 1.000 20.412 391 ASN A C 1
ATOM 5883 O O . ASN A 1 391 ? 25.616 -21.525 -25.134 1.000 23.373 391 ASN A O 1
ATOM 5903 N N . SER A 1 392 ? 24.480 -20.685 -23.407 1.000 17.289 392 SER A N 1
ATOM 5904 C CA A SER A 1 392 ? 25.673 -20.094 -22.826 0.500 17.231 392 SER A CA 1
ATOM 5905 C CA B SER A 1 392 ? 25.665 -20.092 -22.819 0.500 16.303 392 SER A CA 1
ATOM 5906 C C . SER A 1 392 ? 26.381 -21.066 -21.885 1.000 16.000 392 SER A C 1
ATOM 5907 O O . SER A 1 392 ? 27.594 -21.024 -21.785 1.000 19.930 392 SER A O 1
ATOM 5921 N N . LEU A 1 393 ? 25.631 -21.924 -21.177 1.000 14.282 393 LEU A N 1
ATOM 5922 C CA . LEU A 1 393 ? 26.218 -22.817 -20.173 1.000 16.514 393 LEU A CA 1
ATOM 5923 C C . LEU A 1 393 ? 26.067 -24.286 -20.513 1.000 17.946 393 LEU A C 1
ATOM 5924 O O . LEU A 1 393 ? 26.644 -25.113 -19.811 1.000 19.106 393 LEU A O 1
ATOM 5940 N N . GLY A 1 394 ? 25.226 -24.633 -21.481 1.000 16.646 394 GLY A N 1
ATOM 5941 C CA . GLY A 1 394 ? 24.960 -26.021 -21.795 1.000 17.575 394 GLY A CA 1
ATOM 5942 C C . GLY A 1 394 ? 24.007 -26.673 -20.805 1.000 21.615 394 GLY A C 1
ATOM 5943 O O . GLY A 1 394 ? 23.865 -27.897 -20.785 1.000 25.458 394 GLY A O 1
ATOM 5947 N N . VAL A 1 395 ? 23.312 -25.852 -19.992 1.000 19.242 395 VAL A N 1
ATOM 5948 C CA . VAL A 1 395 ? 22.484 -26.443 -18.954 1.000 19.974 395 VAL A CA 1
ATOM 5949 C C . VAL A 1 395 ? 21.047 -26.539 -19.464 1.000 18.902 395 VAL A C 1
ATOM 5950 O O . VAL A 1 395 ? 20.556 -25.661 -20.195 1.000 19.163 395 VAL A O 1
ATOM 5963 N N . ASP A 1 396 ? 20.384 -27.591 -18.989 1.000 18.631 396 ASP A N 1
ATOM 5964 C CA . ASP A 1 396 ? 18.978 -27.833 -19.286 1.000 23.273 396 ASP A CA 1
ATOM 5965 C C . ASP A 1 396 ? 18.161 -27.488 -18.047 1.000 22.668 396 ASP A C 1
ATOM 5966 O O . ASP A 1 396 ? 18.409 -28.001 -16.964 1.000 27.829 396 ASP A O 1
ATOM 5975 N N . VAL A 1 397 ? 17.188 -26.595 -18.216 1.000 20.781 397 VAL A N 1
ATOM 5976 C CA . VAL A 1 397 ? 16.195 -26.368 -17.179 1.000 18.622 397 VAL A CA 1
ATOM 5977 C C . VAL A 1 397 ? 14.853 -26.683 -17.817 1.000 18.313 397 VAL A C 1
ATOM 5978 O O . VAL A 1 397 ? 14.636 -26.389 -18.992 1.000 22.062 397 VAL A O 1
ATOM 5991 N N . LYS A 1 398 ? 13.974 -27.241 -17.021 1.000 17.679 398 LYS A N 1
ATOM 5992 C CA . LYS A 1 398 ? 12.605 -27.529 -17.396 1.000 17.207 398 LYS A CA 1
ATOM 5993 C C . LYS A 1 398 ? 11.751 -26.363 -16.905 1.000 17.371 398 LYS A C 1
ATOM 5994 O O . LYS A 1 398 ? 12.014 -25.832 -15.810 1.000 19.497 398 LYS A O 1
ATOM 6013 N N . LEU A 1 399 ? 10.708 -25.997 -17.629 1.000 15.511 399 LEU A N 1
ATOM 6014 C CA . LEU A 1 399 ? 9.771 -24.975 -17.181 1.000 15.399 399 LEU A CA 1
ATOM 6015 C C . LEU A 1 399 ? 8.575 -25.625 -16.503 1.000 15.923 399 LEU A C 1
ATOM 6016 O O . LEU A 1 399 ? 8.089 -26.691 -16.930 1.000 18.458 399 LEU A O 1
ATOM 6032 N N . ALA A 1 400 ? 8.010 -24.938 -15.531 1.000 14.999 400 ALA A N 1
ATOM 6033 C CA . ALA A 1 400 ? 6.749 -25.305 -14.908 1.000 14.678 400 ALA A CA 1
ATOM 6034 C C . ALA A 1 400 ? 5.944 -24.030 -14.674 1.000 15.015 400 ALA A C 1
ATOM 6035 O O . ALA A 1 400 ? 6.537 -22.994 -14.364 1.000 15.156 400 ALA A O 1
ATOM 6042 N N . ASN A 1 401 ? 4.636 -24.075 -14.749 1.000 16.444 401 ASN A N 1
ATOM 6043 C CA . ASN A 1 401 ? 3.829 -22.883 -14.539 1.000 16.633 401 ASN A CA 1
ATOM 6044 C C . ASN A 1 401 ? 2.631 -23.241 -13.690 1.000 17.955 401 ASN A C 1
ATOM 6045 O O . ASN A 1 401 ? 2.125 -24.369 -13.724 1.000 21.764 401 ASN A O 1
ATOM 6056 N N . MET A 1 402 ? 2.193 -22.286 -12.883 1.000 18.928 402 MET A N 1
ATOM 6057 C CA . MET A 1 402 ? 0.956 -22.498 -12.164 1.000 21.171 402 MET A CA 1
ATOM 6058 C C . MET A 1 402 ? 0.284 -21.160 -11.900 1.000 20.227 402 MET A C 1
ATOM 6059 O O . MET A 1 402 ? 0.865 -20.098 -12.073 1.000 19.207 402 MET A O 1
ATOM 6073 N N . GLU A 1 403 ? -0.975 -21.222 -11.491 1.000 19.249 403 GLU A N 1
ATOM 6074 C CA . GLU A 1 403 ? -1.782 -20.050 -11.203 1.000 21.111 403 GLU A CA 1
ATOM 6075 C C . GLU A 1 403 ? -1.120 -19.173 -10.128 1.000 19.260 403 GLU A C 1
ATOM 6076 O O . GLU A 1 403 ? -0.520 -19.714 -9.212 1.000 17.547 403 GLU A O 1
ATOM 6088 N N . TRP A 1 404 ? -1.244 -17.853 -10.290 1.000 21.239 404 TRP A N 1
ATOM 6089 C CA . TRP A 1 404 ? -0.637 -16.866 -9.413 1.000 20.689 404 TRP A CA 1
ATOM 6090 C C . TRP A 1 404 ? -0.793 -17.145 -7.907 1.000 20.671 404 TRP A C 1
ATOM 6091 O O . TRP A 1 404 ? 0.175 -17.012 -7.149 1.000 19.919 404 TRP A O 1
ATOM 6112 N N . ASN A 1 405 ? -2.017 -17.389 -7.413 1.000 21.758 405 ASN A N 1
ATOM 6113 C CA . ASN A 1 405 ? -2.197 -17.490 -5.964 1.000 23.139 405 ASN A CA 1
ATOM 6114 C C . ASN A 1 405 ? -1.407 -18.661 -5.377 1.000 20.530 405 ASN A C 1
ATOM 6115 O O . ASN A 1 405 ? -0.732 -18.501 -4.349 1.000 22.442 405 ASN A O 1
ATOM 6126 N N . VAL A 1 406 ? -1.522 -19.822 -6.025 1.000 19.983 406 VAL A N 1
ATOM 6127 C CA . VAL A 1 406 ? -0.815 -21.001 -5.563 1.000 19.922 406 VAL A CA 1
ATOM 6128 C C . VAL A 1 406 ? 0.706 -20.823 -5.761 1.000 18.024 406 VAL A C 1
ATOM 6129 O O . VAL A 1 406 ? 1.486 -21.190 -4.890 1.000 18.336 406 VAL A O 1
ATOM 6142 N N . PHE A 1 407 ? 1.096 -20.224 -6.904 1.000 16.677 407 PHE A N 1
ATOM 6143 C CA . PHE A 1 407 ? 2.509 -19.936 -7.136 1.000 15.490 407 PHE A CA 1
ATOM 6144 C C . PHE A 1 407 ? 3.102 -19.100 -6.011 1.000 15.510 407 PHE A C 1
ATOM 6145 O O . PHE A 1 407 ? 4.140 -19.439 -5.448 1.000 13.971 407 PHE A O 1
ATOM 6162 N N . LEU A 1 408 ? 2.428 -17.986 -5.718 1.000 16.162 408 LEU A N 1
ATOM 6163 C CA . LEU A 1 408 ? 2.907 -17.071 -4.695 1.000 16.099 408 LEU A CA 1
ATOM 6164 C C . LEU A 1 408 ? 3.072 -17.777 -3.342 1.000 14.959 408 LEU A C 1
ATOM 6165 O O . LEU A 1 408 ? 4.056 -17.623 -2.608 1.000 15.219 408 LEU A O 1
ATOM 6181 N N . GLU A 1 409 ? 2.035 -18.514 -2.984 1.000 15.595 409 GLU A N 1
ATOM 6182 C CA . GLU A 1 409 ? 2.108 -19.187 -1.690 1.000 17.372 409 GLU A CA 1
ATOM 6183 C C . GLU A 1 409 ? 3.195 -20.267 -1.628 1.000 15.458 409 GLU A C 1
ATOM 6184 O O . GLU A 1 409 ? 3.936 -20.335 -0.647 1.000 17.076 409 GLU A O 1
ATOM 6196 N N . ASP A 1 410 ? 3.374 -21.053 -2.704 1.000 15.975 410 ASP A N 1
ATOM 6197 C CA . ASP A 1 410 ? 4.449 -22.038 -2.741 1.000 15.735 410 ASP A CA 1
ATOM 6198 C C . ASP A 1 410 ? 5.845 -21.395 -2.727 1.000 15.290 410 ASP A C 1
ATOM 6199 O O . ASP A 1 410 ? 6.794 -21.919 -2.166 1.000 15.081 410 ASP A O 1
ATOM 6208 N N . GLN A 1 411 ? 5.953 -20.205 -3.339 1.000 13.591 411 GLN A N 1
ATOM 6209 C CA . GLN A 1 411 ? 7.217 -19.486 -3.299 1.000 14.238 411 GLN A CA 1
ATOM 6210 C C . GLN A 1 411 ? 7.569 -19.086 -1.864 1.000 13.611 411 GLN A C 1
ATOM 6211 O O . GLN A 1 411 ? 8.702 -19.222 -1.430 1.000 14.333 411 GLN A O 1
ATOM 6225 N N . LYS A 1 412 ? 6.598 -18.544 -1.141 1.000 15.247 412 LYS A N 1
ATOM 6226 C CA . LYS A 1 412 ? 6.779 -18.195 0.274 1.000 16.078 412 LYS A CA 1
ATOM 6227 C C . LYS A 1 412 ? 7.199 -19.412 1.083 1.000 16.935 412 LYS A C 1
ATOM 6228 O O . LYS A 1 412 ? 7.972 -19.291 2.030 1.000 16.646 412 LYS A O 1
ATOM 6247 N N . ALA A 1 413 ? 6.630 -20.570 0.724 1.000 16.081 413 ALA A N 1
ATOM 6248 C CA . ALA A 1 413 ? 6.937 -21.792 1.433 1.000 16.045 413 ALA A CA 1
ATOM 6249 C C . ALA A 1 413 ? 8.245 -22.431 0.990 1.000 14.585 413 ALA A C 1
ATOM 6250 O O . ALA A 1 413 ? 8.544 -23.558 1.376 1.000 16.612 413 ALA A O 1
ATOM 6257 N N . LEU A 1 414 ? 9.044 -21.736 0.147 1.000 13.813 414 LEU A N 1
ATOM 6258 C CA . LEU A 1 414 ? 10.365 -22.129 -0.306 1.000 15.290 414 LEU A CA 1
ATOM 6259 C C . LEU A 1 414 ? 10.268 -23.471 -1.067 1.000 14.477 414 LEU A C 1
ATOM 6260 O O . LEU A 1 414 ? 11.199 -24.254 -1.025 1.000 18.660 414 LEU A O 1
ATOM 6276 N N . LYS A 1 415 ? 9.231 -23.698 -1.874 1.000 15.582 415 LYS A N 1
ATOM 6277 C CA . LYS A 1 415 ? 9.066 -24.946 -2.587 1.000 17.002 415 LYS A CA 1
ATOM 6278 C C . LYS A 1 415 ? 9.843 -24.946 -3.893 1.000 17.085 415 LYS A C 1
ATOM 6279 O O . LYS A 1 415 ? 10.022 -26.024 -4.459 1.000 19.571 415 LYS A O 1
ATOM 6298 N N . PHE A 1 416 ? 10.370 -23.820 -4.373 1.000 15.304 416 PHE A N 1
ATOM 6299 C CA . PHE A 1 416 ? 10.868 -23.792 -5.745 1.000 14.383 416 PHE A CA 1
ATOM 6300 C C . PHE A 1 416 ? 12.370 -23.610 -5.797 1.000 14.362 416 PHE A C 1
ATOM 6301 O O . PHE A 1 416 ? 12.882 -22.687 -5.181 1.000 15.321 416 PHE A O 1
ATOM 6318 N N . GLN A 1 417 ? 13.120 -24.386 -6.600 1.000 13.861 417 GLN A N 1
ATOM 6319 C CA . GLN A 1 417 ? 14.543 -24.219 -6.791 1.000 13.878 417 GLN A CA 1
ATOM 6320 C C . GLN A 1 417 ? 14.872 -22.841 -7.392 1.000 11.994 417 GLN A C 1
ATOM 6321 O O . GLN A 1 417 ? 15.918 -22.311 -7.152 1.000 12.808 417 GLN A O 1
ATOM 6335 N N . PHE A 1 418 ? 14.013 -22.403 -8.341 1.000 12.339 418 PHE A N 1
ATOM 6336 C CA . PHE A 1 418 ? 14.329 -21.346 -9.285 1.000 11.377 418 PHE A CA 1
ATOM 6337 C C . PHE A 1 418 ? 13.024 -20.770 -9.816 1.000 11.832 418 PHE A C 1
ATOM 6338 O O . PHE A 1 418 ? 12.294 -21.485 -10.499 1.000 13.583 418 PHE A O 1
ATOM 6355 N N . SER A 1 419 ? 12.676 -19.539 -9.450 1.000 11.066 419 SER A N 1
ATOM 6356 C CA . SER A 1 419 ? 11.313 -19.065 -9.674 1.000 10.874 419 SER A CA 1
ATOM 6357 C C . SER A 1 419 ? 11.222 -17.579 -10.010 1.000 10.495 419 SER A C 1
ATOM 6358 O O . SER A 1 419 ? 11.938 -16.732 -9.481 1.000 11.378 419 SER A O 1
ATOM 6366 N N . GLN A 1 420 ? 10.329 -17.274 -10.910 1.000 10.593 420 GLN A N 1
ATOM 6367 C CA . GLN A 1 420 ? 10.019 -15.903 -11.302 1.000 10.385 420 GLN A CA 1
ATOM 6368 C C . GLN A 1 420 ? 9.579 -15.121 -10.086 1.000 11.761 420 GLN A C 1
ATOM 6369 O O . GLN A 1 420 ? 8.787 -15.581 -9.260 1.000 12.643 420 GLN A O 1
ATOM 6383 N N . SER A 1 421 ? 10.001 -13.867 -10.059 1.000 9.987 421 SER A N 1
ATOM 6384 C CA . SER A 1 421 ? 9.790 -12.979 -8.959 1.000 10.077 421 SER A CA 1
ATOM 6385 C C . SER A 1 421 ? 9.558 -11.555 -9.413 1.000 10.739 421 SER A C 1
ATOM 6386 O O . SER A 1 421 ? 10.103 -11.070 -10.405 1.000 10.740 421 SER A O 1
ATOM 6394 N N . SER A 1 422 ? 8.771 -10.870 -8.615 1.000 11.146 422 SER A N 1
ATOM 6395 C CA A SER A 1 422 ? 8.467 -9.458 -8.809 0.500 12.388 422 SER A CA 1
ATOM 6396 C CA B SER A 1 422 ? 8.411 -9.470 -8.808 0.500 12.809 422 SER A CA 1
ATOM 6397 C C . SER A 1 422 ? 8.582 -8.776 -7.455 1.000 13.540 422 SER A C 1
ATOM 6398 O O . SER A 1 422 ? 8.189 -9.346 -6.446 1.000 16.244 422 SER A O 1
ATOM 6412 N N . PHE A 1 423 ? 9.145 -7.576 -7.428 1.000 12.056 423 PHE A N 1
ATOM 6413 C CA . PHE A 1 423 ? 9.194 -6.794 -6.204 1.000 12.038 423 PHE A CA 1
ATOM 6414 C C . PHE A 1 423 ? 8.834 -5.364 -6.527 1.000 11.389 423 PHE A C 1
ATOM 6415 O O . PHE A 1 423 ? 9.488 -4.740 -7.380 1.000 11.959 423 PHE A O 1
ATOM 6432 N N . LEU A 1 424 ? 7.878 -4.824 -5.778 1.000 11.273 424 LEU A N 1
ATOM 6433 C CA . LEU A 1 424 ? 7.544 -3.425 -5.785 1.000 13.296 424 LEU A CA 1
ATOM 6434 C C . LEU A 1 424 ? 7.693 -2.912 -4.348 1.000 11.935 424 LEU A C 1
ATOM 6435 O O . LEU A 1 424 ? 7.135 -3.473 -3.405 1.000 13.186 424 LEU A O 1
ATOM 6451 N N . PRO A 1 425 ? 8.403 -1.819 -4.161 1.000 11.022 425 PRO A N 1
ATOM 6452 C CA . PRO A 1 425 ? 8.574 -1.282 -2.809 1.000 11.848 425 PRO A CA 1
ATOM 6453 C C . PRO A 1 425 ? 7.268 -0.717 -2.258 1.000 12.273 425 PRO A C 1
ATOM 6454 O O . PRO A 1 425 ? 6.465 -0.107 -2.960 1.000 14.252 425 PRO A O 1
ATOM 6465 N N . ASP A 1 426 ? 7.207 -0.771 -0.920 1.000 12.374 426 ASP A N 1
ATOM 6466 C CA . ASP A 1 426 ? 6.053 -0.260 -0.180 1.000 14.424 426 ASP A CA 1
ATOM 6467 C C . ASP A 1 426 ? 6.196 1.209 0.192 1.000 13.266 426 ASP A C 1
ATOM 6468 O O . ASP A 1 426 ? 5.191 1.847 0.555 1.000 14.813 426 ASP A O 1
ATOM 6477 N N . TYR A 1 427 ? 7.362 1.809 0.100 1.000 10.737 427 TYR A N 1
ATOM 6478 C CA . TYR A 1 427 ? 7.616 3.183 0.487 1.000 11.184 427 TYR A CA 1
ATOM 6479 C C . TYR A 1 427 ? 8.916 3.675 -0.144 1.000 10.299 427 TYR A C 1
ATOM 6480 O O . TYR A 1 427 ? 9.685 2.880 -0.682 1.000 9.887 427 TYR A O 1
ATOM 6498 N N . ALA A 1 428 ? 9.071 4.986 -0.127 1.000 10.203 428 ALA A N 1
ATOM 6499 C CA . ALA A 1 428 ? 10.029 5.689 -0.953 1.000 10.563 428 ALA A CA 1
ATOM 6500 C C . ALA A 1 428 ? 11.415 5.788 -0.307 1.000 11.131 428 ALA A C 1
ATOM 6501 O O . ALA A 1 428 ? 11.958 6.866 -0.052 1.000 11.838 428 ALA A O 1
ATOM 6508 N N . ASP A 1 429 ? 12.070 4.629 -0.155 1.000 9.800 429 ASP A N 1
ATOM 6509 C CA . ASP A 1 429 ? 13.428 4.611 0.285 1.000 9.436 429 ASP A CA 1
ATOM 6510 C C . ASP A 1 429 ? 14.023 3.277 -0.162 1.000 9.445 429 ASP A C 1
ATOM 6511 O O . ASP A 1 429 ? 13.337 2.223 -0.133 1.000 9.362 429 ASP A O 1
ATOM 6520 N N . PRO A 1 430 ? 15.329 3.213 -0.485 1.000 9.175 430 PRO A N 1
ATOM 6521 C CA . PRO A 1 430 ? 15.946 1.937 -0.859 1.000 9.336 430 PRO A CA 1
ATOM 6522 C C . PRO A 1 430 ? 15.909 0.848 0.198 1.000 9.468 430 PRO A C 1
ATOM 6523 O O . PRO A 1 430 ? 15.981 -0.330 -0.146 1.000 8.801 430 PRO A O 1
ATOM 6534 N N . ILE A 1 431 ? 15.749 1.211 1.480 1.000 9.183 431 ILE A N 1
ATOM 6535 C CA . ILE A 1 431 ? 15.692 0.181 2.526 1.000 9.583 431 ILE A CA 1
ATOM 6536 C C . ILE A 1 431 ? 14.458 -0.704 2.294 1.000 9.342 431 ILE A C 1
ATOM 6537 O O . ILE A 1 431 ? 14.417 -1.835 2.769 1.000 9.767 431 ILE A O 1
ATOM 6553 N N . SER A 1 432 ? 13.427 -0.199 1.599 1.000 9.266 432 SER A N 1
ATOM 6554 C CA A SER A 1 432 ? 12.251 -1.030 1.338 0.500 9.957 432 SER A CA 1
ATOM 6555 C CA B SER A 1 432 ? 12.239 -0.996 1.287 0.500 9.856 432 SER A CA 1
ATOM 6556 C C . SER A 1 432 ? 12.632 -2.245 0.493 1.000 10.732 432 SER A C 1
ATOM 6557 O O . SER A 1 432 ? 12.167 -3.360 0.715 1.000 13.223 432 SER A O 1
ATOM 6571 N N . PHE A 1 433 ? 13.559 -2.109 -0.450 1.000 9.074 433 PHE A N 1
ATOM 6572 C CA . PHE A 1 433 ? 14.123 -3.228 -1.144 1.000 9.471 433 PHE A CA 1
ATOM 6573 C C . PHE A 1 433 ? 15.019 -4.072 -0.234 1.000 9.278 433 PHE A C 1
ATOM 6574 O O . PHE A 1 433 ? 14.899 -5.296 -0.116 1.000 10.017 433 PHE A O 1
ATOM 6591 N N . LEU A 1 434 ? 16.010 -3.411 0.377 1.000 9.604 434 LEU A N 1
ATOM 6592 C CA . LEU A 1 434 ? 17.103 -4.126 1.011 1.000 8.969 434 LEU A CA 1
ATOM 6593 C C . LEU A 1 434 ? 16.671 -4.875 2.263 1.000 10.773 434 LEU A C 1
ATOM 6594 O O . LEU A 1 434 ? 17.233 -5.957 2.554 1.000 10.861 434 LEU A O 1
ATOM 6610 N N . GLU A 1 435 ? 15.659 -4.423 2.988 1.000 10.555 435 GLU A N 1
ATOM 6611 C CA . GLU A 1 435 ? 15.257 -5.186 4.150 1.000 11.705 435 GLU A CA 1
ATOM 6612 C C . GLU A 1 435 ? 14.677 -6.544 3.757 1.000 11.024 435 GLU A C 1
ATOM 6613 O O . GLU A 1 435 ? 14.653 -7.475 4.583 1.000 11.701 435 GLU A O 1
ATOM 6625 N N . ALA A 1 436 ? 14.257 -6.722 2.511 1.000 10.001 436 ALA A N 1
ATOM 6626 C CA . ALA A 1 436 ? 13.702 -7.980 2.055 1.000 10.358 436 ALA A CA 1
ATOM 6627 C C . ALA A 1 436 ? 14.694 -9.137 2.165 1.000 10.932 436 ALA A C 1
ATOM 6628 O O . ALA A 1 436 ? 14.208 -10.259 2.290 1.000 13.131 436 ALA A O 1
ATOM 6635 N N . PHE A 1 437 ? 15.997 -8.933 2.163 1.000 10.158 437 PHE A N 1
ATOM 6636 C CA . PHE A 1 437 ? 16.931 -10.057 2.109 1.000 11.530 437 PHE A CA 1
ATOM 6637 C C . PHE A 1 437 ? 17.631 -10.288 3.436 1.000 12.565 437 PHE A C 1
ATOM 6638 O O . PHE A 1 437 ? 18.637 -10.985 3.500 1.000 13.417 437 PHE A O 1
ATOM 6655 N N . GLN A 1 438 ? 17.094 -9.686 4.510 1.000 12.257 438 GLN A N 1
ATOM 6656 C CA . GLN A 1 438 ? 17.539 -10.133 5.822 1.000 12.861 438 GLN A CA 1
ATOM 6657 C C . GLN A 1 438 ? 17.169 -11.607 5.995 1.000 14.232 438 GLN A C 1
ATOM 6658 O O . GLN A 1 438 ? 16.199 -12.087 5.437 1.000 12.813 438 GLN A O 1
ATOM 6672 N N . THR A 1 439 ? 17.934 -12.263 6.874 1.000 16.085 439 THR A N 1
ATOM 6673 C CA . THR A 1 439 ? 17.667 -13.655 7.204 1.000 15.910 439 THR A CA 1
ATOM 6674 C C . THR A 1 439 ? 16.230 -13.838 7.635 1.000 17.282 439 THR A C 1
ATOM 6675 O O . THR A 1 439 ? 15.772 -13.136 8.537 1.000 18.722 439 THR A O 1
ATOM 6686 N N . GLY A 1 440 ? 15.546 -14.799 7.019 1.000 16.119 440 GLY A N 1
ATOM 6687 C CA . GLY A 1 440 ? 14.196 -15.153 7.367 1.000 16.904 440 GLY A CA 1
ATOM 6688 C C . GLY A 1 440 ? 13.132 -14.102 7.066 1.000 18.751 440 GLY A C 1
ATOM 6689 O O . GLY A 1 440 ? 11.960 -14.305 7.358 1.000 21.905 440 GLY A O 1
ATOM 6693 N N . ASN A 1 441 ? 13.469 -12.982 6.414 1.000 18.004 441 ASN A N 1
ATOM 6694 C CA . ASN A 1 441 ? 12.416 -12.004 6.134 1.000 16.948 441 ASN A CA 1
ATOM 6695 C C . ASN A 1 441 ? 11.368 -12.607 5.195 1.000 16.066 441 ASN A C 1
ATOM 6696 O O . ASN A 1 441 ? 11.742 -13.420 4.337 1.000 15.649 441 ASN A O 1
ATOM 6707 N N . SER A 1 442 ? 10.093 -12.197 5.302 1.000 17.777 442 SER A N 1
ATOM 6708 C CA . SER A 1 442 ? 9.010 -12.786 4.525 1.000 17.582 442 SER A CA 1
ATOM 6709 C C . SER A 1 442 ? 9.161 -12.490 3.021 1.000 16.215 442 SER A C 1
ATOM 6710 O O . SER A 1 442 ? 8.598 -13.146 2.172 1.000 18.273 442 SER A O 1
ATOM 6718 N N . MET A 1 443 ? 9.937 -11.427 2.673 1.000 14.866 443 MET A N 1
ATOM 6719 C CA . MET A 1 443 ? 10.131 -11.059 1.287 1.000 15.402 443 MET A CA 1
ATOM 6720 C C . MET A 1 443 ? 11.418 -11.633 0.707 1.000 13.197 443 MET A C 1
ATOM 6721 O O . MET A 1 443 ? 11.768 -11.391 -0.450 1.000 13.792 443 MET A O 1
ATOM 6735 N N . ASN A 1 444 ? 12.106 -12.443 1.477 1.000 12.527 444 ASN A N 1
ATOM 6736 C CA . ASN A 1 444 ? 13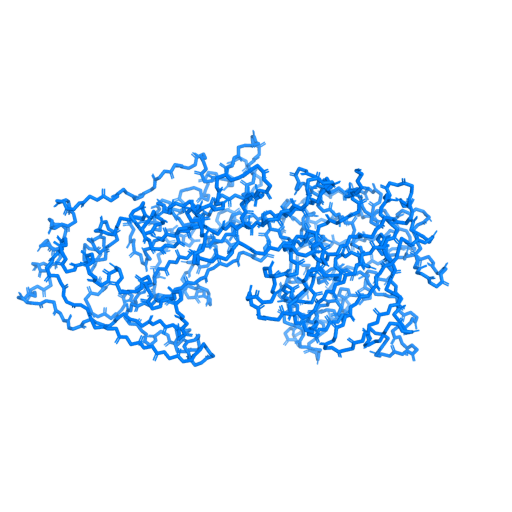.377 -13.033 1.084 1.000 12.250 444 ASN A CA 1
ATOM 6737 C C . ASN A 1 444 ? 13.106 -14.230 0.176 1.000 12.432 444 ASN A C 1
ATOM 6738 O O . ASN A 1 444 ? 13.279 -14.200 -1.034 1.000 12.517 444 ASN A O 1
ATOM 6749 N N . ARG A 1 445 ? 12.531 -15.302 0.724 1.000 12.909 445 ARG A N 1
ATOM 6750 C CA . ARG A 1 445 ? 12.029 -16.463 -0.015 1.000 12.681 445 ARG A CA 1
ATOM 6751 C C . ARG A 1 445 ? 13.112 -17.209 -0.781 1.000 12.615 445 ARG A C 1
ATOM 6752 O O . ARG A 1 445 ? 12.741 -17.949 -1.708 1.000 14.773 445 ARG A O 1
ATOM 6773 N N . THR A 1 446 ? 14.367 -17.066 -0.396 1.000 11.621 446 THR A N 1
ATOM 6774 C CA . THR A 1 446 ? 15.464 -17.784 -1.017 1.000 11.373 446 THR A CA 1
ATOM 6775 C C . THR A 1 446 ? 16.209 -18.663 -0.009 1.000 12.770 446 THR A C 1
ATOM 6776 O O . THR A 1 446 ? 17.049 -19.453 -0.396 1.000 13.320 446 THR A O 1
ATOM 6787 N N . GLY A 1 447 ? 15.999 -18.482 1.297 1.000 13.179 447 GLY A N 1
ATOM 6788 C CA . GLY A 1 447 ? 16.874 -19.123 2.272 1.000 14.406 447 GLY A CA 1
ATOM 6789 C C . GLY A 1 447 ? 18.193 -18.390 2.532 1.000 15.601 447 GLY A C 1
ATOM 6790 O O . GLY A 1 447 ? 18.987 -18.744 3.413 1.000 16.457 447 GLY A O 1
ATOM 6794 N N . TRP A 1 448 ? 18.523 -17.340 1.768 1.000 13.478 448 TRP A N 1
ATOM 6795 C CA . TRP A 1 448 ? 19.769 -16.626 1.937 1.000 12.863 448 TRP A CA 1
ATOM 6796 C C . TRP A 1 448 ? 19.808 -15.995 3.326 1.000 13.651 448 TRP A C 1
ATOM 6797 O O . TRP A 1 448 ? 18.833 -15.417 3.776 1.000 13.234 448 TRP A O 1
ATOM 6818 N N . ALA A 1 449 ? 20.945 -16.207 3.995 1.000 14.743 449 ALA A N 1
ATOM 6819 C CA . ALA A 1 449 ? 21.069 -15.887 5.418 1.000 15.625 449 ALA A CA 1
ATOM 6820 C C . ALA A 1 449 ? 22.482 -15.450 5.692 1.000 16.545 449 ALA A C 1
ATOM 6821 O O . ALA A 1 449 ? 23.382 -16.275 5.899 1.000 19.701 449 ALA A O 1
ATOM 6828 N N . ASN A 1 450 ? 22.714 -14.161 5.630 1.000 15.381 450 ASN A N 1
ATOM 6829 C CA . ASN A 1 450 ? 24.033 -13.560 5.669 1.000 15.218 450 ASN A CA 1
ATOM 6830 C C . ASN A 1 450 ? 24.131 -12.580 6.831 1.000 17.362 450 ASN A C 1
ATOM 6831 O O . ASN A 1 450 ? 23.441 -11.549 6.893 1.000 16.533 450 ASN A O 1
ATOM 6842 N N . LYS A 1 451 ? 24.930 -12.973 7.830 1.000 17.836 451 LYS A N 1
ATOM 6843 C CA . LYS A 1 451 ? 25.015 -12.181 9.050 1.000 17.949 451 LYS A CA 1
ATOM 6844 C C . LYS A 1 451 ? 25.581 -10.782 8.797 1.000 16.481 451 LYS A C 1
ATOM 6845 O O . LYS A 1 451 ? 25.164 -9.836 9.475 1.000 16.768 451 LYS A O 1
ATOM 6864 N N . GLU A 1 452 ? 26.524 -10.626 7.886 1.000 15.861 452 GLU A N 1
ATOM 6865 C CA A GLU A 1 452 ? 27.149 -9.365 7.547 0.500 16.267 452 GLU A CA 1
ATOM 6866 C CA B GLU A 1 452 ? 27.142 -9.357 7.576 0.500 15.860 452 GLU A CA 1
ATOM 6867 C C . GLU A 1 452 ? 26.093 -8.442 6.932 1.000 15.289 452 GLU A C 1
ATOM 6868 O O . GLU A 1 452 ? 26.067 -7.260 7.234 1.000 16.023 452 GLU A O 1
ATOM 6890 N N . TYR A 1 453 ? 25.246 -9.004 6.064 1.000 13.862 453 TYR A N 1
ATOM 6891 C CA . TYR A 1 453 ? 24.197 -8.227 5.431 1.000 13.968 453 TYR A CA 1
ATOM 6892 C C . TYR A 1 453 ? 23.219 -7.768 6.493 1.000 13.032 453 TYR A C 1
ATOM 6893 O O . TYR A 1 453 ? 22.818 -6.613 6.522 1.000 13.007 453 TYR A O 1
ATOM 6911 N N . ASP A 1 454 ? 22.787 -8.700 7.341 1.000 14.560 454 ASP A N 1
ATOM 6912 C CA . ASP A 1 454 ? 21.843 -8.379 8.390 1.000 14.176 454 ASP A CA 1
ATOM 6913 C C . ASP A 1 454 ? 22.382 -7.245 9.274 1.000 14.014 454 ASP A C 1
ATOM 6914 O O . ASP A 1 454 ? 21.641 -6.335 9.625 1.000 14.676 454 ASP A O 1
ATOM 6923 N N . GLN A 1 455 ? 23.677 -7.269 9.562 1.000 15.121 455 GLN A N 1
ATOM 6924 C CA . GLN A 1 455 ? 24.297 -6.230 10.383 1.000 16.642 455 GLN A CA 1
ATOM 6925 C C . GLN A 1 455 ? 24.255 -4.889 9.673 1.000 16.205 455 GLN A C 1
ATOM 6926 O O . GLN A 1 455 ? 24.012 -3.859 10.294 1.000 15.551 455 GLN A O 1
ATOM 6940 N N . LEU A 1 456 ? 24.518 -4.864 8.362 1.000 14.416 456 LEU A N 1
ATOM 6941 C CA . LEU A 1 456 ? 24.499 -3.639 7.582 1.000 13.378 456 LEU A CA 1
ATOM 6942 C C . LEU A 1 456 ? 23.108 -3.022 7.558 1.000 13.812 456 LEU A C 1
ATOM 6943 O O . LEU A 1 456 ? 22.969 -1.794 7.640 1.000 13.732 456 LEU A O 1
ATOM 6959 N N . ILE A 1 457 ? 22.094 -3.869 7.449 1.000 12.599 457 ILE A N 1
ATOM 6960 C CA . ILE A 1 457 ? 20.724 -3.374 7.453 1.000 11.989 457 ILE A CA 1
ATOM 6961 C C . ILE A 1 457 ? 20.441 -2.762 8.832 1.000 14.340 457 ILE A C 1
ATOM 6962 O O . ILE A 1 457 ? 19.835 -1.677 8.913 1.000 12.565 457 ILE A O 1
ATOM 6978 N N . LYS A 1 458 ? 20.819 -3.484 9.901 1.000 13.938 458 LYS A N 1
ATOM 6979 C CA . LYS A 1 458 ? 20.642 -2.965 11.244 1.000 16.230 458 LYS A CA 1
ATOM 6980 C C . LYS A 1 458 ? 21.358 -1.630 11.426 1.000 13.766 458 LYS A C 1
ATOM 6981 O O . LYS A 1 458 ? 20.751 -0.680 11.937 1.000 15.993 458 LYS A O 1
ATOM 7000 N N . GLN A 1 459 ? 22.586 -1.478 10.977 1.000 14.586 459 GLN A N 1
ATOM 7001 C CA . GLN A 1 459 ? 23.316 -0.242 11.079 1.000 15.109 459 GLN A CA 1
ATOM 7002 C C . GLN A 1 459 ? 22.596 0.849 10.276 1.000 14.798 459 GLN A C 1
ATOM 7003 O O . GLN A 1 459 ? 22.416 1.970 10.756 1.000 16.063 459 GLN A O 1
ATOM 7017 N N . ALA A 1 460 ? 22.117 0.521 9.053 1.000 13.861 460 ALA A N 1
ATOM 7018 C CA . ALA A 1 460 ? 21.418 1.521 8.255 1.000 14.260 460 ALA A CA 1
ATOM 7019 C C . ALA A 1 460 ? 20.194 2.045 8.985 1.000 14.460 460 ALA A C 1
ATOM 7020 O O . ALA A 1 460 ? 19.953 3.255 8.942 1.000 17.446 460 ALA A O 1
ATOM 7027 N N . LYS A 1 461 ? 19.465 1.158 9.640 1.000 13.820 461 LYS A N 1
ATOM 7028 C CA . LYS A 1 461 ? 18.230 1.540 10.320 1.000 16.050 461 LYS A CA 1
ATOM 7029 C C . LYS A 1 461 ? 18.494 2.328 11.600 1.000 16.523 461 LYS A C 1
ATOM 7030 O O . LYS A 1 461 ? 17.543 2.926 12.094 1.000 20.911 461 LYS A O 1
ATOM 7049 N N . ASN A 1 462 ? 19.748 2.394 12.081 1.000 16.154 462 ASN A N 1
ATOM 7050 C CA . ASN A 1 462 ? 20.117 3.142 13.279 1.000 19.768 462 ASN A CA 1
ATOM 7051 C C . ASN A 1 462 ? 21.101 4.269 12.979 1.000 22.823 462 ASN A C 1
ATOM 7052 O O . ASN A 1 462 ? 21.702 4.835 13.892 1.000 28.536 462 ASN A O 1
ATOM 7063 N N . GLU A 1 463 ? 21.281 4.616 11.709 1.000 18.066 463 GLU A N 1
ATOM 7064 C CA . GLU A 1 463 ? 22.253 5.594 11.328 1.000 15.703 463 GLU A CA 1
ATOM 7065 C C . GLU A 1 463 ? 21.557 6.951 11.215 1.000 16.769 463 GLU A C 1
ATOM 7066 O O . GLU A 1 463 ? 20.632 7.133 10.444 1.000 19.832 463 GLU A O 1
ATOM 7078 N N . ALA A 1 464 ? 22.096 7.970 11.895 1.000 19.149 464 ALA A N 1
ATOM 7079 C CA . ALA A 1 464 ? 21.496 9.294 11.889 1.000 20.501 464 ALA A CA 1
ATOM 7080 C C . ALA A 1 464 ? 21.966 10.140 10.711 1.000 20.182 464 ALA A C 1
ATOM 7081 O O . ALA A 1 464 ? 21.247 11.013 10.221 1.000 25.974 464 ALA A O 1
ATOM 7088 N N . ASP A 1 465 ? 23.173 9.881 10.203 1.000 17.144 465 ASP A N 1
ATOM 7089 C CA . ASP A 1 465 ? 23.676 10.648 9.076 1.000 16.875 465 ASP A CA 1
ATOM 7090 C C . ASP A 1 465 ? 23.200 10.053 7.740 1.000 15.558 465 ASP A C 1
ATOM 7091 O O . ASP A 1 465 ? 23.568 8.905 7.434 1.000 15.294 465 ASP A O 1
ATOM 7100 N N . GLU A 1 466 ? 22.385 10.790 6.991 1.000 14.416 466 GLU A N 1
ATOM 7101 C CA . GLU A 1 466 ? 21.795 10.239 5.758 1.000 13.694 466 GLU A CA 1
ATOM 7102 C C . GLU A 1 466 ? 22.829 9.833 4.735 1.000 14.122 466 GLU A C 1
ATOM 7103 O O . GLU A 1 466 ? 22.654 8.794 4.091 1.000 12.694 466 GLU A O 1
ATOM 7115 N N . LYS A 1 467 ? 23.931 10.573 4.595 1.000 13.601 467 LYS A N 1
ATOM 7116 C CA . LYS A 1 467 ? 24.920 10.178 3.611 1.000 13.952 467 LYS A CA 1
ATOM 7117 C C . LYS A 1 467 ? 25.533 8.840 4.020 1.000 12.460 467 LYS A C 1
ATOM 7118 O O . LYS A 1 467 ? 25.711 7.932 3.166 1.000 13.303 467 LYS A O 1
ATOM 7127 N N . THR A 1 468 ? 25.777 8.623 5.301 1.000 12.965 468 THR A N 1
ATOM 7128 C CA . THR A 1 468 ? 26.343 7.367 5.755 1.000 12.688 468 THR A CA 1
ATOM 7129 C C . THR A 1 468 ? 25.313 6.245 5.633 1.000 12.785 468 THR A C 1
ATOM 7130 O O . THR A 1 468 ? 25.626 5.122 5.252 1.000 12.741 468 THR A O 1
ATOM 7141 N N . ARG A 1 469 ? 24.026 6.542 5.912 1.000 11.573 469 ARG A N 1
ATOM 7142 C CA . ARG A 1 469 ? 22.971 5.542 5.732 1.000 10.825 469 ARG A CA 1
ATOM 7143 C C . ARG A 1 469 ? 22.912 5.048 4.284 1.000 11.122 469 ARG A C 1
ATOM 7144 O O . ARG A 1 469 ? 22.843 3.864 4.035 1.000 10.347 469 ARG A O 1
ATOM 7165 N N . PHE A 1 470 ? 23.003 5.947 3.338 1.000 10.191 470 PHE A N 1
ATOM 7166 C CA . PHE A 1 470 ? 23.021 5.579 1.930 1.000 10.268 470 PHE A CA 1
ATOM 7167 C C . PHE A 1 470 ? 24.257 4.732 1.627 1.000 9.919 470 PHE A C 1
ATOM 7168 O O . PHE A 1 470 ? 24.177 3.819 0.802 1.000 10.971 470 PHE A O 1
ATOM 7185 N N . SER A 1 471 ? 25.429 5.087 2.197 1.000 10.465 471 SER A N 1
ATOM 7186 C CA . SER A 1 471 ? 26.613 4.249 1.967 1.000 11.116 471 SER A CA 1
ATOM 7187 C C . SER A 1 471 ? 26.406 2.828 2.476 1.000 11.643 471 SER A C 1
ATOM 7188 O O . SER A 1 471 ? 26.751 1.873 1.779 1.000 11.439 471 SER A O 1
ATOM 7196 N N . LEU A 1 472 ? 25.860 2.676 3.671 1.000 10.633 472 LEU A N 1
ATOM 7197 C CA . LEU A 1 472 ? 25.581 1.355 4.231 1.000 10.316 472 LEU A CA 1
ATOM 7198 C C . LEU A 1 472 ? 24.666 0.560 3.311 1.000 11.112 472 LEU A C 1
ATOM 7199 O O . LEU A 1 472 ? 24.833 -0.639 3.168 1.000 12.286 472 LEU A O 1
ATOM 7215 N N . MET A 1 473 ? 23.677 1.230 2.706 1.000 10.106 473 MET A N 1
ATOM 7216 C CA . MET A 1 473 ? 22.762 0.536 1.807 1.000 10.472 473 MET A CA 1
ATOM 7217 C C . MET A 1 473 ? 23.448 0.130 0.519 1.000 9.973 473 MET A C 1
ATOM 7218 O O . MET A 1 473 ? 23.238 -0.998 0.067 1.000 10.112 473 MET A O 1
ATOM 7232 N N . HIS A 1 474 ? 24.337 0.960 -0.020 1.000 10.179 474 HIS A N 1
ATOM 7233 C CA . HIS A 1 474 ? 25.151 0.499 -1.151 1.000 10.099 474 HIS A CA 1
ATOM 7234 C C . HIS A 1 474 ? 26.040 -0.691 -0.790 1.000 10.889 474 HIS A C 1
ATOM 7235 O O . HIS A 1 474 ? 26.205 -1.637 -1.570 1.000 11.648 474 HIS A O 1
ATOM 7250 N N . GLN A 1 475 ? 26.610 -0.671 0.402 1.000 10.864 475 GLN A N 1
ATOM 7251 C CA . GLN A 1 475 ? 27.480 -1.745 0.867 1.000 11.090 475 GLN A CA 1
ATOM 7252 C C . GLN A 1 475 ? 26.682 -3.026 0.932 1.000 11.230 475 GLN A C 1
ATOM 7253 O O . GLN A 1 475 ? 27.124 -4.100 0.514 1.000 13.498 475 GLN A O 1
ATOM 7267 N N . ALA A 1 476 ? 25.464 -2.996 1.460 1.000 11.072 476 ALA A N 1
ATOM 7268 C CA . ALA A 1 476 ? 24.605 -4.143 1.609 1.000 11.221 476 ALA A CA 1
ATOM 7269 C C . ALA A 1 476 ? 24.274 -4.688 0.217 1.000 11.052 476 ALA A C 1
ATOM 7270 O O . ALA A 1 476 ? 24.286 -5.895 -0.031 1.000 10.476 476 ALA A O 1
ATOM 7277 N N . GLU A 1 477 ? 23.925 -3.807 -0.711 1.000 10.520 477 GLU A N 1
ATOM 7278 C CA . GLU A 1 477 ? 23.506 -4.268 -2.037 1.000 10.461 477 GLU A CA 1
ATOM 7279 C C . GLU A 1 477 ? 24.627 -5.029 -2.729 1.000 9.978 477 GLU A C 1
ATOM 7280 O O . GLU A 1 477 ? 24.346 -6.029 -3.387 1.000 11.288 477 GLU A O 1
ATOM 7292 N N . GLU A 1 478 ? 25.849 -4.510 -2.618 1.000 11.815 478 GLU A N 1
ATOM 7293 C CA . GLU A 1 478 ? 26.991 -5.123 -3.267 1.000 12.873 478 GLU A CA 1
ATOM 7294 C C . GLU A 1 478 ? 27.187 -6.549 -2.737 1.000 12.994 478 GLU A C 1
ATOM 7295 O O . GLU A 1 478 ? 27.372 -7.481 -3.522 1.000 12.759 478 GLU A O 1
ATOM 7307 N N . LEU A 1 479 ? 26.999 -6.765 -1.456 1.000 13.127 479 LEU A N 1
ATOM 7308 C CA . LEU A 1 479 ? 27.181 -8.068 -0.828 1.000 13.473 479 LEU A CA 1
ATOM 7309 C C . LEU A 1 479 ? 26.094 -9.028 -1.309 1.000 13.326 479 LEU A C 1
ATOM 7310 O O . LEU A 1 479 ? 26.345 -10.181 -1.660 1.000 14.031 479 LEU A O 1
ATOM 7326 N N . LEU A 1 480 ? 24.834 -8.581 -1.404 1.000 11.815 480 LEU A N 1
ATOM 7327 C CA . LEU A 1 480 ? 23.719 -9.368 -1.898 1.000 11.360 480 LEU A CA 1
ATOM 7328 C C . LEU A 1 480 ? 24.012 -9.826 -3.320 1.000 12.406 480 LEU A C 1
ATOM 7329 O O . LEU A 1 480 ? 23.869 -11.039 -3.578 1.000 12.789 480 LEU A O 1
ATOM 7345 N N . ILE A 1 481 ? 24.310 -8.902 -4.213 1.000 11.282 481 ILE A N 1
ATOM 7346 C CA . ILE A 1 481 ? 24.516 -9.276 -5.609 1.000 12.514 481 ILE A CA 1
ATOM 7347 C C . ILE A 1 481 ? 25.736 -10.202 -5.757 1.000 12.753 481 ILE A C 1
ATOM 7348 O O . ILE A 1 481 ? 25.708 -11.160 -6.551 1.000 13.686 481 ILE A O 1
ATOM 7364 N N . ASN A 1 482 ? 26.768 -9.974 -4.978 1.000 13.537 482 ASN A N 1
ATOM 7365 C CA . ASN A 1 482 ? 27.972 -10.793 -5.072 1.000 14.300 482 ASN A CA 1
ATOM 7366 C C . ASN A 1 482 ? 27.645 -12.251 -4.754 1.000 15.297 482 ASN A C 1
ATOM 7367 O O . ASN A 1 482 ? 28.157 -13.148 -5.446 1.000 18.170 482 ASN A O 1
ATOM 7378 N N . GLU A 1 483 ? 26.717 -12.560 -3.875 1.000 13.222 483 GLU A N 1
ATOM 7379 C CA . GLU A 1 483 ? 26.415 -13.924 -3.511 1.000 13.805 483 GLU A CA 1
ATOM 7380 C C . GLU A 1 483 ? 25.287 -14.536 -4.350 1.000 13.521 483 GLU A C 1
ATOM 7381 O O . GLU A 1 483 ? 24.985 -15.696 -4.239 1.000 13.785 483 GLU A O 1
ATOM 7393 N N . ALA A 1 484 ? 24.620 -13.715 -5.158 1.000 12.273 484 ALA A N 1
ATOM 7394 C CA . ALA A 1 484 ? 23.714 -14.145 -6.193 1.000 12.398 484 ALA A CA 1
ATOM 7395 C C . ALA A 1 484 ? 22.660 -15.102 -5.668 1.000 10.624 484 ALA A C 1
ATOM 7396 O O . ALA A 1 484 ? 22.424 -16.154 -6.257 1.000 11.872 484 ALA A O 1
ATOM 7403 N N . PRO A 1 485 ? 21.840 -14.753 -4.653 1.000 10.336 485 PRO A N 1
ATOM 7404 C CA . PRO A 1 485 ? 20.648 -15.544 -4.376 1.000 10.599 485 PRO A CA 1
ATOM 7405 C C . PRO A 1 485 ? 19.477 -15.210 -5.333 1.000 9.611 485 PRO A C 1
ATOM 7406 O O . PRO A 1 485 ? 18.450 -15.853 -5.295 1.000 10.646 485 PRO A O 1
ATOM 7417 N N . ILE A 1 486 ? 19.710 -14.201 -6.190 1.000 10.021 486 ILE A N 1
ATOM 7418 C CA . ILE A 1 486 ? 18.777 -13.736 -7.211 1.000 10.810 486 ILE A CA 1
ATOM 7419 C C . ILE A 1 486 ? 19.515 -13.463 -8.516 1.000 10.631 486 ILE A C 1
ATOM 7420 O O . ILE A 1 486 ? 20.726 -13.250 -8.551 1.000 11.770 486 ILE A O 1
ATOM 7436 N N . ILE A 1 487 ? 18.722 -13.446 -9.591 1.000 9.395 487 ILE A N 1
ATOM 7437 C CA . ILE A 1 487 ? 19.134 -12.943 -10.908 1.000 10.164 487 ILE A CA 1
ATOM 7438 C C . ILE A 1 487 ? 18.250 -11.756 -11.266 1.000 9.175 487 ILE A C 1
ATOM 7439 O O . ILE A 1 487 ? 17.070 -11.938 -11.561 1.000 9.595 487 ILE A O 1
ATOM 7455 N N . PRO A 1 488 ? 18.760 -10.525 -11.264 1.000 10.267 488 PRO A N 1
ATOM 7456 C CA . PRO A 1 488 ? 17.967 -9.379 -11.709 1.000 10.418 488 PRO A CA 1
ATOM 7457 C C . PRO A 1 488 ? 17.715 -9.474 -13.218 1.000 10.583 488 PRO A C 1
ATOM 7458 O O . PRO A 1 488 ? 18.601 -9.952 -13.943 1.000 11.224 488 PRO A O 1
ATOM 7469 N N . VAL A 1 489 ? 16.525 -9.076 -13.693 1.000 9.555 489 VAL A N 1
ATOM 7470 C CA . VAL A 1 489 ? 16.212 -9.115 -15.122 1.000 9.366 489 VAL A CA 1
ATOM 7471 C C . VAL A 1 489 ? 15.912 -7.720 -15.663 1.000 8.991 489 VAL A C 1
ATOM 7472 O O . VAL A 1 489 ? 16.703 -7.211 -16.476 1.000 9.768 489 VAL A O 1
ATOM 7485 N N . TYR A 1 490 ? 14.851 -7.028 -15.199 1.000 8.687 490 TYR A N 1
ATOM 7486 C CA . TYR A 1 490 ? 14.599 -5.675 -15.669 1.000 8.966 490 TYR A CA 1
ATOM 7487 C C . TYR A 1 490 ? 13.919 -4.839 -14.603 1.000 9.170 490 TYR A C 1
ATOM 7488 O O . TYR A 1 490 ? 13.268 -5.399 -13.707 1.000 9.840 490 TYR A O 1
ATOM 7506 N N . PHE A 1 491 ? 14.070 -3.529 -14.765 1.000 8.912 491 PHE A N 1
ATOM 7507 C CA . PHE A 1 491 ? 13.430 -2.581 -13.886 1.000 9.576 491 PHE A CA 1
ATOM 7508 C C . PHE A 1 491 ? 12.108 -2.107 -14.468 1.000 10.880 491 PHE A C 1
ATOM 7509 O O . PHE A 1 491 ? 11.976 -1.919 -15.667 1.000 10.956 491 PHE A O 1
ATOM 7526 N N . TYR A 1 492 ? 11.131 -1.897 -13.592 1.000 10.272 492 TYR A N 1
ATOM 7527 C CA . TYR A 1 492 ? 9.788 -1.529 -14.041 1.000 11.759 492 TYR A CA 1
ATOM 7528 C C . TYR A 1 492 ? 9.750 -0.097 -14.592 1.000 11.385 492 TYR A C 1
ATOM 7529 O O . TYR A 1 492 ? 10.534 0.781 -14.267 1.000 10.755 492 TYR A O 1
ATOM 7547 N N . ASN A 1 493 ? 8.787 0.101 -15.485 1.000 13.203 493 ASN A N 1
ATOM 7548 C CA . ASN A 1 493 ? 8.501 1.418 -16.017 1.000 12.448 493 ASN A CA 1
ATOM 7549 C C . ASN A 1 493 ? 7.003 1.544 -16.235 1.000 12.546 493 ASN A C 1
ATOM 7550 O O . ASN A 1 493 ? 6.227 0.623 -16.020 1.000 14.295 493 ASN A O 1
ATOM 7561 N N . GLN A 1 494 ? 6.630 2.768 -16.621 1.000 13.163 494 GLN A N 1
ATOM 7562 C CA . GLN A 1 494 ? 5.256 3.146 -16.954 1.000 16.301 494 GLN A CA 1
ATOM 7563 C C . GLN A 1 494 ? 5.304 3.747 -18.368 1.000 17.429 494 GLN A C 1
ATOM 7564 O O . GLN A 1 494 ? 6.030 4.705 -18.594 1.000 17.222 494 GLN A O 1
ATOM 7578 N N . VAL A 1 495 ? 4.595 3.093 -19.290 1.000 17.144 495 VAL A N 1
ATOM 7579 C CA . VAL A 1 495 ? 4.628 3.428 -20.718 1.000 16.462 495 VAL A CA 1
ATOM 7580 C C . VAL A 1 495 ? 3.193 3.7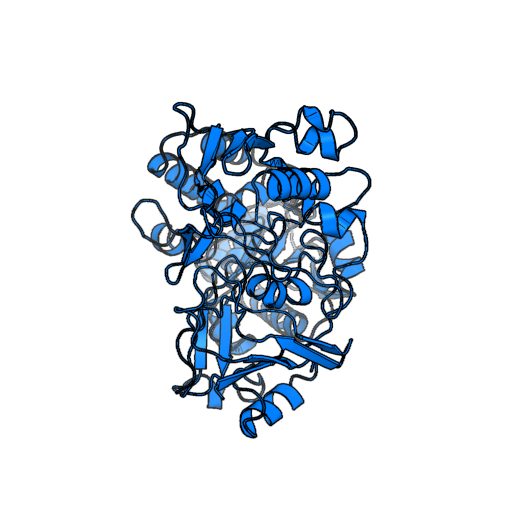03 -21.159 1.000 16.405 495 VAL A C 1
ATOM 7581 O O . VAL A 1 495 ? 2.368 2.816 -21.050 1.000 20.279 495 VAL A O 1
ATOM 7594 N N . HIS A 1 496 ? 2.950 4.921 -21.695 1.000 16.343 496 HIS A N 1
ATOM 7595 C CA . HIS A 1 496 ? 1.623 5.279 -22.192 1.000 17.588 496 HIS A CA 1
ATOM 7596 C C . HIS A 1 496 ? 1.704 6.089 -23.483 1.000 17.963 496 HIS A C 1
ATOM 7597 O O . HIS A 1 496 ? 2.509 7.018 -23.597 1.000 19.609 496 HIS A O 1
ATOM 7612 N N . LEU A 1 497 ? 0.746 5.753 -24.350 1.000 20.659 497 LEU A N 1
ATOM 7613 C CA . LEU A 1 497 ? 0.270 6.690 -25.357 1.000 21.938 497 LEU A CA 1
ATOM 7614 C C . LEU A 1 497 ? -0.497 7.794 -24.651 1.000 19.371 497 LEU A C 1
ATOM 7615 O O . LEU A 1 497 ? -1.333 7.525 -23.791 1.000 18.421 497 LEU A O 1
ATOM 7631 N N . GLN A 1 498 ? -0.243 9.016 -25.073 1.000 19.134 498 GLN A N 1
ATOM 7632 C CA . GLN A 1 498 ? -0.852 10.178 -24.432 1.000 22.519 498 GLN A CA 1
ATOM 7633 C C . GLN A 1 498 ? -1.203 11.221 -25.492 1.000 23.480 498 GLN A C 1
ATOM 7634 O O . GLN A 1 498 ? -0.361 11.628 -26.286 1.000 23.224 498 GLN A O 1
ATOM 7648 N N . ASN A 1 499 ? -2.465 11.649 -25.483 1.000 22.563 499 ASN A N 1
ATOM 7649 C CA . ASN A 1 499 ? -2.917 12.788 -26.278 1.000 22.887 499 ASN A CA 1
ATOM 7650 C C . ASN A 1 499 ? -1.994 13.985 -26.061 1.000 23.829 499 ASN A C 1
ATOM 7651 O O . ASN A 1 499 ? -1.743 14.390 -24.921 1.000 24.635 499 ASN A O 1
ATOM 7662 N N . GLU A 1 500 ? -1.459 14.541 -27.166 1.000 24.324 500 GLU A N 1
ATOM 7663 C CA . GLU A 1 500 ? -0.547 15.675 -27.132 1.000 26.661 500 GLU A CA 1
ATOM 7664 C C . GLU A 1 500 ? -1.141 16.891 -26.400 1.000 23.625 500 GLU A C 1
ATOM 7665 O O . GLU A 1 500 ? -0.392 17.707 -25.865 1.000 26.443 500 GLU A O 1
ATOM 7671 N N . GLN A 1 501 ? -2.477 16.989 -26.360 1.000 22.227 501 GLN A N 1
ATOM 7672 C CA . GLN A 1 501 ? -3.146 18.086 -25.674 1.000 24.684 501 GLN A CA 1
ATOM 7673 C C . GLN A 1 501 ? -2.993 18.015 -24.155 1.000 22.899 501 GLN A C 1
ATOM 7674 O O . GLN A 1 501 ? -3.208 19.019 -23.487 1.000 21.629 501 GLN A O 1
ATOM 7688 N N . VAL A 1 502 ? -2.744 16.820 -23.613 1.000 22.364 502 VAL A N 1
ATOM 7689 C CA . VAL A 1 502 ? -2.709 16.651 -22.158 1.000 23.550 502 VAL A CA 1
ATOM 7690 C C . VAL A 1 502 ? -1.286 16.842 -21.620 1.000 23.950 502 VAL A C 1
ATOM 7691 O O . VAL A 1 502 ? -0.366 16.221 -22.126 1.000 27.408 502 VAL A O 1
ATOM 7704 N N . LYS A 1 503 ? -1.134 17.766 -20.664 1.000 22.311 503 LYS A N 1
ATOM 7705 C CA . LYS A 1 503 ? 0.146 18.073 -20.069 1.000 24.029 503 LYS A CA 1
ATOM 7706 C C . LYS A 1 503 ? 0.005 17.890 -18.564 1.000 22.225 503 LYS A C 1
ATOM 7707 O O . LYS A 1 503 ? -1.074 18.006 -18.004 1.000 20.107 503 LYS A O 1
ATOM 7726 N N . GLY A 1 504 ? 1.145 17.638 -17.917 1.000 20.492 504 GLY A N 1
ATOM 7727 C CA . GLY A 1 504 ? 1.203 17.830 -16.482 1.000 17.807 504 GLY A CA 1
ATOM 7728 C C . GLY A 1 504 ? 0.779 16.627 -15.636 1.000 15.186 504 GLY A C 1
ATOM 7729 O O . GLY A 1 504 ? 0.738 16.826 -14.429 1.000 15.143 504 GLY A O 1
ATOM 7733 N N . ILE A 1 505 ? 0.456 15.467 -16.209 1.000 15.054 505 ILE A N 1
ATOM 7734 C CA . ILE A 1 505 ? 0.221 14.258 -15.428 1.000 15.339 505 ILE A CA 1
ATOM 7735 C C . ILE A 1 505 ? 1.530 13.890 -14.752 1.000 16.549 505 ILE A C 1
ATOM 7736 O O . ILE A 1 505 ? 2.616 13.943 -15.342 1.000 17.109 505 ILE A O 1
ATOM 7752 N N . VAL A 1 506 ? 1.416 13.555 -13.463 1.000 14.465 506 VAL A N 1
ATOM 7753 C CA . VAL A 1 506 ? 2.588 13.108 -12.711 1.000 14.203 506 VAL A CA 1
ATOM 7754 C C . VAL A 1 506 ? 2.390 11.672 -12.275 1.000 13.661 506 VAL A C 1
ATOM 7755 O O . VAL A 1 506 ? 1.457 11.330 -11.533 1.000 13.475 506 VAL A O 1
ATOM 7768 N N . ARG A 1 507 ? 3.313 10.812 -12.735 1.000 12.247 507 ARG A N 1
ATOM 7769 C CA A ARG A 1 507 ? 3.397 9.414 -12.347 0.500 12.939 507 ARG A CA 1
ATOM 7770 C CA B ARG A 1 507 ? 3.388 9.414 -12.336 0.500 14.211 507 ARG A CA 1
ATOM 7771 C C . ARG A 1 507 ? 4.678 9.198 -11.541 1.000 13.322 507 ARG A C 1
ATOM 7772 O O . ARG A 1 507 ? 5.763 9.447 -12.062 1.000 16.066 507 ARG A O 1
ATOM 7812 N N . HIS A 1 508 ? 4.552 8.813 -10.283 1.000 13.913 508 HIS A N 1
ATOM 7813 C CA . HIS A 1 508 ? 5.688 8.791 -9.346 1.000 11.964 508 HIS A CA 1
ATOM 7814 C C . HIS A 1 508 ? 6.394 7.445 -9.408 1.000 13.012 508 HIS A C 1
ATOM 7815 O O . HIS A 1 508 ? 5.751 6.431 -9.681 1.000 13.037 508 HIS A O 1
ATOM 7830 N N . PRO A 1 509 ? 7.713 7.400 -9.124 1.000 11.933 509 PRO A N 1
ATOM 7831 C CA . PRO A 1 509 ? 8.374 6.108 -9.053 1.000 12.052 509 PRO A CA 1
ATOM 7832 C C . PRO A 1 509 ? 7.814 5.225 -7.942 1.000 11.898 509 PRO A C 1
ATOM 7833 O O . PRO A 1 509 ? 7.770 4.005 -8.096 1.000 11.980 509 PRO A O 1
ATOM 7844 N N . VAL A 1 510 ? 7.430 5.839 -6.796 1.000 11.107 510 VAL A N 1
ATOM 7845 C CA . VAL A 1 510 ? 6.826 5.153 -5.691 1.000 11.490 510 VAL A CA 1
ATOM 7846 C C . VAL A 1 510 ? 5.618 5.990 -5.290 1.000 10.756 510 VAL A C 1
ATOM 7847 O O . VAL A 1 510 ? 5.790 7.081 -4.710 1.000 13.622 510 VAL A O 1
ATOM 7860 N N . GLY A 1 511 ? 4.441 5.473 -5.530 1.000 10.865 511 GLY A N 1
ATOM 7861 C CA . GLY A 1 511 ? 3.236 6.223 -5.242 1.000 11.430 511 GLY A CA 1
ATOM 7862 C C . GLY A 1 511 ? 2.253 6.172 -6.407 1.000 11.744 511 GLY A C 1
ATOM 7863 O O . GLY A 1 511 ? 2.298 5.248 -7.193 1.000 13.792 511 GLY A O 1
ATOM 7867 N N . TYR A 1 512 ? 1.238 7.047 -6.356 1.000 10.749 512 TYR A N 1
ATOM 7868 C CA . TYR A 1 512 ? 0.024 6.930 -7.167 1.000 11.058 512 TYR A CA 1
ATOM 7869 C C . TYR A 1 512 ? -0.163 8.185 -8.016 1.000 11.159 512 TYR A C 1
ATOM 7870 O O . TYR A 1 512 ? 0.282 9.274 -7.681 1.000 10.825 512 TYR A O 1
ATOM 7888 N N . ILE A 1 513 ? -0.852 8.000 -9.141 1.000 11.678 513 ILE A N 1
ATOM 7889 C CA . ILE A 1 513 ? -0.961 9.068 -10.149 1.000 11.431 513 ILE A CA 1
ATOM 7890 C C . ILE A 1 513 ? -1.531 10.374 -9.559 1.000 10.765 513 ILE A C 1
ATOM 7891 O O . ILE A 1 513 ? -2.461 10.311 -8.790 1.000 10.893 513 ILE A O 1
ATOM 7907 N N . ASP A 1 514 ? -0.927 11.482 -9.887 1.000 10.078 514 ASP A N 1
ATOM 7908 C CA . ASP A 1 514 ? -1.399 12.777 -9.426 1.000 10.655 514 ASP A CA 1
ATOM 7909 C C . ASP A 1 514 ? -1.857 13.533 -10.676 1.000 10.828 514 ASP A C 1
ATOM 7910 O O . ASP A 1 514 ? -1.069 13.796 -11.593 1.000 13.094 514 ASP A O 1
ATOM 7919 N N . LEU A 1 515 ? -3.107 13.978 -10.620 1.000 11.382 515 LEU A N 1
ATOM 7920 C CA . LEU A 1 515 ? -3.753 14.672 -11.717 1.000 11.744 515 LEU A CA 1
ATOM 7921 C C . LEU A 1 515 ? -4.040 16.116 -11.380 1.000 12.566 515 LEU A C 1
ATOM 7922 O O . LEU A 1 515 ? -4.553 16.806 -12.271 1.000 13.851 515 LEU A O 1
ATOM 7938 N N . LYS A 1 516 ? -3.787 16.592 -10.175 1.000 11.801 516 LYS A N 1
ATOM 7939 C CA . LYS A 1 516 ? -4.208 17.966 -9.823 1.000 12.952 516 LYS A CA 1
ATOM 7940 C C . LYS A 1 516 ? -3.473 19.035 -10.646 1.000 15.240 516 LYS A C 1
ATOM 7941 O O . LYS A 1 516 ? -3.949 20.170 -10.686 1.000 15.984 516 LYS A O 1
ATOM 7960 N N . TRP A 1 517 ? -2.299 18.770 -11.211 1.000 13.415 517 TRP A N 1
ATOM 7961 C CA . TRP A 1 517 ? -1.544 19.753 -12.012 1.000 15.622 517 TRP A CA 1
ATOM 7962 C C . TRP A 1 517 ? -1.733 19.545 -13.515 1.000 17.537 517 TRP A C 1
ATOM 7963 O O . TRP A 1 517 ? -1.110 20.267 -14.304 1.000 20.315 517 TRP A O 1
ATOM 7984 N N . ALA A 1 518 ? -2.542 18.580 -13.920 1.000 16.829 518 ALA A N 1
ATOM 7985 C CA . ALA A 1 518 ? -2.712 18.228 -15.332 1.000 16.870 518 ALA A CA 1
ATOM 7986 C C . ALA A 1 518 ? -3.641 19.258 -15.993 1.000 17.498 518 ALA A C 1
ATOM 7987 O O . ALA A 1 518 ? -4.497 19.863 -15.358 1.000 17.575 518 ALA A O 1
ATOM 7994 N N . ASP A 1 519 ? -3.441 19.410 -17.316 1.000 19.025 519 ASP A N 1
ATOM 7995 C CA . ASP A 1 519 ? -4.236 20.340 -18.107 1.000 21.659 519 ASP A CA 1
ATOM 7996 C C . ASP A 1 519 ? -4.448 19.661 -19.454 1.000 19.747 519 ASP A C 1
ATOM 7997 O O . ASP A 1 519 ? -3.756 18.723 -19.851 1.000 22.827 519 ASP A O 1
ATOM 8006 N N . LYS A 1 520 ? -5.504 20.128 -20.133 1.000 21.796 520 LYS A N 1
ATOM 8007 C CA . LYS A 1 520 ? -5.823 19.635 -21.450 1.000 20.664 520 LYS A CA 1
ATOM 8008 C C . LYS A 1 520 ? -6.132 20.838 -22.348 1.000 23.581 520 LYS A C 1
ATOM 8009 O O . LYS A 1 520 ? -7.126 21.511 -22.108 1.000 24.054 520 LYS A O 1
ATOM 8028 N N . ASN A 1 521 ? -5.248 21.102 -23.334 1.000 26.083 521 ASN A N 1
ATOM 8029 C CA . ASN A 1 521 ? -5.236 22.356 -24.083 1.000 30.409 521 ASN A CA 1
ATOM 8030 C C . ASN A 1 521 ? -4.694 22.085 -25.496 1.000 35.955 521 ASN A C 1
ATOM 8031 O O . ASN A 1 521 ? -5.338 22.576 -26.476 1.000 39.079 521 ASN A O 1
#

Organism: Bacillus subtilis (strain 168) (NCBI:txid224308)

Nearest PDB structures (foldseek):
  8azb-assembly1_A  TM=1.002E+00  e=0.000E+00  Bacillus subtilis subsp. subtilis str. 168
  8ay0-assembly2_B  TM=8.499E-01  e=1.056E-103  Bacillus subtilis
  8ay0-assembly1_A  TM=8.442E-01  e=7.037E-104  Bacillus subtilis
  8ay0-assembly3_C  TM=8.429E-01  e=1.424E-100  Bacillus subtilis
  4toz-assembly2_B  TM=8.457E-01  e=5.334E-51  Escherichia coli K-12